Protein AF-0000000080760639 (afdb_homodimer)

Organism: Bordetella avium (strain 197N) (NCBI:txid360910)

InterPro domains:
  IPR000524 Transcription regulator HTH, GntR [PF00392] (6-65)
  IPR000524 Transcription regulator HTH, GntR [PS50949] (1-68)
  IPR000524 Transcription regulator HTH, GntR [SM00345] (7-65)
  IPR000524 Transcription regulator HTH, GntR [SM00345] (84-140)
  IPR000524 Transcription regulator HTH, GntR [cd07377] (7-66)
  IPR008920 Transcription regulator FadR/GntR, C-terminal [G3DSA:1.20.120.530] (148-286)
  IPR008920 Transcription regulator FadR/GntR, C-terminal [SSF48008] (148-282)
  IPR011711 GntR, C-terminal [PF07729] (153-276)
  IPR011711 GntR, C-terminal [SM00895] (152-277)
  IPR036388 Winged helix-like DNA-binding domain superfamily [G3DSA:1.10.10.10] (5-86)
  IPR036390 Winged helix DNA-binding domain superfamily [SSF46785] (6-69)

Foldseek 3Di:
DPQQDLLLVVVLVVCQLLVPDFFDADDLVVSCVVVVHDSVVSVVSQVVCVVVVQWPQDPPRGITGHPVSNVPPSDDLVVLLVVLLLVVLLCQQLVVDDQWDFLVRSCVVSVHDPVSSVSSQVLLVVLPQWDQDDPTTIGGHPLQHALVSLLVLLVVCLVQQLVLLVAPPQAQDPVLLVSLLVLLVVCVVPCLPVPDLVSLLVSVLSLSLSSNVSSVPPVSNVSSSSSSSSNVSVCSVVSPPSVCSNVLSVLSVVLSVCNVVVNSNVSSVSVSVSSVVVSVSSVVCRVVSNVVSPDD/DPQQPLLLVVVLVVCQLLVPDFFHADDLVVSCVVVVHDSVVSVVSQVVCVVVVQWPQDPPRGITGHPVSNVPPSDDLVVLLVVLLLVVLLCQQLVVDDQWDFLVRSCVVSVHDPVSSVSSQVLLVVLPQWDQDDPTTIGGHPLQHALVSLLVLLVVCLVQQLVLLVAPPQAQDPVLLVSLLVLLVVCVVPCLPVPDLVSLLVSVLSLSLSSNVSSVPPVSNVSSSSSSSSNVSVCSVVSPDSVCSNVLSVLSVVLSVCNVVVNSNVSSVSVSVSSVVVSVSSVVCRVVSVVVSPDD

pLDDT: mean 81.38, std 15.42, range [30.14, 98.81]

Solvent-accessible surface area (backbone atoms only — not comparable to full-atom values): 31590 Å² total; per-residue (Å²): 128,81,76,65,53,74,60,32,49,50,51,40,47,48,39,50,75,66,57,56,49,68,66,37,77,55,54,52,64,59,48,14,60,74,66,73,48,61,52,64,66,41,49,53,24,51,51,49,36,30,74,70,56,30,26,45,72,44,90,101,74,46,39,21,37,33,68,48,38,68,62,55,66,71,59,58,54,56,51,45,21,47,47,47,43,49,50,49,39,50,32,37,43,55,58,74,44,69,57,62,43,45,68,66,57,53,25,65,74,66,70,40,53,73,69,34,45,50,53,33,50,51,50,39,34,74,44,57,49,31,44,78,40,94,83,77,38,37,30,48,43,79,72,66,46,40,70,63,41,52,54,40,46,48,52,45,45,49,31,44,49,28,49,26,42,65,32,81,82,45,53,73,53,66,69,58,51,51,51,48,50,49,57,40,49,45,33,74,74,46,35,67,77,71,47,52,71,63,55,54,50,50,51,55,51,49,49,55,49,51,56,29,48,29,19,69,32,67,60,57,34,52,49,53,53,54,49,52,43,53,40,55,61,59,44,61,72,63,58,70,63,60,79,57,48,58,60,50,36,53,51,52,48,50,32,50,53,29,47,74,70,66,35,36,71,60,23,20,52,48,45,37,52,52,47,52,51,52,48,52,53,50,59,68,44,37,63,59,59,59,49,65,59,64,60,127,128,80,75,65,55,72,59,31,48,50,51,40,48,48,40,52,74,67,57,56,49,68,65,35,76,54,54,51,64,59,50,13,62,73,68,72,48,61,52,64,64,40,49,53,23,52,53,51,37,30,75,71,56,30,26,44,74,43,90,99,75,47,38,21,36,32,69,48,39,67,61,54,66,73,61,57,56,56,52,44,20,47,46,46,44,48,51,49,39,51,32,38,43,58,58,74,45,68,58,62,43,44,70,66,56,52,26,64,73,65,70,42,53,72,69,34,46,50,54,33,49,50,51,40,33,74,43,57,48,31,43,79,39,94,83,79,37,36,30,49,44,78,70,66,45,40,71,62,40,53,54,41,47,47,53,45,46,50,30,43,50,28,50,26,42,65,32,82,80,45,51,73,53,66,69,57,51,51,50,49,50,50,56,40,49,45,33,76,72,47,36,68,76,69,46,51,71,63,56,54,49,49,51,54,51,50,49,54,49,52,55,29,47,29,21,69,34,67,61,57,35,52,50,53,54,53,50,52,41,54,41,54,61,59,43,60,74,62,56,71,64,59,80,54,49,59,62,50,35,54,52,51,48,51,31,49,52,30,47,74,71,66,34,37,70,60,22,20,53,49,45,37,50,51,45,50,52,50,46,52,54,49,60,68,44,38,63,59,58,58,47,66,60,64,59,126

Sequence (592 aa):
MNPPNAIAAQIIRLIQTQRLAPDAHLPAQWLADQLRVSRTPVNDALQELAAQGLLLRQPNRGYFVTAAAHQVTLNAPAATGDQAYFRIADDLLRGDLPDAVTEAQLRQRYKLTVAQLNAVLDRIAAEGWISRRPGYGWEFSPMLRTPDALLQSYRLRLALEPAALLEPGYRLDPVVLARCRQAEQHLLDGGIDSDSADQIHERGVRFHESLVEASGNVFFIDAIRRVNRVRRLLSYRFMRDRTRYRSHCEQHLHILDLLEAGRCGAASRALREHLQHTLRGIEQLAPLLHAETLSPMNPPNAIAAQIIRLIQTQRLAPDAHLPAQWLADQLRVSRTPVNDALQELAAQGLLLRQPNRGYFVTAAAHQVTLNAPAATGDQAYFRIADDLLRGDLPDAVTEAQLRQRYKLTVAQLNAVLDRIAAEGWISRRPGYGWEFSPMLRTPDALLQSYRLRLALEPAALLEPGYRLDPVVLARCRQAEQHLLDGGIDSDSADQIHERGVRFHESLVEASGNVFFIDAIRRVNRVRRLLSYRFMRDRTRYRSHCEQHLHILDLLEAGRCGAASRALREHLQHTLRGIEQLAPLLHAETLSP

Radius of gyration: 26.37 Å; Cα contacts (8 Å, |Δi|>4): 688; chains: 2; bounding box: 63×75×60 Å

Secondary structure (DSSP, 8-state):
-----HHHHHHHHHHHHTTPPTT-B--HHHHHHHHT--HHHHHHHHHHHHHTTSEEEETTTEEEE-HHHHH----THHHHHHHHHHHHHHHHHTT-S-SEE-HHHHHHHHT--HHHHHHHHHHHHHTTSEEEPSSS-EEE-GGGS-HHHHHHHHHHHHHHHHHHTTSTT----HHHHHHHHHHHHHIIIIIHHHS-HHHHHHHHHHHHHHHHHTT--HHHHHHHHHHHHHHHHHHTTGGG-TTHHHHHHHHHHHHHHHHHTT-HHHHHHHHHHHHHHHHHHHHHHHHHHHHHHH--/-PPPPHHHHHHHHHHHHTTPPTT-B--HHHHHHHHT--HHHHHHHHHHHHHTTSEEEETTTEEEE-HHHHH----THHHHHHHHHHHHHHHHHTT-S-SEE-HHHHHHHHT--HHHHHHHHHHHHHTTSEEEPSSS-EEE-GGGS-HHHHHHHHHHHHHHHHHHTTSTT----HHHHHHHHHHHHHIIIIIHHHS-HHHHHHHHHHHHHHHHHTT--HHHHHHHHHHHHHHHHHHTTGGG-THHHHHHHHHHHHHHHHHHTT-HHHHHHHHHHHHHHHHHHHHHHHHHHHHHTT--

Nearest PDB structures (foldseek):
  6ep3-assembly1_A  TM=7.799E-01  e=1.590E-07  Listeria monocytogenes EGD-e
  3fms-assembly1_A-2  TM=6.773E-01  e=1.090E-06  Thermotoga maritima MSB8
  6za7-assembly1_A  TM=5.905E-01  e=3.781E-07  Agrobacterium fabrum str. C58
  7u5q-assembly2_B  TM=6.264E-01  e=1.386E-06  Brucella melitensis ATCC 23457
  7xp1-assembly1_A-2  TM=5.150E-01  e=3.781E-07  Pseudomonas aeruginosa PAO1

Structure (mmCIF, N/CA/C/O backbone):
data_AF-0000000080760639-model_v1
#
loop_
_entity.id
_entity.type
_entity.pdbx_description
1 polymer 'GntR-family transcriptional regulator'
#
loop_
_atom_site.group_PDB
_atom_site.id
_atom_site.type_symbol
_atom_site.label_atom_id
_atom_site.label_alt_id
_atom_site.label_comp_id
_atom_site.label_asym_id
_atom_site.label_entity_id
_atom_site.label_seq_id
_atom_site.pdbx_PDB_ins_code
_atom_site.Cartn_x
_atom_site.Cartn_y
_atom_site.Cartn_z
_atom_site.occupancy
_atom_site.B_iso_or_equiv
_atom_site.auth_seq_id
_atom_site.auth_comp_id
_atom_site.auth_asym_id
_atom_site.auth_atom_id
_atom_site.pdbx_PDB_model_num
ATOM 1 N N . MET A 1 1 ? -1.209 41.844 -9.148 1 31.52 1 MET A N 1
ATOM 2 C CA . MET A 1 1 ? -0.17 40.844 -9.336 1 31.52 1 MET A CA 1
ATOM 3 C C . MET A 1 1 ? -0.762 39.562 -9.883 1 31.52 1 MET A C 1
ATOM 5 O O . MET A 1 1 ? -1.825 39.125 -9.438 1 31.52 1 MET A O 1
ATOM 9 N N . ASN A 1 2 ? -0.473 39.125 -11.016 1 42.34 2 ASN A N 1
ATOM 10 C CA . ASN A 1 2 ? -1.083 37.969 -11.664 1 42.34 2 ASN A CA 1
ATOM 11 C C . ASN A 1 2 ? -0.959 36.688 -10.812 1 42.34 2 ASN A C 1
ATOM 13 O O . ASN A 1 2 ? 0.107 36.406 -10.258 1 42.34 2 ASN A O 1
ATOM 17 N N . PRO A 1 3 ? -1.936 36.188 -10.43 1 47.59 3 PRO A N 1
ATOM 18 C CA . PRO A 1 3 ? -1.897 35 -9.547 1 47.59 3 PRO A CA 1
ATOM 19 C C . PRO A 1 3 ? -0.911 33.938 -10.023 1 47.59 3 PRO A C 1
ATOM 21 O O . PRO A 1 3 ? -0.782 33.719 -11.234 1 47.59 3 PRO A O 1
ATOM 24 N N . PRO A 1 4 ? 0.019 33.625 -9.234 1 52.16 4 PRO A N 1
ATOM 25 C CA . PRO A 1 4 ? 1.066 32.688 -9.633 1 52.16 4 PRO A CA 1
ATOM 26 C C . PRO A 1 4 ? 0.504 31.375 -10.203 1 52.16 4 PRO A C 1
ATOM 28 O O . PRO A 1 4 ? -0.599 30.953 -9.836 1 52.16 4 PRO A O 1
ATOM 31 N N . ASN A 1 5 ? 1.071 30.875 -11.234 1 62 5 ASN A N 1
ATOM 32 C CA . ASN A 1 5 ? 0.715 29.562 -11.781 1 62 5 ASN A CA 1
ATOM 33 C C . ASN A 1 5 ? 0.788 28.469 -10.719 1 62 5 ASN A C 1
ATOM 35 O O . ASN A 1 5 ? 1.385 28.672 -9.664 1 62 5 ASN A O 1
ATOM 39 N N . ALA A 1 6 ? 0.108 27.484 -10.883 1 69.81 6 ALA A N 1
ATOM 40 C CA . ALA A 1 6 ? -0.097 26.422 -9.914 1 69.81 6 ALA A CA 1
ATOM 41 C C . ALA A 1 6 ? 1.229 25.969 -9.305 1 69.81 6 ALA A C 1
ATOM 43 O O . ALA A 1 6 ? 1.327 25.766 -8.094 1 69.81 6 ALA A O 1
ATOM 44 N N . ILE A 1 7 ? 2.242 25.984 -10.109 1 77.88 7 ILE A N 1
ATOM 45 C CA . ILE A 1 7 ? 3.543 25.516 -9.641 1 77.88 7 ILE A CA 1
ATOM 46 C C . ILE A 1 7 ? 4.18 26.578 -8.742 1 77.88 7 ILE A C 1
ATOM 48 O O . ILE A 1 7 ? 4.777 26.266 -7.715 1 77.88 7 ILE A O 1
ATOM 52 N N . ALA A 1 8 ? 3.998 27.828 -9.086 1 81.12 8 ALA A N 1
ATOM 53 C CA . ALA A 1 8 ? 4.523 28.938 -8.281 1 81.12 8 ALA A CA 1
ATOM 54 C C . ALA A 1 8 ? 3.914 28.938 -6.883 1 81.12 8 ALA A C 1
ATOM 56 O O . ALA A 1 8 ? 4.625 29.109 -5.891 1 81.12 8 ALA A O 1
ATOM 57 N N . ALA A 1 9 ? 2.643 28.656 -6.906 1 73.06 9 ALA A N 1
ATOM 58 C CA . ALA A 1 9 ? 1.963 28.609 -5.617 1 73.06 9 ALA A CA 1
ATOM 59 C C . ALA A 1 9 ? 2.465 27.438 -4.77 1 73.06 9 ALA A C 1
ATOM 61 O O . ALA A 1 9 ? 2.643 27.578 -3.557 1 73.06 9 ALA A O 1
ATOM 62 N N . GLN A 1 10 ? 2.719 26.359 -5.43 1 76.38 10 GLN A N 1
ATOM 63 C CA . GLN A 1 10 ? 3.219 25.172 -4.738 1 76.38 10 GLN A CA 1
ATOM 64 C C . GLN A 1 10 ? 4.613 25.422 -4.168 1 76.38 10 GLN A C 1
ATOM 66 O O . GLN A 1 10 ? 4.934 24.953 -3.072 1 76.38 10 GLN A O 1
ATOM 71 N N . ILE A 1 11 ? 5.418 26.172 -4.848 1 83.38 11 ILE A N 1
ATOM 72 C CA . ILE A 1 11 ? 6.766 26.484 -4.398 1 83.38 11 ILE A CA 1
ATOM 73 C C . ILE A 1 11 ? 6.699 27.359 -3.15 1 83.38 11 ILE A C 1
ATOM 75 O O . ILE A 1 11 ? 7.406 27.109 -2.168 1 83.38 11 ILE A O 1
ATOM 79 N N . ILE A 1 12 ? 5.777 28.281 -3.148 1 79.75 12 ILE A N 1
ATOM 80 C CA . ILE A 1 12 ? 5.633 29.172 -2.004 1 79.75 12 ILE A CA 1
ATOM 81 C C . ILE A 1 12 ? 5.156 28.375 -0.79 1 79.75 12 ILE A C 1
ATOM 83 O O . ILE A 1 12 ? 5.668 28.562 0.318 1 79.75 12 ILE A O 1
ATOM 87 N N . ARG A 1 13 ? 4.238 27.5 -1.13 1 73.62 13 ARG A N 1
ATOM 88 C CA . ARG A 1 13 ? 3.742 26.672 -0.038 1 73.62 13 ARG A CA 1
ATOM 89 C C . ARG A 1 13 ? 4.859 25.828 0.56 1 73.62 13 ARG A C 1
ATOM 91 O O . ARG A 1 13 ? 4.938 25.656 1.779 1 73.62 13 ARG A O 1
ATOM 98 N N . LEU A 1 14 ? 5.617 25.297 -0.318 1 78.12 14 LEU A N 1
ATOM 99 C CA . LEU A 1 14 ? 6.758 24.5 0.121 1 78.12 14 LEU A CA 1
ATOM 100 C C . LEU A 1 14 ? 7.703 25.328 0.982 1 78.12 14 LEU A C 1
ATOM 102 O O . LEU A 1 14 ? 8.164 24.875 2.027 1 78.12 14 LEU A O 1
ATOM 106 N N . ILE A 1 15 ? 7.945 26.578 0.595 1 82.69 15 ILE A N 1
ATOM 107 C CA . ILE A 1 15 ? 8.82 27.5 1.315 1 82.69 15 ILE A CA 1
ATOM 108 C C . ILE A 1 15 ? 8.25 27.766 2.705 1 82.69 15 ILE A C 1
ATOM 110 O O . ILE A 1 15 ? 8.977 27.734 3.701 1 82.69 15 ILE A O 1
ATOM 114 N N . GLN A 1 16 ? 6.965 27.875 2.715 1 74.94 16 GLN A N 1
ATOM 115 C CA . GLN A 1 16 ? 6.305 28.266 3.961 1 74.94 16 GLN A CA 1
ATOM 116 C C . GLN A 1 16 ? 6.168 27.062 4.898 1 74.94 16 GLN A C 1
ATOM 118 O O . GLN A 1 16 ? 6.418 27.172 6.098 1 74.94 16 GLN A O 1
ATOM 123 N N . THR A 1 17 ? 5.836 25.938 4.301 1 70.69 17 THR A N 1
ATOM 124 C CA . THR A 1 17 ? 5.598 24.734 5.102 1 70.69 17 THR A CA 1
ATOM 125 C C . THR A 1 17 ? 6.906 24.203 5.664 1 70.69 17 THR A C 1
ATOM 127 O O . THR A 1 17 ? 6.949 23.719 6.801 1 70.69 17 THR A O 1
ATOM 130 N N . GLN A 1 18 ? 7.941 24.328 4.824 1 73 18 GLN A N 1
ATOM 131 C CA . GLN A 1 18 ? 9.234 23.812 5.258 1 73 18 GLN A CA 1
ATOM 132 C C . GLN A 1 18 ? 10.031 24.891 5.992 1 73 18 GLN A C 1
ATOM 134 O O . GLN A 1 18 ? 11.164 24.641 6.418 1 73 18 GLN A O 1
ATOM 139 N N . ARG A 1 19 ? 9.398 26.062 6.082 1 75.12 19 ARG A N 1
ATOM 140 C CA . ARG A 1 19 ? 10.016 27.219 6.746 1 75.12 19 ARG A CA 1
ATOM 141 C C . ARG A 1 19 ? 11.445 27.422 6.258 1 75.12 19 ARG A C 1
ATOM 143 O O . ARG A 1 19 ? 12.375 27.547 7.062 1 75.12 19 ARG A O 1
ATOM 150 N N . LEU A 1 20 ? 11.57 27.391 5.012 1 83.06 20 LEU A N 1
ATOM 151 C CA . LEU A 1 20 ? 12.891 27.656 4.441 1 83.06 20 LEU A CA 1
ATOM 152 C C . LEU A 1 20 ? 13.367 29.062 4.797 1 83.06 20 LEU A C 1
ATOM 154 O O . LEU A 1 20 ? 12.602 30.016 4.695 1 83.06 20 LEU A O 1
ATOM 158 N N . ALA A 1 21 ? 14.508 29.109 5.332 1 85.19 21 ALA A N 1
ATOM 159 C CA . ALA A 1 21 ? 15.039 30.375 5.805 1 85.19 21 ALA A CA 1
ATOM 160 C C . ALA A 1 21 ? 15.148 31.375 4.664 1 85.19 21 ALA A C 1
ATOM 162 O O . ALA A 1 21 ? 15.352 31 3.508 1 85.19 21 ALA A O 1
ATOM 163 N N . PRO A 1 22 ? 14.969 32.688 5.098 1 83.94 22 PRO A N 1
ATOM 164 C CA . PRO A 1 22 ? 15.328 33.688 4.098 1 83.94 22 PRO A CA 1
ATOM 165 C C . PRO A 1 22 ? 16.766 33.531 3.586 1 83.94 22 PRO A C 1
ATOM 167 O O . PRO A 1 22 ? 17.656 33.156 4.348 1 83.94 22 PRO A O 1
ATOM 170 N N . ASP A 1 23 ? 17.031 33.562 2.314 1 87.44 23 ASP A N 1
ATOM 171 C CA . ASP A 1 23 ? 18.297 33.469 1.605 1 87.44 23 ASP A CA 1
ATOM 172 C C . ASP A 1 23 ? 18.641 32 1.319 1 87.44 23 ASP A C 1
ATOM 174 O O . ASP A 1 23 ? 19.734 31.688 0.842 1 87.44 23 ASP A O 1
ATOM 178 N N . ALA A 1 24 ? 17.688 31.094 1.675 1 89.88 24 ALA A N 1
ATOM 179 C CA . ALA A 1 24 ? 17.906 29.688 1.34 1 89.88 24 ALA A CA 1
ATOM 180 C C . ALA A 1 24 ? 17.922 29.484 -0.172 1 89.88 24 ALA A C 1
ATOM 182 O O . ALA A 1 24 ? 17.109 30.062 -0.896 1 89.88 24 ALA A O 1
ATOM 183 N N . HIS A 1 25 ? 18.922 28.719 -0.631 1 92.88 25 HIS A N 1
ATOM 184 C CA . HIS A 1 25 ? 19.016 28.391 -2.047 1 92.88 25 HIS A CA 1
ATOM 185 C C . HIS A 1 25 ? 17.938 27.391 -2.449 1 92.88 25 HIS A C 1
ATOM 187 O O . HIS A 1 25 ? 17.688 26.406 -1.736 1 92.88 25 HIS A O 1
ATOM 193 N N . LEU A 1 26 ? 17.234 27.656 -3.578 1 89.81 26 LEU A N 1
ATOM 194 C CA . LEU A 1 26 ? 16.172 26.797 -4.105 1 89.81 26 LEU A CA 1
ATOM 195 C C . LEU A 1 26 ? 16.609 26.172 -5.43 1 89.81 26 LEU A C 1
ATOM 197 O O . LEU A 1 26 ? 16.297 26.688 -6.5 1 89.81 26 LEU A O 1
ATOM 201 N N . PRO A 1 27 ? 17.25 25.078 -5.352 1 89.75 27 PRO A N 1
ATOM 202 C CA . PRO A 1 27 ? 17.625 24.422 -6.605 1 89.75 27 PRO A CA 1
ATOM 203 C C . PRO A 1 27 ? 16.422 23.891 -7.379 1 89.75 27 PRO A C 1
ATOM 205 O O . PRO A 1 27 ? 15.539 23.25 -6.805 1 89.75 27 PRO A O 1
ATOM 208 N N . ALA A 1 28 ? 16.406 24.141 -8.68 1 88.88 28 ALA A N 1
ATOM 209 C CA . ALA A 1 28 ? 15.289 23.734 -9.539 1 88.88 28 ALA A CA 1
ATOM 210 C C . ALA A 1 28 ? 15.078 22.234 -9.508 1 88.88 28 ALA A C 1
ATOM 212 O O . ALA A 1 28 ? 13.938 21.766 -9.477 1 88.88 28 ALA A O 1
ATOM 213 N N . GLN A 1 29 ? 16.156 21.531 -9.367 1 85.25 29 GLN A N 1
ATOM 214 C CA . GLN A 1 29 ? 16.047 20.062 -9.367 1 85.25 29 GLN A CA 1
ATOM 215 C C . GLN A 1 29 ? 15.406 19.562 -8.07 1 85.25 29 GLN A C 1
ATOM 217 O O . GLN A 1 29 ? 14.586 18.656 -8.094 1 85.25 29 GLN A O 1
ATOM 222 N N . TRP A 1 30 ? 15.82 20.156 -7.02 1 85.12 30 TRP A N 1
ATOM 223 C CA . TRP A 1 30 ? 15.258 19.797 -5.723 1 85.12 30 TRP A CA 1
ATOM 224 C C . TRP A 1 30 ? 13.758 20.062 -5.688 1 85.12 30 TRP A C 1
ATOM 226 O O . TRP A 1 30 ? 12.984 19.219 -5.227 1 85.12 30 TRP A O 1
ATOM 236 N N . LEU A 1 31 ? 13.359 21.141 -6.211 1 86.31 31 LEU A N 1
ATOM 237 C CA . LEU A 1 31 ? 11.945 21.5 -6.266 1 86.31 31 LEU A CA 1
ATOM 238 C C . LEU A 1 31 ? 11.172 20.547 -7.168 1 86.31 31 LEU A C 1
ATOM 240 O O . LEU A 1 31 ? 10.078 20.109 -6.82 1 86.31 31 LEU A O 1
ATOM 244 N N . ALA A 1 32 ? 11.766 20.25 -8.281 1 80.69 32 ALA A N 1
ATOM 245 C CA . ALA A 1 32 ? 11.148 19.328 -9.219 1 80.69 32 ALA A CA 1
ATOM 246 C C . ALA A 1 32 ? 10.906 17.969 -8.562 1 80.69 32 ALA A C 1
ATOM 248 O O . ALA A 1 32 ? 9.828 17.375 -8.727 1 80.69 32 ALA A O 1
ATOM 249 N N . ASP A 1 33 ? 11.844 17.594 -7.777 1 75.25 33 ASP A N 1
ATOM 250 C CA . ASP A 1 33 ? 11.742 16.328 -7.066 1 75.25 33 ASP A CA 1
ATOM 251 C C . ASP A 1 33 ? 10.648 16.391 -5.996 1 75.25 33 ASP A C 1
ATOM 253 O O . ASP A 1 33 ? 9.867 15.445 -5.855 1 75.25 33 ASP A O 1
ATOM 257 N N . GLN A 1 34 ? 10.68 17.531 -5.328 1 74.62 34 GLN A N 1
ATOM 258 C CA . GLN A 1 34 ? 9.719 17.703 -4.238 1 74.62 34 GLN A CA 1
ATOM 259 C C . GLN A 1 34 ? 8.289 17.75 -4.77 1 74.62 34 GLN A C 1
ATOM 261 O O . GLN A 1 34 ? 7.371 17.219 -4.141 1 74.62 34 GLN A O 1
ATOM 266 N N . LEU A 1 35 ? 8.18 18.328 -5.969 1 71.12 35 LEU A N 1
ATOM 267 C CA . LEU A 1 35 ? 6.852 18.594 -6.516 1 71.12 35 LEU A CA 1
ATOM 268 C C . LEU A 1 35 ? 6.465 17.547 -7.551 1 71.12 35 LEU A C 1
ATOM 270 O O . LEU A 1 35 ? 5.355 17.578 -8.086 1 71.12 35 LEU A O 1
ATOM 274 N N . ARG A 1 36 ? 7.48 16.609 -7.789 1 61.78 36 ARG A N 1
ATOM 275 C CA . ARG A 1 36 ? 7.285 15.516 -8.727 1 61.78 36 ARG A CA 1
ATOM 276 C C . ARG A 1 36 ? 6.855 16.031 -10.094 1 61.78 36 ARG A C 1
ATOM 278 O O . ARG A 1 36 ? 5.879 15.539 -10.672 1 61.78 36 ARG A O 1
ATOM 285 N N . VAL A 1 37 ? 7.5 17.109 -10.578 1 67.06 37 VAL A N 1
ATOM 286 C CA . VAL A 1 37 ? 7.324 17.703 -11.898 1 67.06 37 VAL A CA 1
ATOM 287 C C . VAL A 1 37 ? 8.68 17.844 -12.586 1 67.06 37 VAL A C 1
ATOM 289 O O . VAL A 1 37 ? 9.719 17.609 -11.969 1 67.06 37 VAL A O 1
ATOM 292 N N . SER A 1 38 ? 8.586 18.109 -13.859 1 70.62 38 SER A N 1
ATOM 293 C CA . SER A 1 38 ? 9.828 18.344 -14.594 1 70.62 38 SER A CA 1
ATOM 294 C C . SER A 1 38 ? 10.445 19.688 -14.234 1 70.62 38 SER A C 1
ATOM 296 O O . SER A 1 38 ? 9.797 20.516 -13.602 1 70.62 38 SER A O 1
ATOM 298 N N . ARG A 1 39 ? 11.711 19.906 -14.688 1 80.88 39 ARG A N 1
ATOM 299 C CA . ARG A 1 39 ? 12.445 21.125 -14.352 1 80.88 39 ARG A CA 1
ATOM 300 C C . ARG A 1 39 ? 11.898 22.312 -15.117 1 80.88 39 ARG A C 1
ATOM 302 O O . ARG A 1 39 ? 11.961 23.453 -14.625 1 80.88 39 ARG A O 1
ATOM 309 N N . THR A 1 40 ? 11.32 22.125 -16.156 1 80.5 40 THR A N 1
ATOM 310 C CA . THR A 1 40 ? 10.898 23.219 -17.016 1 80.5 40 THR A CA 1
ATOM 311 C C . THR A 1 40 ? 9.805 24.047 -16.344 1 80.5 40 THR A C 1
ATOM 313 O O . THR A 1 40 ? 9.938 25.266 -16.203 1 80.5 40 THR A O 1
ATOM 316 N N . PRO A 1 41 ? 8.75 23.375 -15.945 1 80.56 41 PRO A N 1
ATOM 317 C CA . PRO A 1 41 ? 7.719 24.172 -15.281 1 80.56 41 PRO A CA 1
ATOM 318 C C . PRO A 1 41 ? 8.203 24.797 -13.977 1 80.56 41 PRO A C 1
ATOM 320 O O . PRO A 1 41 ? 7.746 25.875 -13.594 1 80.56 41 PRO A O 1
ATOM 323 N N . VAL A 1 42 ? 9.141 24.188 -13.359 1 88.06 42 VAL A N 1
ATOM 324 C CA . VAL A 1 42 ? 9.711 24.719 -12.125 1 88.06 42 VAL A CA 1
ATOM 325 C C . VAL A 1 42 ? 10.484 26 -12.422 1 88.06 42 VAL A C 1
ATOM 327 O O . VAL A 1 42 ? 10.328 27 -11.719 1 88.06 42 VAL A O 1
ATOM 330 N N . ASN A 1 43 ? 11.281 25.969 -13.438 1 88.06 43 ASN A N 1
ATOM 331 C CA . ASN A 1 43 ? 12.062 27.141 -13.82 1 88.06 43 ASN A CA 1
ATOM 332 C C . ASN A 1 43 ? 11.164 28.312 -14.164 1 88.06 43 ASN A C 1
ATOM 334 O O . ASN A 1 43 ? 11.453 29.453 -13.797 1 88.06 43 ASN A O 1
ATOM 338 N N . ASP A 1 44 ? 10.102 28 -14.852 1 83.69 44 ASP A N 1
ATOM 339 C CA . ASP A 1 44 ? 9.148 29.047 -15.188 1 83.69 44 ASP A CA 1
ATOM 340 C C . ASP A 1 44 ? 8.547 29.672 -13.93 1 83.69 44 ASP A C 1
ATOM 342 O O . ASP A 1 44 ? 8.422 30.906 -13.844 1 83.69 44 ASP A O 1
ATOM 346 N N . ALA A 1 45 ? 8.234 28.828 -13.055 1 87.06 45 ALA A N 1
ATOM 347 C CA . ALA A 1 45 ? 7.641 29.281 -11.805 1 87.06 45 ALA A CA 1
ATOM 348 C C . ALA A 1 45 ? 8.641 30.109 -10.992 1 87.06 45 ALA A C 1
ATOM 350 O O . ALA A 1 45 ? 8.281 31.141 -10.414 1 87.06 45 ALA A O 1
ATOM 351 N N . LEU A 1 46 ? 9.82 29.656 -10.992 1 91.81 46 LEU A N 1
ATOM 352 C CA . LEU A 1 46 ? 10.867 30.375 -10.266 1 91.81 46 LEU A CA 1
ATOM 353 C C . LEU A 1 46 ? 11.07 31.766 -10.844 1 91.81 46 LEU A C 1
ATOM 355 O O . LEU A 1 46 ? 11.219 32.75 -10.102 1 91.81 46 LEU A O 1
ATOM 359 N N . GLN A 1 47 ? 11.07 31.875 -12.125 1 88 47 GLN A N 1
ATOM 360 C CA . GLN A 1 47 ? 11.195 33.156 -12.812 1 88 47 GLN A CA 1
ATOM 361 C C . GLN A 1 47 ? 10.039 34.094 -12.453 1 88 47 GLN A C 1
ATOM 363 O O . GLN A 1 47 ? 10.25 35.281 -12.203 1 88 47 GLN A O 1
ATOM 368 N N . GLU A 1 48 ? 8.867 33.469 -12.445 1 85.25 48 GLU A N 1
ATOM 369 C CA . GLU A 1 48 ? 7.68 34.25 -12.109 1 85.25 48 GLU A CA 1
ATOM 370 C C . GLU A 1 48 ? 7.754 34.781 -10.68 1 85.25 48 GLU A C 1
ATOM 372 O O . GLU A 1 48 ? 7.469 35.969 -10.438 1 85.25 48 GLU A O 1
ATOM 377 N N . LEU A 1 49 ? 8.094 33.969 -9.852 1 88 49 LEU A N 1
ATOM 378 C CA . LEU A 1 49 ? 8.172 34.344 -8.445 1 88 49 LEU A CA 1
ATOM 379 C C . LEU A 1 49 ? 9.25 35.406 -8.227 1 88 49 LEU A C 1
ATOM 381 O O . LEU A 1 49 ? 9.07 36.312 -7.418 1 88 49 LEU A O 1
ATOM 385 N N . ALA A 1 50 ? 10.344 35.281 -8.938 1 91.25 50 ALA A N 1
ATOM 386 C CA . ALA A 1 50 ? 11.398 36.312 -8.867 1 91.25 50 ALA A CA 1
ATOM 387 C C . ALA A 1 50 ? 10.906 37.656 -9.406 1 91.25 50 ALA A C 1
ATOM 389 O O . ALA A 1 50 ? 11.203 38.688 -8.836 1 91.25 50 ALA A O 1
ATOM 390 N N . ALA A 1 51 ? 10.156 37.562 -10.43 1 86.25 51 ALA A N 1
ATOM 391 C CA . ALA A 1 51 ? 9.609 38.781 -11.031 1 86.25 51 ALA A CA 1
ATOM 392 C C . ALA A 1 51 ? 8.664 39.5 -10.062 1 86.25 51 ALA A C 1
ATOM 394 O O . ALA A 1 51 ? 8.547 40.719 -10.102 1 86.25 51 ALA A O 1
ATOM 395 N N . GLN A 1 52 ? 8.055 38.656 -9.211 1 83.25 52 GLN A N 1
ATOM 396 C CA . GLN A 1 52 ? 7.102 39.188 -8.25 1 83.25 52 GLN A CA 1
ATOM 397 C C . GLN A 1 52 ? 7.809 39.656 -6.973 1 83.25 52 GLN A C 1
ATOM 399 O O . GLN A 1 52 ? 7.164 40.125 -6.039 1 83.25 52 GLN A O 1
ATOM 404 N N . GLY A 1 53 ? 9.125 39.406 -6.941 1 85.25 53 GLY A N 1
ATOM 405 C CA . GLY A 1 53 ? 9.898 39.844 -5.785 1 85.25 53 GLY A CA 1
ATOM 406 C C . GLY A 1 53 ? 9.844 38.875 -4.633 1 85.25 53 GLY A C 1
ATOM 407 O O . GLY A 1 53 ? 10.305 39.156 -3.531 1 85.25 53 GLY A O 1
ATOM 408 N N . LEU A 1 54 ? 9.273 37.719 -4.879 1 87 54 LEU A N 1
ATOM 409 C CA . LEU A 1 54 ? 9.117 36.719 -3.816 1 87 54 LEU A CA 1
ATOM 410 C C . LEU A 1 54 ? 10.359 35.844 -3.689 1 87 54 LEU A C 1
ATOM 412 O O . LEU A 1 54 ? 10.609 35.25 -2.637 1 87 54 LEU A O 1
ATOM 416 N N . LEU A 1 55 ? 11.078 35.781 -4.754 1 92.19 55 LEU A N 1
ATOM 417 C CA . LEU A 1 55 ? 12.391 35.156 -4.773 1 92.19 55 LEU A CA 1
ATOM 418 C C . LEU A 1 55 ? 13.445 36.125 -5.309 1 92.19 55 LEU A C 1
ATOM 420 O O . LEU A 1 55 ? 13.117 37.062 -6.008 1 92.19 55 LEU A O 1
ATOM 424 N N . LEU A 1 56 ? 14.656 35.906 -4.934 1 92.44 56 LEU A N 1
ATOM 425 C CA . LEU A 1 56 ? 15.781 36.656 -5.453 1 92.44 56 LEU A CA 1
ATOM 426 C C . LEU A 1 56 ? 16.578 35.844 -6.461 1 92.44 56 LEU A C 1
ATOM 428 O O . LEU A 1 56 ? 17.016 34.75 -6.16 1 92.44 56 LEU A O 1
ATOM 432 N N . ARG A 1 57 ? 16.656 36.312 -7.652 1 92.25 57 ARG A N 1
ATOM 433 C CA . ARG A 1 57 ? 17.5 35.688 -8.648 1 92.25 57 ARG A CA 1
ATOM 434 C C . ARG A 1 57 ? 18.906 36.281 -8.625 1 92.25 57 ARG A C 1
ATOM 436 O O . ARG A 1 57 ? 19.078 37.5 -8.742 1 92.25 57 ARG A O 1
ATOM 443 N N . GLN A 1 58 ? 19.906 35.531 -8.367 1 87.62 58 GLN A N 1
ATOM 444 C CA . GLN A 1 58 ? 21.297 35.938 -8.461 1 87.62 58 GLN A CA 1
ATOM 445 C C . GLN A 1 58 ? 21.969 35.375 -9.703 1 87.62 58 GLN A C 1
ATOM 447 O O . GLN A 1 58 ? 21.859 34.156 -9.961 1 87.62 58 GLN A O 1
ATOM 452 N N . PRO A 1 59 ? 22.594 36.188 -10.445 1 81.94 59 PRO A N 1
ATOM 453 C CA . PRO A 1 59 ? 23.266 35.719 -11.664 1 81.94 59 PRO A CA 1
ATOM 454 C C . PRO A 1 59 ? 24.25 34.594 -11.391 1 81.94 59 PRO A C 1
ATOM 456 O O . PRO A 1 59 ? 25.062 34.688 -10.469 1 81.94 59 PRO A O 1
ATOM 459 N N . ASN A 1 60 ? 24.141 33.406 -12.07 1 81.69 60 ASN A N 1
ATOM 460 C CA . ASN A 1 60 ? 25.016 32.25 -12.07 1 81.69 60 ASN A CA 1
ATOM 461 C C . ASN A 1 60 ? 24.938 31.5 -10.742 1 81.69 60 ASN A C 1
ATOM 463 O O . ASN A 1 60 ? 25.766 30.625 -10.469 1 81.69 60 ASN A O 1
ATOM 467 N N . ARG A 1 61 ? 23.984 31.922 -9.773 1 86.94 61 ARG A N 1
ATOM 468 C CA . ARG A 1 61 ? 23.875 31.234 -8.484 1 86.94 61 ARG A CA 1
ATOM 469 C C . ARG A 1 61 ? 22.5 30.625 -8.297 1 86.94 61 ARG A C 1
ATOM 471 O O . ARG A 1 61 ? 22.312 29.703 -7.508 1 86.94 61 ARG A O 1
ATOM 478 N N . GLY A 1 62 ? 21.5 31.172 -8.992 1 90.31 62 GLY A N 1
ATOM 479 C CA . GLY A 1 62 ? 20.172 30.578 -8.922 1 90.31 62 GLY A CA 1
ATOM 480 C C . GLY A 1 62 ? 19.172 31.422 -8.141 1 90.31 62 GLY A C 1
ATOM 481 O O . GLY A 1 62 ? 19.234 32.656 -8.18 1 90.31 62 GLY A O 1
ATOM 482 N N . TYR A 1 63 ? 18.156 30.797 -7.508 1 93.19 63 TYR A N 1
ATOM 483 C CA . TYR A 1 63 ? 17.062 31.469 -6.824 1 93.19 63 TYR A CA 1
ATOM 484 C C . TYR A 1 63 ? 17.156 31.281 -5.316 1 93.19 63 TYR A C 1
ATOM 486 O O . TYR A 1 63 ? 17.531 30.203 -4.848 1 93.19 63 TYR A O 1
ATOM 494 N N . PHE A 1 64 ? 16.828 32.281 -4.566 1 92.94 64 PHE A N 1
ATOM 495 C CA . PHE A 1 64 ? 16.906 32.281 -3.111 1 92.94 64 PHE A CA 1
ATOM 496 C C . PHE A 1 64 ? 15.625 32.812 -2.492 1 92.94 64 PHE A C 1
ATOM 498 O O . PHE A 1 64 ? 14.969 33.688 -3.055 1 92.94 64 PHE A O 1
ATOM 505 N N . VAL A 1 65 ? 15.266 32.281 -1.39 1 92.06 65 VAL A N 1
ATOM 506 C CA . VAL A 1 65 ? 14.047 32.656 -0.676 1 92.06 65 VAL A CA 1
ATOM 507 C C . VAL A 1 65 ? 14.188 34.062 -0.096 1 92.06 65 VAL A C 1
ATOM 509 O O . VAL A 1 65 ? 15.234 34.406 0.45 1 92.06 65 VAL A O 1
ATOM 512 N N . THR A 1 66 ? 13.125 34.938 -0.252 1 89.06 66 THR A N 1
ATOM 513 C CA . THR A 1 66 ? 13.07 36.219 0.409 1 89.06 66 THR A CA 1
ATOM 514 C C . THR A 1 66 ? 12.086 36.188 1.577 1 89.06 66 THR A C 1
ATOM 516 O O . THR A 1 66 ? 11.289 35.281 1.7 1 89.06 66 THR A O 1
ATOM 519 N N . ALA A 1 67 ? 12.148 37.219 2.395 1 83.31 67 ALA A N 1
ATOM 520 C CA . ALA A 1 67 ? 11.219 37.344 3.514 1 83.31 67 ALA A CA 1
ATOM 521 C C . ALA A 1 67 ? 9.773 37.469 3.021 1 83.31 67 ALA A C 1
ATOM 523 O O . ALA A 1 67 ? 8.844 37 3.688 1 83.31 67 ALA A O 1
ATOM 524 N N . ALA A 1 68 ? 9.664 38.031 1.825 1 82.5 68 ALA A N 1
ATOM 525 C CA . ALA A 1 68 ? 8.336 38.281 1.265 1 82.5 68 ALA A CA 1
ATOM 526 C C . ALA A 1 68 ? 7.637 36.969 0.94 1 82.5 68 ALA A C 1
ATOM 528 O O . ALA A 1 68 ? 6.406 36.875 0.995 1 82.5 68 ALA A O 1
ATOM 529 N N . ALA A 1 69 ? 8.422 36 0.63 1 80.94 69 ALA A N 1
ATOM 530 C CA . ALA A 1 69 ? 7.848 34.719 0.276 1 80.94 69 ALA A CA 1
ATOM 531 C C . ALA A 1 69 ? 7.105 34.094 1.459 1 80.94 69 ALA A C 1
ATOM 533 O O . ALA A 1 69 ? 6.152 33.344 1.273 1 80.94 69 ALA A O 1
ATOM 534 N N . HIS A 1 70 ? 7.594 34.531 2.584 1 75.38 70 HIS A N 1
ATOM 535 C CA . HIS A 1 70 ? 6.965 34 3.795 1 75.38 70 HIS A CA 1
ATOM 536 C C . HIS A 1 70 ? 5.684 34.75 4.117 1 75.38 70 HIS A C 1
ATOM 538 O O . HIS A 1 70 ? 4.812 34.25 4.82 1 75.38 70 HIS A O 1
ATOM 544 N N . GLN A 1 71 ? 5.688 36 3.564 1 65.88 71 GLN A N 1
ATOM 545 C CA . GLN A 1 71 ? 4.594 36.906 3.936 1 65.88 71 GLN A CA 1
ATOM 546 C C . GLN A 1 71 ? 3.48 36.875 2.891 1 65.88 71 GLN A C 1
ATOM 548 O O . GLN A 1 71 ? 2.381 37.375 3.133 1 65.88 71 GLN A O 1
ATOM 553 N N . VAL A 1 72 ? 3.938 36.594 1.734 1 61.25 72 VAL A N 1
ATOM 554 C CA . VAL A 1 72 ? 2.934 36.594 0.675 1 61.25 72 VAL A CA 1
ATOM 555 C C . VAL A 1 72 ? 1.771 35.688 1.058 1 61.25 72 VAL A C 1
ATOM 557 O O . VAL A 1 72 ? 1.979 34.531 1.463 1 61.25 72 VAL A O 1
ATOM 560 N N . THR A 1 73 ? 0.666 36.375 1.309 1 49.22 73 THR A N 1
ATOM 561 C CA . THR A 1 73 ? -0.561 35.594 1.419 1 49.22 73 THR A CA 1
ATOM 562 C C . THR A 1 73 ? -0.97 35.031 0.059 1 49.22 73 THR A C 1
ATOM 564 O O . THR A 1 73 ? -1.106 35.781 -0.91 1 49.22 73 THR A O 1
ATOM 567 N N . LEU A 1 74 ? -0.38 34.156 -0.419 1 47.25 74 LEU A N 1
ATOM 568 C CA . LEU A 1 74 ? -0.92 33.594 -1.655 1 47.25 74 LEU A CA 1
ATOM 569 C C . LEU A 1 74 ? -2.428 33.781 -1.732 1 47.25 74 LEU A C 1
ATOM 571 O O . LEU A 1 74 ? -3.16 33.438 -0.813 1 47.25 74 LEU A O 1
ATOM 575 N N . ASN A 1 75 ? -2.793 34.938 -2.156 1 39.62 75 ASN A N 1
ATOM 576 C CA . ASN A 1 75 ? -4.207 35.281 -2.297 1 39.62 75 ASN A CA 1
ATOM 577 C C . ASN A 1 75 ? -5.082 34.031 -2.277 1 39.62 75 ASN A C 1
ATOM 579 O O . ASN A 1 75 ? -4.598 32.906 -2.508 1 39.62 75 ASN A O 1
ATOM 583 N N . ALA A 1 76 ? -6.551 34.375 -2.414 1 36.22 76 ALA A N 1
ATOM 584 C CA . ALA A 1 76 ? -7.863 33.781 -2.186 1 36.22 76 ALA A CA 1
ATOM 585 C C . ALA A 1 76 ? -7.992 32.438 -2.906 1 36.22 76 ALA A C 1
ATOM 587 O O . ALA A 1 76 ? -8.945 31.688 -2.672 1 36.22 76 ALA A O 1
ATOM 588 N N . PRO A 1 77 ? -7.574 32.438 -4.113 1 38.44 77 PRO A N 1
ATOM 589 C CA . PRO A 1 77 ? -8.094 31.266 -4.816 1 38.44 77 PRO A CA 1
ATOM 590 C C . PRO A 1 77 ? -7.586 29.953 -4.223 1 38.44 77 PRO A C 1
ATOM 592 O O . PRO A 1 77 ? -8.25 28.922 -4.348 1 38.44 77 PRO A O 1
ATOM 595 N N . ALA A 1 78 ? -6.441 29.938 -3.719 1 44.59 78 ALA A N 1
ATOM 596 C CA . ALA A 1 78 ? -5.785 28.828 -3.039 1 44.59 78 ALA A CA 1
ATOM 597 C C . ALA A 1 78 ? -6.383 28.594 -1.652 1 44.59 78 ALA A C 1
ATOM 599 O O . ALA A 1 78 ? -6.551 27.453 -1.222 1 44.59 78 ALA A O 1
ATOM 600 N N . ALA A 1 79 ? -6.539 29.75 -0.952 1 45.16 79 ALA A N 1
ATOM 601 C CA . ALA A 1 79 ? -7.309 29.75 0.291 1 45.16 79 ALA A CA 1
ATOM 602 C C . ALA A 1 79 ? -8.727 29.234 0.055 1 45.16 79 ALA A C 1
ATOM 604 O O . ALA A 1 79 ? -9.242 28.438 0.84 1 45.16 79 ALA A O 1
ATOM 605 N N . THR A 1 80 ? -9.211 30 -0.963 1 46.88 80 THR A N 1
ATOM 606 C CA . THR A 1 80 ? -10.555 29.562 -1.33 1 46.88 80 THR A CA 1
ATOM 607 C C . THR A 1 80 ? -10.539 28.141 -1.874 1 46.88 80 THR A C 1
ATOM 609 O O . THR A 1 80 ? -11.43 27.344 -1.571 1 46.88 80 THR A O 1
ATOM 612 N N . GLY A 1 81 ? -9.445 27.859 -2.623 1 53.03 81 GLY A N 1
ATOM 613 C CA . GLY A 1 81 ? -9.25 26.484 -3.086 1 53.03 81 GLY A CA 1
ATOM 614 C C . GLY A 1 81 ? -9 25.5 -1.957 1 53.03 81 GLY A C 1
ATOM 615 O O . GLY A 1 81 ? -9.539 24.391 -1.965 1 53.03 81 GLY A O 1
ATOM 616 N N . ASP A 1 82 ? -8.258 26.062 -1.022 1 58.62 82 ASP A N 1
ATOM 617 C CA . ASP A 1 82 ? -8.062 25.25 0.17 1 58.62 82 ASP A CA 1
ATOM 618 C C . ASP A 1 82 ? -9.359 25.094 0.953 1 58.62 82 ASP A C 1
ATOM 620 O O . ASP A 1 82 ? -9.68 24 1.424 1 58.62 82 ASP A O 1
ATOM 624 N N . GLN A 1 83 ? -10.023 26.344 1.007 1 65.88 83 GLN A N 1
ATOM 625 C CA . GLN A 1 83 ? -11.312 26.234 1.686 1 65.88 83 GLN A CA 1
ATOM 626 C C . GLN A 1 83 ? -12.266 25.312 0.93 1 65.88 83 GLN A C 1
ATOM 628 O O . GLN A 1 83 ? -12.992 24.531 1.541 1 65.88 83 GLN A O 1
ATOM 633 N N . ALA A 1 84 ? -12.227 25.594 -0.408 1 77.88 84 ALA A N 1
ATOM 634 C CA . ALA A 1 84 ? -13.086 24.734 -1.21 1 77.88 84 ALA A CA 1
ATOM 635 C C . ALA A 1 84 ? -12.68 23.266 -1.061 1 77.88 84 ALA A C 1
ATOM 637 O O . ALA A 1 84 ? -13.531 22.375 -0.991 1 77.88 84 ALA A O 1
ATOM 638 N N . TYR A 1 85 ? -11.383 23.078 -1 1 75.44 85 TYR A N 1
ATOM 639 C CA . TYR A 1 85 ? -10.859 21.734 -0.786 1 75.44 85 TYR A CA 1
ATOM 640 C C . TYR A 1 85 ? -11.438 21.109 0.479 1 75.44 85 TYR A C 1
ATOM 642 O O . TYR A 1 85 ? -11.977 20 0.442 1 75.44 85 TYR A O 1
ATOM 650 N N . PHE A 1 86 ? -11.445 21.859 1.489 1 70.12 86 PHE A N 1
ATOM 651 C CA . PHE A 1 86 ? -11.906 21.344 2.773 1 70.12 86 PHE A CA 1
ATOM 652 C C . PHE A 1 86 ? -13.422 21.188 2.779 1 70.12 86 PHE A C 1
ATOM 654 O O . PHE A 1 86 ? -13.953 20.234 3.355 1 70.12 86 PHE A O 1
ATOM 661 N N . ARG A 1 87 ? -14.094 22.109 2.152 1 76.31 87 ARG A N 1
ATOM 662 C CA . ARG A 1 87 ? -15.547 22 2.07 1 76.31 87 ARG A CA 1
ATOM 663 C C . ARG A 1 87 ? -15.961 20.781 1.261 1 76.31 87 ARG A C 1
ATOM 665 O O . ARG A 1 87 ? -16.891 20.062 1.639 1 76.31 87 ARG A O 1
ATOM 672 N N . ILE A 1 88 ? -15.219 20.547 0.237 1 80.44 88 ILE A N 1
ATOM 673 C CA . ILE A 1 88 ? -15.5 19.375 -0.587 1 80.44 88 ILE A CA 1
ATOM 674 C C . ILE A 1 88 ? -15.211 18.109 0.209 1 80.44 88 ILE A C 1
ATOM 676 O O . ILE A 1 88 ? -16.016 17.172 0.207 1 80.44 88 ILE A O 1
ATOM 680 N N . ALA A 1 89 ? -14.141 18.141 0.885 1 73.88 89 ALA A N 1
ATOM 681 C CA . ALA A 1 89 ? -13.781 17 1.708 1 73.88 89 ALA A CA 1
ATOM 682 C C . ALA A 1 89 ? -14.836 16.734 2.783 1 73.88 89 ALA A C 1
ATOM 684 O O . ALA A 1 89 ? -15.266 15.602 2.98 1 73.88 89 ALA A O 1
ATOM 685 N N . ASP A 1 90 ? -15.25 17.797 3.395 1 69.69 90 ASP A N 1
ATOM 686 C CA . ASP A 1 90 ? -16.25 17.688 4.445 1 69.69 90 ASP A CA 1
ATOM 687 C C . ASP A 1 90 ? -17.578 17.156 3.887 1 69.69 90 ASP A C 1
ATOM 689 O O . ASP A 1 90 ? -18.188 16.25 4.465 1 69.69 90 ASP A O 1
ATOM 693 N N . ASP A 1 91 ? -17.953 17.734 2.758 1 77.56 91 ASP A N 1
ATOM 694 C CA . ASP A 1 91 ? -19.203 17.312 2.137 1 77.56 91 ASP A CA 1
ATOM 695 C C . ASP A 1 91 ? -19.141 15.859 1.692 1 77.56 91 ASP A C 1
ATOM 697 O O . ASP A 1 91 ? -20.125 15.125 1.789 1 77.56 91 ASP A O 1
ATOM 701 N N . LEU A 1 92 ? -17.953 15.492 1.23 1 76.81 92 LEU A N 1
ATOM 702 C CA . LEU A 1 92 ? -17.766 14.117 0.792 1 76.81 92 LEU A CA 1
ATOM 703 C C . LEU A 1 92 ? -17.859 13.156 1.97 1 76.81 92 LEU A C 1
ATOM 705 O O . LEU A 1 92 ? -18.531 12.133 1.889 1 76.81 92 LEU A O 1
ATOM 709 N N . LEU A 1 93 ? -17.266 13.539 2.99 1 68.38 93 LEU A N 1
ATOM 710 C CA . LEU A 1 93 ? -17.219 12.68 4.172 1 68.38 93 LEU A CA 1
ATOM 711 C C . LEU A 1 93 ? -18.594 12.586 4.828 1 68.38 93 LEU A C 1
ATOM 713 O O . LEU A 1 93 ? -18.938 11.562 5.418 1 68.38 93 LEU A O 1
ATOM 717 N N . ARG A 1 94 ? -19.328 13.648 4.668 1 68.5 94 ARG A N 1
ATOM 718 C CA . ARG A 1 94 ? -20.672 13.68 5.242 1 68.5 94 ARG A CA 1
ATOM 719 C C . ARG A 1 94 ? -21.672 13 4.324 1 68.5 94 ARG A C 1
ATOM 721 O O . ARG A 1 94 ? -22.844 12.836 4.688 1 68.5 94 ARG A O 1
ATOM 728 N N . GLY A 1 95 ? -21.141 12.656 3.145 1 72.94 95 GLY A N 1
ATOM 729 C CA . GLY A 1 95 ? -22.031 12.008 2.197 1 72.94 95 GLY A CA 1
ATOM 730 C C . GLY A 1 95 ? -22.906 12.992 1.445 1 72.94 95 GLY A C 1
ATOM 731 O O . GLY A 1 95 ? -23.906 12.602 0.833 1 72.94 95 GLY A O 1
ATOM 732 N N . ASP A 1 96 ? -22.594 14.266 1.501 1 78.44 96 ASP A N 1
ATOM 733 C CA . ASP A 1 96 ? -23.406 15.305 0.88 1 78.44 96 ASP A CA 1
ATOM 734 C C . ASP A 1 96 ? -23.062 15.469 -0.599 1 78.44 96 ASP A C 1
ATOM 736 O O . ASP A 1 96 ? -23.688 16.266 -1.304 1 78.44 96 ASP A O 1
ATOM 740 N N . LEU A 1 97 ? -22.031 14.773 -1.018 1 82.56 97 LEU A N 1
ATOM 741 C CA . LEU A 1 97 ? -21.656 14.789 -2.428 1 82.56 97 LEU A CA 1
ATOM 742 C C . LEU A 1 97 ? -21.875 13.422 -3.064 1 82.56 97 LEU A C 1
ATOM 744 O O . LEU A 1 97 ? -21.609 12.391 -2.441 1 82.56 97 LEU A O 1
ATOM 748 N N . PRO A 1 98 ? -22.438 13.484 -4.238 1 82.75 98 PRO A N 1
ATOM 749 C CA . PRO A 1 98 ? -22.562 12.203 -4.938 1 82.75 98 PRO A CA 1
ATOM 750 C C . PRO A 1 98 ? -21.219 11.609 -5.34 1 82.75 98 PRO A C 1
ATOM 752 O O . PRO A 1 98 ? -20.203 12.312 -5.332 1 82.75 98 PRO A O 1
ATOM 755 N N . ASP A 1 99 ? -21.203 10.273 -5.621 1 80.88 99 ASP A N 1
ATOM 756 C CA . ASP A 1 99 ? -20 9.57 -6.008 1 80.88 99 ASP A CA 1
ATOM 757 C C . ASP A 1 99 ? -19.406 10.148 -7.293 1 80.88 99 ASP A C 1
ATOM 759 O O . ASP A 1 99 ? -18.188 10.195 -7.457 1 80.88 99 ASP A O 1
ATOM 763 N N . ALA A 1 100 ? -20.312 10.484 -8.203 1 86.62 100 ALA A N 1
ATOM 764 C CA . ALA A 1 100 ? -19.922 11.117 -9.461 1 86.62 100 ALA A CA 1
ATOM 765 C C . ALA A 1 100 ? -20.422 12.555 -9.539 1 86.62 100 ALA A C 1
ATOM 767 O O . ALA A 1 100 ? -21.562 12.844 -9.125 1 86.62 100 ALA A O 1
ATOM 768 N N . VAL A 1 101 ? -19.516 13.461 -9.93 1 89.56 101 VAL A N 1
ATOM 769 C CA . VAL A 1 101 ? -19.875 14.867 -9.984 1 89.56 101 VAL A CA 1
ATOM 770 C C . VAL A 1 101 ? -19.344 15.492 -11.273 1 89.56 101 VAL A C 1
ATOM 772 O O . VAL A 1 101 ? -18.344 15.023 -11.836 1 89.56 101 VAL A O 1
ATOM 775 N N . THR A 1 102 ? -20.109 16.406 -11.789 1 88.19 102 THR A N 1
ATOM 776 C CA . THR A 1 102 ? -19.609 17.203 -12.906 1 88.19 102 THR A CA 1
ATOM 777 C C . THR A 1 102 ? -18.922 18.469 -12.406 1 88.19 102 THR A C 1
ATOM 779 O O . THR A 1 102 ? -19.156 18.922 -11.281 1 88.19 102 THR A O 1
ATOM 782 N N . GLU A 1 103 ? -18.047 19.016 -13.273 1 89.5 103 GLU A N 1
ATOM 783 C CA . GLU A 1 103 ? -17.375 20.266 -12.914 1 89.5 103 GLU A CA 1
ATOM 784 C C . GLU A 1 103 ? -18.375 21.391 -12.695 1 89.5 103 GLU A C 1
ATOM 786 O O . GLU A 1 103 ? -18.188 22.234 -11.812 1 89.5 103 GLU A O 1
ATOM 791 N N . ALA A 1 104 ? -19.438 21.422 -13.461 1 89.56 104 ALA A N 1
ATOM 792 C CA . ALA A 1 104 ? -20.469 22.453 -13.344 1 89.56 104 ALA A CA 1
ATOM 793 C C . ALA A 1 104 ? -21.156 22.375 -11.984 1 89.56 104 ALA A C 1
ATOM 795 O O . ALA A 1 104 ? -21.391 23.406 -11.344 1 89.56 104 ALA A O 1
ATOM 796 N N . GLN A 1 105 ? -21.453 21.219 -11.508 1 91.88 105 GLN A N 1
ATOM 797 C CA . GLN A 1 105 ? -22.094 21.016 -10.211 1 91.88 105 GLN A CA 1
ATOM 798 C C . GLN A 1 105 ? -21.203 21.531 -9.078 1 91.88 105 GLN A C 1
ATOM 800 O O . GLN A 1 105 ? -21.688 22.203 -8.164 1 91.88 105 GLN A O 1
ATOM 805 N N . LEU A 1 106 ? -19.938 21.203 -9.148 1 91.56 106 LEU A N 1
ATOM 806 C CA . LEU A 1 106 ? -19.016 21.609 -8.102 1 91.56 106 LEU A CA 1
ATOM 807 C C . LEU A 1 106 ? -18.828 23.125 -8.109 1 91.56 106 LEU A C 1
ATOM 809 O O . LEU A 1 106 ? -18.766 23.75 -7.051 1 91.56 106 LEU A O 1
ATOM 813 N N . ARG A 1 107 ? -18.828 23.719 -9.289 1 90.81 107 ARG A N 1
ATOM 814 C CA . ARG A 1 107 ? -18.688 25.172 -9.398 1 90.81 107 ARG A CA 1
ATOM 815 C C . ARG A 1 107 ? -19.875 25.875 -8.766 1 90.81 107 ARG A C 1
ATOM 817 O O . ARG A 1 107 ? -19.719 26.859 -8.039 1 90.81 107 ARG A O 1
ATOM 824 N N . GLN A 1 108 ? -21.016 25.391 -9.094 1 92.06 108 GLN A N 1
ATOM 825 C CA . GLN A 1 108 ? -22.234 26 -8.57 1 92.06 108 GLN A CA 1
ATOM 826 C C . GLN A 1 108 ? -22.328 25.828 -7.051 1 92.06 108 GLN A C 1
ATOM 828 O O . GLN A 1 108 ? -22.625 26.781 -6.332 1 92.06 108 GLN A O 1
ATOM 833 N N . ARG A 1 109 ? -21.969 24.656 -6.59 1 91.56 109 ARG A N 1
ATOM 834 C CA . ARG A 1 109 ? -22.125 24.328 -5.172 1 91.56 109 ARG A CA 1
ATOM 835 C C . ARG A 1 109 ? -21.125 25.109 -4.32 1 91.56 109 ARG A C 1
ATOM 837 O O . ARG A 1 109 ? -21.469 25.578 -3.227 1 91.56 109 ARG A O 1
ATOM 844 N N . TYR A 1 110 ? -20.031 25.219 -4.836 1 90.5 110 TYR A N 1
ATOM 845 C CA . TYR A 1 110 ? -18.984 25.781 -3.996 1 90.5 110 TYR A CA 1
ATOM 846 C C . TYR A 1 110 ? -18.609 27.188 -4.461 1 90.5 110 TYR A C 1
ATOM 848 O O . TYR A 1 110 ? -17.672 27.797 -3.939 1 90.5 110 TYR A O 1
ATOM 856 N N . LYS A 1 111 ? -19.328 27.703 -5.461 1 89.75 111 LYS A N 1
ATOM 857 C CA . LYS A 1 111 ? -19.172 29.062 -5.98 1 89.75 111 LYS A CA 1
ATOM 858 C C . LYS A 1 111 ? -17.719 29.344 -6.348 1 89.75 111 LYS A C 1
ATOM 860 O O . LYS A 1 111 ? -17.141 30.328 -5.902 1 89.75 111 LYS A O 1
ATOM 865 N N . LEU A 1 112 ? -17.234 28.484 -7.117 1 88.38 112 LEU A N 1
ATOM 866 C CA . LEU A 1 112 ? -15.836 28.562 -7.535 1 88.38 112 LEU A CA 1
ATOM 867 C C . LEU A 1 112 ? -15.734 28.969 -9 1 88.38 112 LEU A C 1
ATOM 869 O O . LEU A 1 112 ? -16.609 28.656 -9.805 1 88.38 112 LEU A O 1
ATOM 873 N N . THR A 1 113 ? -14.703 29.75 -9.266 1 84.5 113 THR A N 1
ATOM 874 C CA . THR A 1 113 ? -14.359 29.984 -10.664 1 84.5 113 THR A CA 1
ATOM 875 C C . THR A 1 113 ? -13.797 28.719 -11.305 1 84.5 113 THR A C 1
ATOM 877 O O . THR A 1 113 ? -13.469 27.766 -10.602 1 84.5 113 THR A O 1
ATOM 880 N N . VAL A 1 114 ? -13.734 28.719 -12.648 1 82.31 114 VAL A N 1
ATOM 881 C CA . VAL A 1 114 ? -13.188 27.578 -13.383 1 82.31 114 VAL A CA 1
ATOM 882 C C . VAL A 1 114 ? -11.75 27.312 -12.93 1 82.31 114 VAL A C 1
ATOM 884 O O . VAL A 1 114 ? -11.383 26.156 -12.672 1 82.31 114 VAL A O 1
ATOM 887 N N . ALA A 1 115 ? -10.992 28.312 -12.805 1 79 115 ALA A N 1
ATOM 888 C CA . ALA A 1 115 ? -9.586 28.188 -12.414 1 79 115 ALA A CA 1
ATOM 889 C C . ALA A 1 115 ? -9.453 27.625 -11.008 1 79 115 ALA A C 1
ATOM 891 O O . ALA A 1 115 ? -8.609 26.766 -10.742 1 79 115 ALA A O 1
ATOM 892 N N . GLN A 1 116 ? -10.312 28.094 -10.141 1 79.56 116 GLN A N 1
ATOM 893 C CA . GLN A 1 116 ? -10.289 27.625 -8.758 1 79.56 116 GLN A CA 1
ATOM 894 C C . GLN A 1 116 ? -10.664 26.156 -8.656 1 79.56 116 GLN A C 1
ATOM 896 O O . GLN A 1 116 ? -10.016 25.391 -7.934 1 79.56 116 GLN A O 1
ATOM 901 N N . LEU A 1 117 ? -11.672 25.781 -9.375 1 86.69 117 LEU A N 1
ATOM 902 C CA . LEU A 1 117 ? -12.125 24.391 -9.336 1 86.69 117 LEU A CA 1
ATOM 903 C C . LEU A 1 117 ? -11.062 23.453 -9.914 1 86.69 117 LEU A C 1
ATOM 905 O O . LEU A 1 117 ? -10.781 22.406 -9.336 1 86.69 117 LEU A O 1
ATOM 909 N N . ASN A 1 118 ? -10.477 23.891 -10.977 1 80.75 118 ASN A N 1
ATOM 910 C CA . ASN A 1 118 ? -9.453 23.047 -11.594 1 80.75 118 ASN A CA 1
ATOM 911 C C . ASN A 1 118 ? -8.273 22.828 -10.656 1 80.75 118 ASN A C 1
ATOM 913 O O . ASN A 1 118 ? -7.746 21.719 -10.562 1 80.75 118 ASN A O 1
ATOM 917 N N . ALA A 1 119 ? -7.969 23.828 -9.961 1 77.69 119 ALA A N 1
ATOM 918 C CA . ALA A 1 119 ? -6.867 23.719 -9.008 1 77.69 119 ALA A CA 1
ATOM 919 C C . ALA A 1 119 ? -7.203 22.719 -7.898 1 77.69 119 ALA A C 1
ATOM 921 O O . ALA A 1 119 ? -6.371 21.875 -7.539 1 77.69 119 ALA A O 1
ATOM 922 N N . VAL A 1 120 ? -8.445 22.859 -7.422 1 81.06 120 VAL A N 1
ATOM 923 C CA . VAL A 1 120 ? -8.883 22 -6.328 1 81.06 120 VAL A CA 1
ATOM 924 C C . VAL A 1 120 ? -9 20.547 -6.824 1 81.06 120 VAL A C 1
ATOM 926 O O . VAL A 1 120 ? -8.562 19.625 -6.145 1 81.06 120 VAL A O 1
ATOM 929 N N . LEU A 1 121 ? -9.508 20.406 -8.008 1 81.56 121 LEU A N 1
ATOM 930 C CA . LEU A 1 121 ? -9.695 19.062 -8.555 1 81.56 121 LEU A CA 1
ATOM 931 C C . LEU A 1 121 ? -8.359 18.422 -8.875 1 81.56 121 LEU A C 1
ATOM 933 O O . LEU A 1 121 ? -8.18 17.219 -8.648 1 81.56 121 LEU A O 1
ATOM 937 N N . ASP A 1 122 ? -7.457 19.203 -9.32 1 73.31 122 ASP A N 1
ATOM 938 C CA . ASP A 1 122 ? -6.121 18.672 -9.586 1 73.31 122 ASP A CA 1
ATOM 939 C C . ASP A 1 122 ? -5.449 18.203 -8.305 1 73.31 122 ASP A C 1
ATOM 941 O O . ASP A 1 122 ? -4.812 17.141 -8.281 1 73.31 122 ASP A O 1
ATOM 945 N N . ARG A 1 123 ? -5.656 18.938 -7.34 1 69.81 123 ARG A N 1
ATOM 946 C CA . ARG A 1 123 ? -5.094 18.578 -6.043 1 69.81 123 ARG A CA 1
ATOM 947 C C . ARG A 1 123 ? -5.707 17.297 -5.516 1 69.81 123 ARG A C 1
ATOM 949 O O . ARG A 1 123 ? -4.988 16.375 -5.109 1 69.81 123 ARG A O 1
ATOM 956 N N . ILE A 1 124 ? -7.02 17.266 -5.543 1 75.38 124 ILE A N 1
ATOM 957 C CA . ILE A 1 124 ? -7.734 16.109 -5.012 1 75.38 124 ILE A CA 1
ATOM 958 C C . ILE A 1 124 ? -7.395 14.867 -5.844 1 75.38 124 ILE A C 1
ATOM 960 O O . ILE A 1 124 ? -7.234 13.773 -5.301 1 75.38 124 ILE A O 1
ATOM 964 N N . ALA A 1 125 ? -7.203 15.07 -7.117 1 72.62 125 ALA A N 1
ATOM 965 C CA . ALA A 1 125 ? -6.84 13.961 -8 1 72.62 125 ALA A CA 1
ATOM 966 C C . ALA A 1 125 ? -5.434 13.461 -7.703 1 72.62 125 ALA A C 1
ATOM 968 O O . ALA A 1 125 ? -5.188 12.25 -7.684 1 72.62 125 ALA A O 1
ATOM 969 N N . ALA A 1 126 ? -4.594 14.344 -7.449 1 62.5 126 ALA A N 1
ATOM 970 C CA . ALA A 1 126 ? -3.221 13.977 -7.113 1 62.5 126 ALA A CA 1
ATOM 971 C C . ALA A 1 126 ? -3.17 13.164 -5.824 1 62.5 126 ALA A C 1
ATOM 973 O O . ALA A 1 126 ? -2.309 12.289 -5.668 1 62.5 126 ALA A O 1
ATOM 974 N N . GLU A 1 127 ? -4.168 13.547 -5.016 1 60.38 127 GLU A N 1
ATOM 975 C CA . GLU A 1 127 ? -4.227 12.852 -3.734 1 60.38 127 GLU A CA 1
ATOM 976 C C . GLU A 1 127 ? -4.98 11.531 -3.857 1 60.38 127 GLU A C 1
ATOM 978 O O . GLU A 1 127 ? -5.02 10.742 -2.91 1 60.38 127 GLU A O 1
ATOM 983 N N . GLY A 1 128 ? -5.602 11.32 -4.977 1 61.59 128 GLY A N 1
ATOM 984 C CA . GLY A 1 128 ? -6.145 10.008 -5.309 1 61.59 128 GLY A CA 1
ATOM 985 C C . GLY A 1 128 ? -7.602 9.852 -4.91 1 61.59 128 GLY A C 1
ATOM 986 O O . GLY A 1 128 ? -8.172 8.766 -5.039 1 61.59 128 GLY A O 1
ATOM 987 N N . TRP A 1 129 ? -8.172 10.891 -4.301 1 69.06 129 TRP A N 1
ATOM 988 C CA . TRP A 1 129 ? -9.516 10.609 -3.814 1 69.06 129 TRP A CA 1
ATOM 989 C C . TRP A 1 129 ? -10.562 11.023 -4.844 1 69.06 129 TRP A C 1
ATOM 991 O O . TRP A 1 129 ? -11.758 10.797 -4.652 1 69.06 129 TRP A O 1
ATOM 1001 N N . ILE A 1 130 ? -10.078 11.617 -6.027 1 77.12 130 ILE A N 1
ATOM 1002 C CA . ILE A 1 130 ? -10.977 11.82 -7.16 1 77.12 130 ILE A CA 1
ATOM 1003 C C . ILE A 1 130 ? -10.281 11.391 -8.453 1 77.12 130 ILE A C 1
ATOM 1005 O O . ILE A 1 130 ? -9.055 11.414 -8.539 1 77.12 130 ILE A O 1
ATOM 1009 N N . SER A 1 131 ? -10.984 10.75 -9.336 1 80 131 SER A N 1
ATOM 1010 C CA . SER A 1 131 ? -10.445 10.398 -10.648 1 80 131 SER A CA 1
ATOM 1011 C C . SER A 1 131 ? -11.375 10.836 -11.773 1 80 131 SER A C 1
ATOM 1013 O O . SER A 1 131 ? -12.586 10.945 -11.57 1 80 131 SER A O 1
ATOM 1015 N N . ARG A 1 132 ? -10.719 11.125 -12.969 1 77.31 132 ARG A N 1
ATOM 1016 C CA . ARG A 1 132 ? -11.516 11.5 -14.133 1 77.31 132 ARG A CA 1
ATOM 1017 C C . ARG A 1 132 ? -12.258 10.297 -14.703 1 77.31 132 ARG A C 1
ATOM 1019 O O . ARG A 1 132 ? -11.688 9.211 -14.812 1 77.31 132 ARG A O 1
ATOM 1026 N N . ARG A 1 133 ? -13.57 10.383 -14.883 1 73.19 133 ARG A N 1
ATOM 1027 C CA . ARG A 1 133 ? -14.367 9.336 -15.516 1 73.19 133 ARG A CA 1
ATOM 1028 C C . ARG A 1 133 ? -14.188 9.352 -17.031 1 73.19 133 ARG A C 1
ATOM 1030 O O . ARG A 1 133 ? -13.875 10.391 -17.609 1 73.19 133 ARG A O 1
ATOM 1037 N N . PRO A 1 134 ? -14.383 7.934 -17.547 1 66.56 134 PRO A N 1
ATOM 1038 C CA . PRO A 1 134 ? -14.453 7.953 -19.016 1 66.56 134 PRO A CA 1
ATOM 1039 C C . PRO A 1 134 ? -15.602 8.82 -19.531 1 66.56 134 PRO A C 1
ATOM 1041 O O . PRO A 1 134 ? -16.734 8.695 -19.078 1 66.56 134 PRO A O 1
ATOM 1044 N N . GLY A 1 135 ? -15.211 9.914 -20.297 1 58.66 135 GLY A N 1
ATOM 1045 C CA . GLY A 1 135 ? -16.172 10.859 -20.828 1 58.66 135 GLY A CA 1
ATOM 1046 C C . GLY A 1 135 ? -16.141 12.203 -20.125 1 58.66 135 GLY A C 1
ATOM 1047 O O . GLY A 1 135 ? -15.094 12.859 -20.078 1 58.66 135 GLY A O 1
ATOM 1048 N N . TYR A 1 136 ? -17.406 12.359 -19.297 1 69.62 136 TYR A N 1
ATOM 1049 C CA . TYR A 1 136 ? -17.484 13.664 -18.641 1 69.62 136 TYR A CA 1
ATOM 1050 C C . TYR A 1 136 ? -17.609 13.508 -17.141 1 69.62 136 TYR A C 1
ATOM 1052 O O . TYR A 1 136 ? -18.25 12.578 -16.656 1 69.62 136 TYR A O 1
ATOM 1060 N N . GLY A 1 137 ? -16.719 14.234 -16.391 1 79.69 137 GLY A N 1
ATOM 1061 C CA . GLY A 1 137 ? -16.938 14.336 -14.961 1 79.69 137 GLY A CA 1
ATOM 1062 C C . GLY A 1 137 ? -15.852 13.648 -14.148 1 79.69 137 GLY A C 1
ATOM 1063 O O . GLY A 1 137 ? -14.805 13.281 -14.688 1 79.69 137 GLY A O 1
ATOM 1064 N N . TRP A 1 138 ? -16.047 13.75 -12.867 1 87.19 138 TRP A N 1
ATOM 1065 C CA . TRP A 1 138 ? -15.117 13.219 -11.875 1 87.19 138 TRP A CA 1
ATOM 1066 C C . TRP A 1 138 ? -15.797 12.203 -10.969 1 87.19 138 TRP A C 1
ATOM 1068 O O . TRP A 1 138 ? -17.016 12.25 -10.789 1 87.19 138 TRP A O 1
ATOM 1078 N N . GLU A 1 139 ? -15.062 11.227 -10.492 1 85.44 139 GLU A N 1
ATOM 1079 C CA . GLU A 1 139 ? -15.562 10.25 -9.531 1 85.44 139 GLU A CA 1
ATOM 1080 C C . GLU A 1 139 ? -14.688 10.211 -8.281 1 85.44 139 GLU A C 1
ATOM 1082 O O . GLU A 1 139 ? -13.469 10.102 -8.375 1 85.44 139 GLU A O 1
ATOM 1087 N N . PHE A 1 140 ? -15.453 10.422 -7.102 1 79.38 140 PHE A N 1
ATOM 1088 C CA . PHE A 1 140 ? -14.75 10.312 -5.828 1 79.38 140 PHE A CA 1
ATOM 1089 C C . PHE A 1 140 ? -14.438 8.859 -5.512 1 79.38 140 PHE A C 1
ATOM 1091 O O . PHE A 1 140 ? -15.227 7.965 -5.82 1 79.38 140 PHE A O 1
ATOM 1098 N N . SER A 1 141 ? -13.312 8.68 -4.879 1 69.81 141 SER A N 1
ATOM 1099 C CA . SER A 1 141 ? -12.953 7.328 -4.453 1 69.81 141 SER A CA 1
ATOM 1100 C C . SER A 1 141 ? -13.859 6.844 -3.326 1 69.81 141 SER A C 1
ATOM 1102 O O . SER A 1 141 ? -14.109 7.574 -2.367 1 69.81 141 SER A O 1
ATOM 1104 N N . PRO A 1 142 ? -14.469 5.785 -3.453 1 62.5 142 PRO A N 1
ATOM 1105 C CA . PRO A 1 142 ? -15.344 5.254 -2.41 1 62.5 142 PRO A CA 1
ATOM 1106 C C . PRO A 1 142 ? -14.617 5.008 -1.09 1 62.5 142 PRO A C 1
ATOM 1108 O O . PRO A 1 142 ? -15.258 4.887 -0.041 1 62.5 142 PRO A O 1
ATOM 1111 N N . MET A 1 143 ? -13.375 4.91 -1.122 1 57.28 143 MET A N 1
ATOM 1112 C CA . MET A 1 143 ? -12.609 4.52 0.059 1 57.28 143 MET A CA 1
ATOM 1113 C C . MET A 1 143 ? -12.711 5.582 1.149 1 57.28 143 MET A C 1
ATOM 1115 O O . MET A 1 143 ? -12.492 5.293 2.326 1 57.28 143 MET A O 1
ATOM 1119 N N . LEU A 1 144 ? -13.102 6.809 0.847 1 56.78 144 LEU A N 1
ATOM 1120 C CA . LEU A 1 144 ? -12.852 7.941 1.729 1 56.78 144 LEU A CA 1
ATOM 1121 C C . LEU A 1 144 ? -14.117 8.328 2.49 1 56.78 144 LEU A C 1
ATOM 1123 O O . LEU A 1 144 ? -14.148 9.344 3.18 1 56.78 144 LEU A O 1
ATOM 1127 N N . ARG A 1 145 ? -15.094 7.496 2.594 1 57 145 ARG A N 1
ATOM 1128 C CA . ARG A 1 145 ? -16.328 8.188 2.967 1 57 145 ARG A CA 1
ATOM 1129 C C . ARG A 1 145 ? -16.719 7.859 4.406 1 57 145 ARG A C 1
ATOM 1131 O O . ARG A 1 145 ? -17.703 8.398 4.922 1 57 145 ARG A O 1
ATOM 1138 N N . THR A 1 146 ? -15.781 7.043 5.07 1 62.97 146 THR A N 1
ATOM 1139 C CA . THR A 1 146 ? -16.406 6.672 6.332 1 62.97 146 THR A CA 1
ATOM 1140 C C . THR A 1 146 ? -15.398 6.684 7.473 1 62.97 146 THR A C 1
ATOM 1142 O O . THR A 1 146 ? -14.195 6.523 7.242 1 62.97 146 THR A O 1
ATOM 1145 N N . PRO A 1 147 ? -15.773 7.223 8.68 1 67.62 147 PRO A N 1
ATOM 1146 C CA . PRO A 1 147 ? -14.93 7.051 9.859 1 67.62 147 PRO A CA 1
ATOM 1147 C C . PRO A 1 147 ? -14.258 5.676 9.914 1 67.62 147 PRO A C 1
ATOM 1149 O O . PRO A 1 147 ? -13.141 5.551 10.422 1 67.62 147 PRO A O 1
ATOM 1152 N N . ASP A 1 148 ? -14.898 4.805 9.367 1 78.94 148 ASP A N 1
ATOM 1153 C CA . ASP A 1 148 ? -14.352 3.453 9.336 1 78.94 148 ASP A CA 1
ATOM 1154 C C . ASP A 1 148 ? -13.078 3.395 8.5 1 78.94 148 ASP A C 1
ATOM 1156 O O . ASP A 1 148 ? -12.125 2.703 8.859 1 78.94 148 ASP A O 1
ATOM 1160 N N . ALA A 1 149 ? -13.094 4.172 7.523 1 80 149 ALA A N 1
ATOM 1161 C CA . ALA A 1 149 ? -11.906 4.207 6.676 1 80 149 ALA A CA 1
ATOM 1162 C C . ALA A 1 149 ? -10.719 4.816 7.418 1 80 149 ALA A C 1
ATOM 1164 O O . ALA A 1 149 ? -9.578 4.379 7.246 1 80 149 ALA A O 1
ATOM 1165 N N . LEU A 1 150 ? -11.016 5.797 8.227 1 81.88 150 LEU A N 1
ATOM 1166 C CA . LEU A 1 150 ? -9.953 6.406 9.016 1 81.88 150 LEU A CA 1
ATOM 1167 C C . LEU A 1 150 ? -9.367 5.398 10.008 1 81.88 150 LEU A C 1
ATOM 1169 O O . LEU A 1 150 ? -8.148 5.285 10.133 1 81.88 150 LEU A O 1
ATOM 1173 N N . LEU A 1 151 ? -10.242 4.691 10.656 1 88.31 151 LEU A N 1
ATOM 1174 C CA . LEU A 1 151 ? -9.797 3.666 11.594 1 88.31 151 LEU A CA 1
ATOM 1175 C C . LEU A 1 151 ? -8.984 2.594 10.875 1 88.31 151 LEU A C 1
ATOM 1177 O O . LEU A 1 151 ? -7.938 2.166 11.375 1 88.31 151 LEU A O 1
ATOM 1181 N N . GLN A 1 152 ? -9.469 2.191 9.773 1 91.12 152 GLN A N 1
ATOM 1182 C CA . GLN A 1 152 ? -8.773 1.197 8.969 1 91.12 152 GLN A CA 1
ATOM 1183 C C . GLN A 1 152 ? -7.379 1.688 8.578 1 91.12 152 GLN A C 1
ATOM 1185 O O . GLN A 1 152 ? -6.418 0.918 8.586 1 91.12 152 GLN A O 1
ATOM 1190 N N . SER A 1 153 ? -7.238 2.924 8.211 1 90.19 153 SER A N 1
ATOM 1191 C CA . SER A 1 153 ? -5.949 3.488 7.828 1 90.19 153 SER A CA 1
ATOM 1192 C C . SER A 1 153 ? -4.969 3.469 9 1 90.19 153 SER A C 1
ATOM 1194 O O . SER A 1 153 ? -3.787 3.172 8.82 1 90.19 153 SER A O 1
ATOM 1196 N N . TYR A 1 154 ? -5.441 3.736 10.195 1 91.88 154 TYR A N 1
ATOM 1197 C CA . TYR A 1 154 ? -4.578 3.738 11.367 1 91.88 154 TYR A CA 1
ATOM 1198 C C . TYR A 1 154 ? -4.145 2.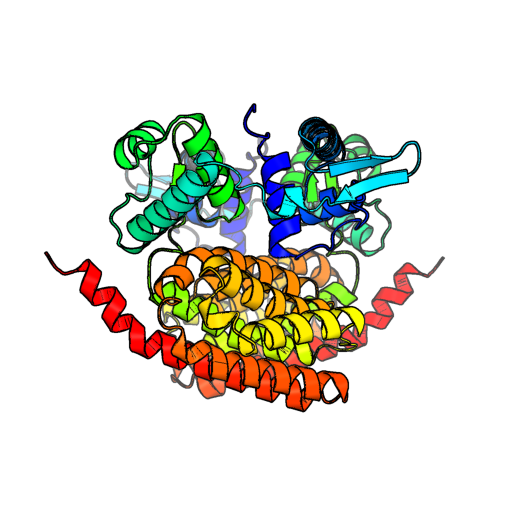322 11.727 1 91.88 154 TYR A C 1
ATOM 1200 O O . TYR A 1 154 ? -3.027 2.111 12.211 1 91.88 154 TYR A O 1
ATOM 1208 N N . ARG A 1 155 ? -5.031 1.384 11.523 1 95.5 155 ARG A N 1
ATOM 1209 C CA . ARG A 1 155 ? -4.648 0.004 11.812 1 95.5 155 ARG A CA 1
ATOM 1210 C C . ARG A 1 155 ? -3.598 -0.489 10.82 1 95.5 155 ARG A C 1
ATOM 1212 O O . ARG A 1 155 ? -2.73 -1.29 11.172 1 95.5 155 ARG A O 1
ATOM 1219 N N . LEU A 1 156 ? -3.646 -0.043 9.57 1 95.88 156 LEU A N 1
ATOM 1220 C CA . LEU A 1 156 ? -2.543 -0.324 8.664 1 95.88 156 LEU A CA 1
ATOM 1221 C C . LEU A 1 156 ? -1.248 0.305 9.172 1 95.88 156 LEU A C 1
ATOM 1223 O O . LEU A 1 156 ? -0.197 -0.338 9.164 1 95.88 156 LEU A O 1
ATOM 1227 N N . ARG A 1 157 ? -1.308 1.56 9.555 1 96.5 157 ARG A N 1
ATOM 1228 C CA . ARG A 1 157 ? -0.127 2.234 10.086 1 96.5 157 ARG A CA 1
ATOM 1229 C C . ARG A 1 157 ? 0.448 1.479 11.281 1 96.5 157 ARG A C 1
ATOM 1231 O O . ARG A 1 157 ? 1.667 1.337 11.398 1 96.5 157 ARG A O 1
ATOM 1238 N N . LEU A 1 158 ? -0.483 1.023 12.125 1 97.56 158 LEU A N 1
ATOM 1239 C CA . LEU A 1 158 ? -0.076 0.268 13.305 1 97.56 158 LEU A CA 1
ATOM 1240 C C . LEU A 1 158 ? 0.689 -0.99 12.906 1 97.56 158 LEU A C 1
ATOM 1242 O O . LEU A 1 158 ? 1.646 -1.379 13.586 1 97.56 158 LEU A O 1
ATOM 1246 N N . ALA A 1 159 ? 0.297 -1.583 11.883 1 97.5 159 ALA A N 1
ATOM 1247 C CA . ALA A 1 159 ? 0.96 -2.795 11.406 1 97.5 159 ALA A CA 1
ATOM 1248 C C . ALA A 1 159 ? 2.283 -2.463 10.719 1 97.5 159 ALA A C 1
ATOM 1250 O O . ALA A 1 159 ? 3.271 -3.182 10.883 1 97.5 159 ALA A O 1
ATOM 1251 N N . LEU A 1 160 ? 2.406 -1.42 10.047 1 97.56 160 LEU A N 1
ATOM 1252 C CA . LEU A 1 160 ? 3.453 -1.096 9.086 1 97.56 160 LEU A CA 1
ATOM 1253 C C . LEU A 1 160 ? 4.586 -0.327 9.758 1 97.56 160 LEU A C 1
ATOM 1255 O O . LEU A 1 160 ? 5.754 -0.705 9.633 1 97.56 160 LEU A O 1
ATOM 1259 N N . GLU A 1 161 ? 4.285 0.733 10.461 1 98.44 161 GLU A N 1
ATOM 1260 C CA . GLU A 1 161 ? 5.281 1.729 10.844 1 98.44 161 GLU A CA 1
ATOM 1261 C C . GLU A 1 161 ? 6.242 1.172 11.891 1 98.44 161 GLU A C 1
ATOM 1263 O O . GLU A 1 161 ? 7.461 1.312 11.758 1 98.44 161 GLU A O 1
ATOM 1268 N N . PRO A 1 162 ? 5.699 0.495 12.938 1 98.75 162 PRO A N 1
ATOM 1269 C CA . PRO A 1 162 ? 6.66 -0.093 13.875 1 98.75 162 PRO A CA 1
ATOM 1270 C C . PRO A 1 162 ? 7.562 -1.136 13.219 1 98.75 162 PRO A C 1
ATOM 1272 O O . PRO A 1 162 ? 8.75 -1.218 13.531 1 98.75 162 PRO A O 1
ATOM 1275 N N . ALA A 1 163 ? 7.016 -1.923 12.312 1 98.31 163 ALA A N 1
ATOM 1276 C CA . ALA A 1 163 ? 7.793 -2.932 11.602 1 98.31 163 ALA A CA 1
ATOM 1277 C C . ALA A 1 163 ? 8.906 -2.285 10.773 1 98.31 163 ALA A C 1
ATOM 1279 O O . ALA A 1 163 ? 9.992 -2.852 10.633 1 98.31 163 ALA A O 1
ATOM 1280 N N . ALA A 1 164 ? 8.633 -1.145 10.219 1 98.38 164 ALA A N 1
ATOM 1281 C CA . ALA A 1 164 ? 9.617 -0.43 9.406 1 98.38 164 ALA A CA 1
ATOM 1282 C C . ALA A 1 164 ? 10.875 -0.13 10.211 1 98.38 164 ALA A C 1
ATOM 1284 O O . ALA A 1 164 ? 11.992 -0.17 9.68 1 98.38 164 ALA A O 1
ATOM 1285 N N . LEU A 1 165 ? 10.742 0.13 11.5 1 98.56 165 LEU A N 1
ATOM 1286 C CA . LEU A 1 165 ? 11.875 0.486 12.352 1 98.56 165 LEU A CA 1
ATOM 1287 C C . LEU A 1 165 ? 12.758 -0.729 12.617 1 98.56 165 LEU A C 1
ATOM 1289 O O . LEU A 1 165 ? 13.875 -0.59 13.109 1 98.56 165 LEU A O 1
ATOM 1293 N N . LEU A 1 166 ? 12.234 -1.918 12.32 1 97.94 166 LEU A N 1
ATOM 1294 C CA . LEU A 1 166 ? 12.961 -3.15 12.602 1 97.94 166 LEU A CA 1
ATOM 1295 C C . LEU A 1 166 ? 13.617 -3.699 11.344 1 97.94 166 LEU A C 1
ATOM 1297 O O . LEU A 1 166 ? 14.242 -4.762 11.375 1 97.94 166 LEU A O 1
ATOM 1301 N N . GLU A 1 167 ? 13.406 -2.988 10.211 1 97 167 GLU A N 1
ATOM 1302 C CA . GLU A 1 167 ? 14.039 -3.4 8.961 1 97 167 GLU A CA 1
ATOM 1303 C C . GLU A 1 167 ? 15.555 -3.525 9.125 1 97 167 GLU A C 1
ATOM 1305 O O . GLU A 1 167 ? 16.188 -2.699 9.789 1 97 167 GLU A O 1
ATOM 1310 N N . PRO A 1 168 ? 16.156 -4.578 8.438 1 93.38 168 PRO A N 1
ATOM 1311 C CA . PRO A 1 168 ? 17.609 -4.656 8.43 1 93.38 168 PRO A CA 1
ATOM 1312 C C . PRO A 1 168 ? 18.266 -3.402 7.863 1 93.38 168 PRO A C 1
ATOM 1314 O O . PRO A 1 168 ? 17.859 -2.912 6.805 1 93.38 168 PRO A O 1
ATOM 1317 N N . GLY A 1 169 ? 19.188 -2.836 8.578 1 92.81 169 GLY A N 1
ATOM 1318 C CA . GLY A 1 169 ? 19.922 -1.674 8.109 1 92.81 169 GLY A CA 1
ATOM 1319 C C . GLY A 1 169 ? 19.219 -0.363 8.383 1 92.81 169 GLY A C 1
ATOM 1320 O O . GLY A 1 169 ? 19.609 0.684 7.859 1 92.81 169 GLY A O 1
ATOM 1321 N N . TYR A 1 170 ? 18.188 -0.437 9.18 1 97.38 170 TYR A N 1
ATOM 1322 C CA . TYR A 1 170 ? 17.469 0.79 9.508 1 97.38 170 TYR A CA 1
ATOM 1323 C C . TYR A 1 170 ? 18.406 1.837 10.086 1 97.38 170 TYR A C 1
ATOM 1325 O O . TYR A 1 170 ? 19.172 1.551 11.008 1 97.38 170 TYR A O 1
ATOM 1333 N N . ARG A 1 171 ? 18.312 2.998 9.586 1 95.12 171 ARG A N 1
ATOM 1334 C CA . ARG A 1 171 ? 19.094 4.121 10.078 1 95.12 171 ARG A CA 1
ATOM 1335 C C . ARG A 1 171 ? 18.438 5.449 9.734 1 95.12 171 ARG A C 1
ATOM 1337 O O . ARG A 1 171 ? 18.25 5.766 8.555 1 95.12 171 ARG A O 1
ATOM 1344 N N . LEU A 1 172 ? 18.156 6.145 10.734 1 97.38 172 LEU A N 1
ATOM 1345 C CA . LEU A 1 172 ? 17.609 7.484 10.516 1 97.38 172 LEU A CA 1
ATOM 1346 C C . LEU A 1 172 ? 18.734 8.508 10.391 1 97.38 172 LEU A C 1
ATOM 1348 O O . LEU A 1 172 ? 19.562 8.656 11.297 1 97.38 172 LEU A O 1
ATOM 1352 N N . ASP A 1 173 ? 18.797 9.203 9.266 1 96.94 173 ASP A N 1
ATOM 1353 C CA . ASP A 1 173 ? 19.781 10.242 9.023 1 96.94 173 ASP A CA 1
ATOM 1354 C C . ASP A 1 173 ? 19.734 11.305 10.125 1 96.94 173 ASP A C 1
ATOM 1356 O O . ASP A 1 173 ? 18.672 11.844 10.43 1 96.94 173 ASP A O 1
ATOM 1360 N N . PRO A 1 174 ? 20.844 11.617 10.695 1 97.06 174 PRO A N 1
ATOM 1361 C CA . PRO A 1 174 ? 20.891 12.609 11.766 1 97.06 174 PRO A CA 1
ATOM 1362 C C . PRO A 1 174 ? 20.281 13.953 11.352 1 97.06 174 PRO A C 1
ATOM 1364 O O . PRO A 1 174 ? 19.672 14.641 12.18 1 97.06 174 PRO A O 1
ATOM 1367 N N . VAL A 1 175 ? 20.453 14.328 10.156 1 97.31 175 VAL A N 1
ATOM 1368 C CA . VAL A 1 175 ? 19.906 15.586 9.664 1 97.31 175 VAL A CA 1
ATOM 1369 C C . VAL A 1 175 ? 18.375 15.516 9.68 1 97.31 175 VAL A C 1
ATOM 1371 O O . VAL A 1 175 ? 17.703 16.469 10.086 1 97.31 175 VAL A O 1
ATOM 1374 N N . VAL A 1 176 ? 17.906 14.344 9.219 1 97.19 176 VAL A N 1
ATOM 1375 C CA . VAL A 1 176 ? 16.453 14.141 9.203 1 97.19 176 VAL A CA 1
ATOM 1376 C C . VAL A 1 176 ? 15.93 14.094 10.641 1 97.19 176 VAL A C 1
ATOM 1378 O O . VAL A 1 176 ? 14.883 14.68 10.945 1 97.19 176 VAL A O 1
ATOM 1381 N N . LEU A 1 177 ? 16.625 13.422 11.531 1 98.19 177 LEU A N 1
ATOM 1382 C CA . LEU A 1 177 ? 16.25 13.344 12.945 1 98.19 177 LEU A CA 1
ATOM 1383 C C . LEU A 1 177 ? 16.172 14.734 13.562 1 98.19 177 LEU A C 1
ATOM 1385 O O . LEU A 1 177 ? 15.188 15.047 14.25 1 98.19 177 LEU A O 1
ATOM 1389 N N . ALA A 1 178 ? 17.141 15.562 13.266 1 97.44 178 ALA A N 1
ATOM 1390 C CA . ALA A 1 178 ? 17.172 16.922 13.805 1 97.44 178 ALA A CA 1
ATOM 1391 C C . ALA A 1 178 ? 16 17.75 13.289 1 97.44 178 ALA A C 1
ATOM 1393 O O . ALA A 1 178 ? 15.406 18.531 14.039 1 97.44 178 ALA A O 1
ATOM 1394 N N . ARG A 1 179 ? 15.711 17.531 12.062 1 96.62 179 ARG A N 1
ATOM 1395 C CA . ARG A 1 179 ? 14.594 18.266 11.461 1 96.62 179 ARG A CA 1
ATOM 1396 C C . ARG A 1 179 ? 13.273 17.859 12.117 1 96.62 179 ARG A C 1
ATOM 1398 O O . ARG A 1 179 ? 12.438 18.703 12.422 1 96.62 179 ARG A O 1
ATOM 1405 N N . CYS A 1 180 ? 13.078 16.594 12.336 1 97.5 180 CYS A N 1
ATOM 1406 C CA . CYS A 1 180 ? 11.875 16.094 13 1 97.5 180 CYS A CA 1
ATOM 1407 C C . CYS A 1 180 ? 11.781 16.641 14.422 1 97.5 180 CYS A C 1
ATOM 1409 O O . CYS A 1 180 ? 10.711 17.062 14.859 1 97.5 180 CYS A O 1
ATOM 1411 N N . ARG A 1 181 ? 12.883 16.625 15.109 1 97.94 181 ARG A N 1
ATOM 1412 C CA . ARG A 1 181 ? 12.922 17.125 16.484 1 97.94 181 ARG A CA 1
ATOM 1413 C C . ARG A 1 181 ? 12.562 18.594 16.547 1 97.94 181 ARG A C 1
ATOM 1415 O O . ARG A 1 181 ? 11.789 19.016 17.406 1 97.94 181 ARG A O 1
ATOM 1422 N N . GLN A 1 182 ? 13.094 19.359 15.641 1 97.38 182 GLN A N 1
ATOM 1423 C CA . GLN A 1 182 ? 12.812 20.797 15.594 1 97.38 182 GLN A CA 1
ATOM 1424 C C . GLN A 1 182 ? 11.336 21.047 15.344 1 97.38 182 GLN A C 1
ATOM 1426 O O . GLN A 1 182 ? 10.758 21.984 15.914 1 97.38 182 GLN A O 1
ATOM 1431 N N . ALA A 1 183 ? 10.75 20.281 14.5 1 96.19 183 ALA A N 1
ATOM 1432 C CA . ALA A 1 183 ? 9.328 20.453 14.188 1 96.19 183 ALA A CA 1
ATOM 1433 C C . ALA A 1 183 ? 8.469 20.172 15.414 1 96.19 183 ALA A C 1
ATOM 1435 O O . ALA A 1 183 ? 7.504 20.906 15.68 1 96.19 183 ALA A O 1
ATOM 1436 N N . GLU A 1 184 ? 8.805 19.125 16.188 1 96.81 184 GLU A N 1
ATOM 1437 C CA . GLU A 1 184 ? 8.055 18.812 17.406 1 96.81 184 GLU A CA 1
ATOM 1438 C C . GLU A 1 184 ? 8.242 19.891 18.453 1 96.81 184 GLU A C 1
ATOM 1440 O O . GLU A 1 184 ? 7.281 20.281 19.125 1 96.81 184 GLU A O 1
ATOM 1445 N N . GLN A 1 185 ? 9.445 20.391 18.594 1 96.81 185 GLN A N 1
ATOM 1446 C CA . GLN A 1 185 ? 9.742 21.438 19.578 1 96.81 185 GLN A CA 1
ATOM 1447 C C . GLN A 1 185 ? 9.008 22.734 19.234 1 96.81 185 GLN A C 1
ATOM 1449 O O . GLN A 1 185 ? 8.539 23.438 20.125 1 96.81 185 GLN A O 1
ATOM 1454 N N . HIS A 1 186 ? 8.961 23.016 17.969 1 95.56 186 HIS A N 1
ATOM 1455 C CA . HIS A 1 186 ? 8.219 24.188 17.531 1 95.56 186 HIS A CA 1
ATOM 1456 C C . HIS A 1 186 ? 6.766 24.125 18 1 95.56 186 HIS A C 1
ATOM 1458 O O . HIS A 1 186 ? 6.223 25.141 18.469 1 95.56 186 HIS A O 1
ATOM 1464 N N . LEU A 1 187 ? 6.156 23.016 17.891 1 94.25 187 LEU A N 1
ATOM 1465 C CA . LEU A 1 187 ? 4.773 22.875 18.328 1 94.25 187 LEU A CA 1
ATOM 1466 C C . LEU A 1 187 ? 4.652 23.078 19.844 1 94.25 187 LEU A C 1
ATOM 1468 O O . LEU A 1 187 ? 3.756 23.781 20.312 1 94.25 187 LEU A O 1
ATOM 1472 N N . LEU A 1 188 ? 5.59 22.516 20.562 1 94.88 188 LEU A N 1
ATOM 1473 C CA . LEU A 1 188 ? 5.559 22.625 22.016 1 94.88 188 LEU A CA 1
ATOM 1474 C C . LEU A 1 188 ? 5.809 24.062 22.453 1 94.88 188 LEU A C 1
ATOM 1476 O O . LEU A 1 188 ? 5.316 24.5 23.5 1 94.88 188 LEU A O 1
ATOM 1480 N N . ASP A 1 189 ? 6.477 24.781 21.609 1 95.38 189 ASP A N 1
ATOM 1481 C CA . ASP A 1 189 ? 6.848 26.156 21.953 1 95.38 189 ASP A CA 1
ATOM 1482 C C . ASP A 1 189 ? 5.77 27.141 21.5 1 95.38 189 ASP A C 1
ATOM 1484 O O . ASP A 1 189 ? 6.023 28.344 21.391 1 95.38 189 ASP A O 1
ATOM 1488 N N . GLY A 1 190 ? 4.535 26.609 21.141 1 92.69 190 GLY A N 1
ATOM 1489 C CA . GLY A 1 190 ? 3.432 27.5 20.828 1 92.69 190 GLY A CA 1
ATOM 1490 C C . GLY A 1 190 ? 2.783 27.188 19.484 1 92.69 190 GLY A C 1
ATOM 1491 O O . GLY A 1 190 ? 1.706 27.703 19.188 1 92.69 190 GLY A O 1
ATOM 1492 N N . GLY A 1 191 ? 3.434 26.453 18.688 1 91.5 191 GLY A N 1
ATOM 1493 C CA . GLY A 1 191 ? 2.914 26.125 17.359 1 91.5 191 GLY A CA 1
ATOM 1494 C C . GLY A 1 191 ? 1.578 25.406 17.406 1 91.5 191 GLY A C 1
ATOM 1495 O O . GLY A 1 191 ? 0.796 25.469 16.469 1 91.5 191 GLY A O 1
ATOM 1496 N N . ILE A 1 192 ? 1.282 24.703 18.484 1 90.25 192 ILE A N 1
ATOM 1497 C CA . ILE A 1 192 ? 0.013 24 18.641 1 90.25 192 ILE A CA 1
ATOM 1498 C C . ILE A 1 192 ? -1.142 24.984 18.547 1 90.25 192 ILE A C 1
ATOM 1500 O O . ILE A 1 192 ? -2.17 24.703 17.938 1 90.25 192 ILE A O 1
ATOM 1504 N N . ASP A 1 193 ? -0.938 26.141 19.094 1 86.19 193 ASP A N 1
ATOM 1505 C CA . ASP A 1 193 ? -1.981 27.172 19.125 1 86.19 193 ASP A CA 1
ATOM 1506 C C . ASP A 1 193 ? -1.946 28.031 17.859 1 86.19 193 ASP A C 1
ATOM 1508 O O . ASP A 1 193 ? -2.992 28.438 17.359 1 86.19 193 ASP A O 1
ATOM 1512 N N . SER A 1 194 ? -0.782 28.234 17.359 1 87.12 194 SER A N 1
ATOM 1513 C CA . SER A 1 194 ? -0.621 29.234 16.312 1 87.12 194 SER A CA 1
ATOM 1514 C C . SER A 1 194 ? -0.729 28.609 14.922 1 87.12 194 SER A C 1
ATOM 1516 O O . SER A 1 194 ? -1.141 29.266 13.969 1 87.12 194 SER A O 1
ATOM 1518 N N . ASP A 1 195 ? -0.331 27.375 14.773 1 81.69 195 ASP A N 1
ATOM 1519 C CA . ASP A 1 195 ? -0.287 26.766 13.453 1 81.69 195 ASP A CA 1
ATOM 1520 C C . ASP A 1 195 ? -1.688 26.391 12.977 1 81.69 195 ASP A C 1
ATOM 1522 O O . ASP A 1 195 ? -2.578 26.125 13.789 1 81.69 195 ASP A O 1
ATOM 1526 N N . SER A 1 196 ? -1.808 26.438 11.664 1 75.06 196 SER A N 1
ATOM 1527 C CA . SER A 1 196 ? -3.064 25.984 11.078 1 75.06 196 SER A CA 1
ATOM 1528 C C . SER A 1 196 ? -3.213 24.469 11.195 1 75.06 196 SER A C 1
ATOM 1530 O O . SER A 1 196 ? -2.229 23.75 11.406 1 75.06 196 SER A O 1
ATOM 1532 N N . ALA A 1 197 ? -4.414 23.969 11.094 1 72.62 197 ALA A N 1
ATOM 1533 C CA . ALA A 1 197 ? -4.695 22.547 11.117 1 72.62 197 ALA A CA 1
ATOM 1534 C C . ALA A 1 197 ? -3.891 21.812 10.047 1 72.62 197 ALA A C 1
ATOM 1536 O O . ALA A 1 197 ? -3.391 20.703 10.281 1 72.62 197 ALA A O 1
ATOM 1537 N N . ASP A 1 198 ? -3.709 22.422 8.961 1 72.06 198 ASP A N 1
ATOM 1538 C CA . ASP A 1 198 ? -2.961 21.844 7.852 1 72.06 198 ASP A CA 1
ATOM 1539 C C . ASP A 1 198 ? -1.481 21.703 8.203 1 72.06 198 ASP A C 1
ATOM 1541 O O . ASP A 1 198 ? -0.861 20.688 7.906 1 72.06 198 ASP A O 1
ATOM 1545 N N . GLN A 1 199 ? -1.029 22.719 8.781 1 79.12 199 GLN A N 1
ATOM 1546 C CA . GLN A 1 199 ? 0.377 22.703 9.172 1 79.12 199 GLN A CA 1
ATOM 1547 C C . GLN A 1 199 ? 0.654 21.609 10.188 1 79.12 199 GLN A C 1
ATOM 1549 O O . GLN A 1 199 ? 1.657 20.906 10.086 1 79.12 199 GLN A O 1
ATOM 1554 N N . ILE A 1 200 ? -0.196 21.484 11.086 1 82.75 200 ILE A N 1
ATOM 1555 C CA . ILE A 1 200 ? -0.043 20.469 12.125 1 82.75 200 ILE A CA 1
ATOM 1556 C C . ILE A 1 200 ? -0.163 19.078 11.508 1 82.75 200 ILE A C 1
ATOM 1558 O O . ILE A 1 200 ? 0.619 18.188 11.82 1 82.75 200 ILE A O 1
ATOM 1562 N N . HIS A 1 201 ? -1.093 18.922 10.625 1 81.25 201 HIS A N 1
ATOM 1563 C CA . HIS A 1 201 ? -1.275 17.641 9.938 1 81.25 201 HIS A CA 1
ATOM 1564 C C . HIS A 1 201 ? -0.035 17.266 9.133 1 81.25 201 HIS A C 1
ATOM 1566 O O . HIS A 1 201 ? 0.441 16.125 9.211 1 81.25 201 HIS A O 1
ATOM 1572 N N . GLU A 1 202 ? 0.469 18.172 8.398 1 82.81 202 GLU A N 1
ATOM 1573 C CA . GLU A 1 202 ? 1.63 17.938 7.551 1 82.81 202 GLU A CA 1
ATOM 1574 C C . GLU A 1 202 ? 2.846 17.531 8.375 1 82.81 202 GLU A C 1
ATOM 1576 O O . GLU A 1 202 ? 3.627 16.672 7.965 1 82.81 202 GLU A O 1
ATOM 1581 N N . ARG A 1 203 ? 2.988 18.234 9.469 1 87 203 ARG A N 1
ATOM 1582 C CA . ARG A 1 203 ? 4.062 17.875 10.383 1 87 203 ARG A CA 1
ATOM 1583 C C . ARG A 1 203 ? 3.951 16.406 10.805 1 87 203 ARG A C 1
ATOM 1585 O O . ARG A 1 203 ? 4.941 15.68 10.789 1 87 203 ARG A O 1
ATOM 1592 N N . GLY A 1 204 ? 2.785 15.984 11.203 1 91.12 204 GLY A N 1
ATOM 1593 C CA . GLY A 1 204 ? 2.57 14.594 11.578 1 91.12 204 GLY A CA 1
ATOM 1594 C C . GLY A 1 204 ? 2.861 13.617 10.445 1 91.12 204 GLY A C 1
ATOM 1595 O O . GLY A 1 204 ? 3.514 12.594 10.656 1 91.12 204 GLY A O 1
ATOM 1596 N N . VAL A 1 205 ? 2.441 13.953 9.297 1 90.12 205 VAL A N 1
ATOM 1597 C CA . VAL A 1 205 ? 2.658 13.125 8.109 1 90.12 205 VAL A CA 1
ATOM 1598 C C . VAL A 1 205 ? 4.156 12.984 7.844 1 90.12 205 VAL A C 1
ATOM 1600 O O . VAL A 1 205 ? 4.66 11.875 7.688 1 90.12 205 VAL A O 1
ATOM 1603 N N . ARG A 1 206 ? 4.836 14.039 7.918 1 92 206 ARG A N 1
ATOM 1604 C CA . ARG A 1 206 ? 6.262 14.047 7.617 1 92 206 ARG A CA 1
ATOM 1605 C C . ARG A 1 206 ? 7.047 13.25 8.656 1 92 206 ARG A C 1
ATOM 1607 O O . ARG A 1 206 ? 8.016 12.57 8.32 1 92 206 ARG A O 1
ATOM 1614 N N . PHE A 1 207 ? 6.633 13.438 9.914 1 97.56 207 PHE A N 1
ATOM 1615 C CA . PHE A 1 207 ? 7.285 12.688 10.977 1 97.56 207 PHE A CA 1
ATOM 1616 C C . PHE A 1 207 ? 7.254 11.188 10.688 1 97.56 207 PHE A C 1
ATOM 1618 O O . PHE A 1 207 ? 8.297 10.539 10.633 1 97.56 207 PHE A O 1
ATOM 1625 N N . HIS A 1 208 ? 6.117 10.625 10.398 1 97.75 208 HIS A N 1
ATOM 1626 C CA . HIS A 1 208 ? 5.926 9.195 10.219 1 97.75 208 HIS A CA 1
ATOM 1627 C C . HIS A 1 208 ? 6.535 8.719 8.898 1 97.75 208 HIS A C 1
ATOM 1629 O O . HIS A 1 208 ? 7.141 7.645 8.844 1 97.75 208 HIS A O 1
ATOM 1635 N N . GLU A 1 209 ? 6.395 9.516 7.875 1 96 209 GLU A N 1
ATOM 1636 C CA . GLU A 1 209 ? 7.016 9.156 6.602 1 96 209 GLU A CA 1
ATOM 1637 C C . GLU A 1 209 ? 8.531 9.117 6.723 1 96 209 GLU A C 1
ATOM 1639 O O . GLU A 1 209 ? 9.18 8.219 6.172 1 96 209 GLU A O 1
ATOM 1644 N N . SER A 1 210 ? 9.086 10.117 7.469 1 97.44 210 SER A N 1
ATOM 1645 C CA . SER A 1 210 ? 10.531 10.156 7.66 1 97.44 210 SER A CA 1
ATOM 1646 C C . SER A 1 210 ? 11.039 8.883 8.344 1 97.44 210 SER A C 1
ATOM 1648 O O . SER A 1 210 ? 12.047 8.312 7.938 1 97.44 210 SER A O 1
ATOM 1650 N N . LEU A 1 211 ? 10.312 8.5 9.359 1 98.56 211 LEU A N 1
ATOM 1651 C CA . LEU A 1 211 ? 10.695 7.285 10.078 1 98.56 211 LEU A CA 1
ATOM 1652 C C . LEU A 1 211 ? 10.641 6.07 9.156 1 98.56 211 LEU A C 1
ATOM 1654 O O . LEU A 1 211 ? 11.562 5.254 9.141 1 98.56 211 LEU A O 1
ATOM 1658 N N . VAL A 1 212 ? 9.609 5.949 8.383 1 98.38 212 VAL A N 1
ATOM 1659 C CA . VAL A 1 212 ? 9.422 4.785 7.523 1 98.38 212 VAL A CA 1
ATOM 1660 C C . VAL A 1 212 ? 10.414 4.836 6.367 1 98.38 212 VAL A C 1
ATOM 1662 O O . VAL A 1 212 ? 10.961 3.805 5.961 1 98.38 212 VAL A O 1
ATOM 1665 N N . GLU A 1 213 ? 10.711 6.004 5.852 1 96.38 213 GLU A N 1
ATOM 1666 C CA . GLU A 1 213 ? 11.664 6.16 4.758 1 96.38 213 GLU A CA 1
ATOM 1667 C C . GLU A 1 213 ? 13.047 5.66 5.16 1 96.38 213 GLU A C 1
ATOM 1669 O O . GLU A 1 213 ? 13.781 5.105 4.336 1 96.38 213 GLU A O 1
ATOM 1674 N N . ALA A 1 214 ? 13.344 5.855 6.355 1 97.69 214 ALA A N 1
ATOM 1675 C CA . ALA A 1 214 ? 14.656 5.461 6.863 1 97.69 214 ALA A CA 1
ATOM 1676 C C . ALA A 1 214 ? 14.812 3.941 6.855 1 97.69 214 ALA A C 1
ATOM 1678 O O . ALA A 1 214 ? 15.922 3.426 7 1 97.69 214 ALA A O 1
ATOM 1679 N N . SER A 1 215 ? 13.727 3.178 6.719 1 96.62 215 SER A N 1
ATOM 1680 C CA . SER A 1 215 ? 13.789 1.724 6.625 1 96.62 215 SER A CA 1
ATOM 1681 C C . SER A 1 215 ? 14.43 1.278 5.316 1 96.62 215 SER A C 1
ATOM 1683 O O . SER A 1 215 ? 14.906 0.148 5.207 1 96.62 215 SER A O 1
ATOM 1685 N N . GLY A 1 216 ? 14.312 2.137 4.281 1 93.06 216 GLY A N 1
ATOM 1686 C CA . GLY A 1 216 ? 14.812 1.793 2.961 1 93.06 216 GLY A CA 1
ATOM 1687 C C . GLY A 1 216 ? 13.953 0.771 2.242 1 93.06 216 GLY A C 1
ATOM 1688 O O . GLY A 1 216 ? 14.266 0.372 1.117 1 93.06 216 GLY A O 1
ATOM 1689 N N . ASN A 1 217 ? 13 0.281 2.846 1 92.94 217 ASN A N 1
ATOM 1690 C CA . ASN A 1 217 ? 12.086 -0.668 2.221 1 92.94 217 ASN A CA 1
ATOM 1691 C C . ASN A 1 217 ? 11.078 0.037 1.319 1 92.94 217 ASN A C 1
ATOM 1693 O O . ASN A 1 217 ? 10.164 0.71 1.808 1 92.94 217 ASN A O 1
ATOM 1697 N N . VAL A 1 218 ? 11.188 -0.165 0.081 1 86.62 218 VAL A N 1
ATOM 1698 C CA . VAL A 1 218 ? 10.445 0.617 -0.904 1 86.62 218 VAL A CA 1
ATOM 1699 C C . VAL A 1 218 ? 8.953 0.319 -0.786 1 86.62 218 VAL A C 1
ATOM 1701 O O . VAL A 1 218 ? 8.117 1.183 -1.064 1 86.62 218 VAL A O 1
ATOM 1704 N N . PHE A 1 219 ? 8.578 -0.814 -0.367 1 88.94 219 PHE A N 1
ATOM 1705 C CA . PHE A 1 219 ? 7.172 -1.18 -0.242 1 88.94 219 PHE A CA 1
ATOM 1706 C C . PHE A 1 219 ? 6.543 -0.511 0.974 1 88.94 219 PHE A C 1
ATOM 1708 O O . PHE A 1 219 ? 5.406 -0.042 0.913 1 88.94 219 PHE A O 1
ATOM 1715 N N . PHE A 1 220 ? 7.305 -0.503 2.121 1 94.44 220 PHE A N 1
ATOM 1716 C CA . PHE A 1 220 ? 6.84 0.238 3.287 1 94.44 220 PHE A CA 1
ATOM 1717 C C . PHE A 1 220 ? 6.625 1.707 2.945 1 94.44 220 PHE A C 1
ATOM 1719 O O . PHE A 1 220 ? 5.602 2.293 3.311 1 94.44 220 PHE A O 1
ATOM 1726 N N . ILE A 1 221 ? 7.59 2.254 2.242 1 91.56 221 ILE A N 1
ATOM 1727 C CA . ILE A 1 221 ? 7.586 3.672 1.901 1 91.56 221 ILE A CA 1
ATOM 1728 C C . ILE A 1 221 ? 6.387 3.98 1.004 1 91.56 221 ILE A C 1
ATOM 1730 O O . ILE A 1 221 ? 5.648 4.938 1.253 1 91.56 221 ILE A O 1
ATOM 1734 N N . ASP A 1 222 ? 6.18 3.156 0.081 1 84.5 222 ASP A N 1
ATOM 1735 C CA . ASP A 1 222 ? 5.051 3.348 -0.826 1 84.5 222 ASP A CA 1
ATOM 1736 C C . ASP A 1 222 ? 3.723 3.246 -0.08 1 84.5 222 ASP A C 1
ATOM 1738 O O . ASP A 1 222 ? 2.818 4.055 -0.297 1 84.5 222 ASP A O 1
ATOM 1742 N N . ALA A 1 223 ? 3.594 2.297 0.777 1 89.31 223 ALA A N 1
ATOM 1743 C CA . ALA A 1 223 ? 2.354 2.059 1.511 1 89.31 223 ALA A CA 1
ATOM 1744 C C . ALA A 1 223 ? 2.018 3.238 2.42 1 89.31 223 ALA A C 1
ATOM 1746 O O . ALA A 1 223 ? 0.875 3.697 2.453 1 89.31 223 ALA A O 1
ATOM 1747 N N . ILE A 1 224 ? 2.996 3.754 3.168 1 92.44 224 ILE A N 1
ATOM 1748 C CA . ILE A 1 224 ? 2.725 4.836 4.109 1 92.44 224 ILE A CA 1
ATOM 1749 C C . ILE A 1 224 ? 2.355 6.102 3.344 1 92.44 224 ILE A C 1
ATOM 1751 O O . ILE A 1 224 ? 1.489 6.867 3.775 1 92.44 224 ILE A O 1
ATOM 1755 N N . ARG A 1 225 ? 2.969 6.34 2.215 1 84.12 225 ARG A N 1
ATOM 1756 C CA . ARG A 1 225 ? 2.66 7.52 1.413 1 84.12 225 ARG A CA 1
ATOM 1757 C C . ARG A 1 225 ? 1.238 7.457 0.868 1 84.12 225 ARG A C 1
ATOM 1759 O O . ARG A 1 225 ? 0.522 8.461 0.868 1 84.12 225 ARG A O 1
ATOM 1766 N N . ARG A 1 226 ? 0.864 6.336 0.5 1 77.44 226 ARG A N 1
ATOM 1767 C CA . ARG A 1 226 ? -0.485 6.16 -0.03 1 77.44 226 ARG A CA 1
ATOM 1768 C C . ARG A 1 226 ? -1.533 6.387 1.055 1 77.44 226 ARG A C 1
ATOM 1770 O O . ARG A 1 226 ? -2.537 7.062 0.824 1 77.44 226 ARG A O 1
ATOM 1777 N N . VAL A 1 227 ? -1.291 5.797 2.207 1 84.62 227 VAL A N 1
ATOM 1778 C CA . VAL A 1 227 ? -2.24 5.938 3.307 1 84.62 227 VAL A CA 1
ATOM 1779 C C . VAL A 1 227 ? -2.324 7.402 3.734 1 84.62 227 VAL A C 1
ATOM 1781 O O . VAL A 1 227 ? -3.41 7.902 4.039 1 84.62 227 VAL A O 1
ATOM 1784 N N . ASN A 1 228 ? -1.174 8.047 3.787 1 81.38 228 ASN A N 1
ATOM 1785 C CA . ASN A 1 228 ? -1.146 9.43 4.25 1 81.38 228 ASN A CA 1
ATOM 1786 C C . ASN A 1 228 ? -1.865 10.359 3.281 1 81.38 228 ASN A C 1
ATOM 1788 O O . ASN A 1 228 ? -2.447 11.367 3.695 1 81.38 228 ASN A O 1
ATOM 1792 N N . ARG A 1 229 ? -1.857 9.992 2.096 1 69.44 229 ARG A N 1
ATOM 1793 C CA . ARG A 1 229 ? -2.576 10.789 1.106 1 69.44 229 ARG A CA 1
ATOM 1794 C C . ARG A 1 229 ? -4.082 10.727 1.338 1 69.44 229 ARG A C 1
ATOM 1796 O O . ARG A 1 229 ? -4.773 11.734 1.244 1 69.44 229 ARG A O 1
ATOM 1803 N N . VAL A 1 230 ? -4.57 9.633 1.709 1 66.62 230 VAL A N 1
ATOM 1804 C CA . VAL A 1 230 ? -6.004 9.43 1.884 1 66.62 230 VAL A CA 1
ATOM 1805 C C . VAL A 1 230 ? -6.438 9.961 3.25 1 66.62 230 VAL A C 1
ATOM 1807 O O . VAL A 1 230 ? -7.527 10.523 3.389 1 66.62 230 VAL A O 1
ATOM 1810 N N . ARG A 1 231 ? -5.562 9.82 4.176 1 73.25 231 ARG A N 1
ATOM 1811 C CA . ARG A 1 231 ? -5.891 10.195 5.547 1 73.25 231 ARG A CA 1
ATOM 1812 C C . ARG A 1 231 ? -6.066 11.711 5.668 1 73.25 231 ARG A C 1
ATOM 1814 O O . ARG A 1 231 ? -6.832 12.18 6.508 1 73.25 231 ARG A O 1
ATOM 1821 N N . ARG A 1 232 ? -5.375 12.406 4.848 1 66.25 232 ARG A N 1
ATOM 1822 C CA . ARG A 1 232 ? -5.465 13.867 4.922 1 66.25 232 ARG A CA 1
ATOM 1823 C C . ARG A 1 232 ? -6.918 14.32 4.859 1 66.25 232 ARG A C 1
ATOM 1825 O O . ARG A 1 232 ? -7.332 15.195 5.625 1 66.25 232 ARG A O 1
ATOM 1832 N N . LEU A 1 233 ? -7.648 13.742 4.109 1 62.5 233 LEU A N 1
ATOM 1833 C CA . LEU A 1 233 ? -9.047 14.102 3.932 1 62.5 233 LEU A CA 1
ATOM 1834 C C . LEU A 1 233 ? -9.859 13.789 5.188 1 62.5 233 LEU A C 1
ATOM 1836 O O . LEU A 1 233 ? -10.703 14.578 5.602 1 62.5 233 LEU A O 1
ATOM 1840 N N . LEU A 1 234 ? -9.477 12.719 5.812 1 63.62 234 LEU A N 1
ATOM 1841 C CA . LEU A 1 234 ? -10.273 12.195 6.922 1 63.62 234 LEU A CA 1
ATOM 1842 C C . LEU A 1 234 ? -9.914 12.898 8.227 1 63.62 234 LEU A C 1
ATOM 1844 O O . LEU A 1 234 ? -10.758 13.055 9.109 1 63.62 234 LEU A O 1
ATOM 1848 N N . SER A 1 235 ? -8.602 13.242 8.32 1 64.62 235 SER A N 1
ATOM 1849 C CA . SER A 1 235 ? -8.047 13.711 9.586 1 64.62 235 SER A CA 1
ATOM 1850 C C . SER A 1 235 ? -8.477 15.141 9.883 1 64.62 235 SER A C 1
ATOM 1852 O O . SER A 1 235 ? -8.477 15.562 11.039 1 64.62 235 SER A O 1
ATOM 1854 N N . TYR A 1 236 ? -8.812 15.867 8.859 1 60.12 236 TYR A N 1
ATOM 1855 C CA . TYR A 1 236 ? -9.141 17.266 9.094 1 60.12 236 TYR A CA 1
ATOM 1856 C C . TYR A 1 236 ? -10.25 17.406 10.133 1 60.12 236 TYR A C 1
ATOM 1858 O O . TYR A 1 236 ? -10.195 18.297 10.992 1 60.12 236 TYR A O 1
ATOM 1866 N N . ARG A 1 237 ? -11.086 16.547 10.188 1 58.59 237 ARG A N 1
ATOM 1867 C CA . ARG A 1 237 ? -12.203 16.625 11.117 1 58.59 237 ARG A CA 1
ATOM 1868 C C . ARG A 1 237 ? -11.75 16.312 12.539 1 58.59 237 ARG A C 1
ATOM 1870 O O . ARG A 1 237 ? -12.312 16.828 13.508 1 58.59 237 ARG A O 1
ATOM 1877 N N . PHE A 1 238 ? -10.797 15.539 12.523 1 59.84 238 PHE A N 1
ATOM 1878 C CA . PHE A 1 238 ? -10.367 15.023 13.82 1 59.84 238 PHE A CA 1
ATOM 1879 C C . PHE A 1 238 ? -9.344 15.961 14.461 1 59.84 238 PHE A C 1
ATOM 1881 O O . PHE A 1 238 ? -9.117 15.906 15.672 1 59.84 238 PHE A O 1
ATOM 1888 N N . MET A 1 239 ? -8.852 16.828 13.719 1 60.09 239 MET A N 1
ATOM 1889 C CA . MET A 1 239 ? -7.742 17.656 14.18 1 60.09 239 MET A CA 1
ATOM 1890 C C . MET A 1 239 ? -8.25 18.859 14.969 1 60.09 239 MET A C 1
ATOM 1892 O O . MET A 1 239 ? -7.461 19.656 15.477 1 60.09 239 MET A O 1
ATOM 1896 N N . ARG A 1 240 ? -9.422 18.859 15.273 1 60.75 240 ARG A N 1
ATOM 1897 C CA . ARG A 1 240 ? -9.969 20.047 15.922 1 60.75 240 ARG A CA 1
ATOM 1898 C C . ARG A 1 240 ? -9.617 20.062 17.406 1 60.75 240 ARG A C 1
ATOM 1900 O O . ARG A 1 240 ? -9.516 21.141 18.016 1 60.75 240 ARG A O 1
ATOM 1907 N N . ASP A 1 241 ? -9.398 18.922 17.953 1 66.94 241 ASP A N 1
ATOM 1908 C CA . ASP A 1 241 ? -9.023 18.891 19.359 1 66.94 241 ASP A CA 1
ATOM 1909 C C . ASP A 1 241 ? -7.508 18.984 19.531 1 66.94 241 ASP A C 1
ATOM 1911 O O . ASP A 1 241 ? -6.801 17.984 19.375 1 66.94 241 ASP A O 1
ATOM 1915 N N . ARG A 1 242 ? -7.035 20.172 19.891 1 76.38 242 ARG A N 1
ATOM 1916 C CA . ARG A 1 242 ? -5.609 20.484 19.906 1 76.38 242 ARG A CA 1
ATOM 1917 C C . ARG A 1 242 ? -4.973 20.047 21.234 1 76.38 242 ARG A C 1
ATOM 1919 O O . ARG A 1 242 ? -3.746 20.062 21.359 1 76.38 242 ARG A O 1
ATOM 1926 N N . THR A 1 243 ? -5.844 19.641 22.203 1 75.69 243 THR A N 1
ATOM 1927 C CA . THR A 1 243 ? -5.32 19.297 23.516 1 75.69 243 THR A CA 1
ATOM 1928 C C . THR A 1 243 ? -4.477 18.016 23.453 1 75.69 243 THR A C 1
ATOM 1930 O O . THR A 1 243 ? -3.592 17.812 24.281 1 75.69 243 THR A O 1
ATOM 1933 N N . ARG A 1 244 ? -4.672 17.359 22.438 1 81.12 244 ARG A N 1
ATOM 1934 C CA . ARG A 1 244 ? -4 16.062 22.344 1 81.12 244 ARG A CA 1
ATOM 1935 C C . ARG A 1 244 ? -2.623 16.203 21.703 1 81.12 244 ARG A C 1
ATOM 1937 O O . ARG A 1 244 ? -1.789 15.305 21.812 1 81.12 244 ARG A O 1
ATOM 1944 N N . TYR A 1 245 ? -2.277 17.328 21.203 1 87.62 245 TYR A N 1
ATOM 1945 C CA . TYR A 1 245 ? -1.075 17.453 20.391 1 87.62 245 TYR A CA 1
ATOM 1946 C C . TYR A 1 245 ? 0.172 17.531 21.266 1 87.62 245 TYR A C 1
ATOM 1948 O O . TYR A 1 245 ? 1.246 17.078 20.859 1 87.62 245 TYR A O 1
ATOM 1956 N N . ARG A 1 246 ? -0.054 18.094 22.516 1 90.75 246 ARG A N 1
ATOM 1957 C CA . ARG A 1 246 ? 1.11 18.156 23.391 1 90.75 246 ARG A CA 1
ATOM 1958 C C . ARG A 1 246 ? 1.639 16.75 23.703 1 90.75 246 ARG A C 1
ATOM 1960 O O . ARG A 1 246 ? 2.83 16.484 23.547 1 90.75 246 ARG A O 1
ATOM 1967 N N . SER A 1 247 ? 0.714 15.922 24.141 1 92.62 247 SER A N 1
ATOM 1968 C CA . SER A 1 247 ? 1.101 14.539 24.422 1 92.62 247 SER A CA 1
ATOM 1969 C C . SER A 1 247 ? 1.68 13.859 23.188 1 92.62 247 SER A C 1
ATOM 1971 O O . SER A 1 247 ? 2.648 13.109 23.281 1 92.62 247 SER A O 1
ATOM 1973 N N . HIS A 1 248 ? 1.187 14.094 22.031 1 92.56 248 HIS A N 1
ATOM 1974 C CA . HIS A 1 248 ? 1.685 13.531 20.766 1 92.56 248 HIS A CA 1
ATOM 1975 C C . HIS A 1 248 ? 3.125 13.961 20.516 1 92.56 248 HIS A C 1
ATOM 1977 O O . HIS A 1 248 ? 3.963 13.141 20.141 1 92.56 248 HIS A O 1
ATOM 1983 N N . CYS A 1 249 ? 3.348 15.227 20.734 1 95.69 249 CYS A N 1
ATOM 1984 C CA . CYS A 1 249 ? 4.688 15.758 20.531 1 95.69 249 CYS A CA 1
ATOM 1985 C C . CYS A 1 249 ? 5.691 15.094 21.469 1 95.69 249 CYS A C 1
ATOM 1987 O O . CYS A 1 249 ? 6.789 14.719 21.047 1 95.69 249 CYS A O 1
ATOM 1989 N N . GLU A 1 250 ? 5.297 14.953 22.719 1 96.5 250 GLU A N 1
ATOM 1990 C CA . GLU A 1 250 ? 6.172 14.328 23.703 1 96.5 250 GLU A CA 1
ATOM 1991 C C . GLU A 1 250 ? 6.477 12.883 23.328 1 96.5 250 GLU A C 1
ATOM 1993 O O . GLU A 1 250 ? 7.613 12.422 23.469 1 96.5 250 GLU A O 1
ATOM 1998 N N . GLN A 1 251 ? 5.492 12.195 22.891 1 97.56 251 GLN A N 1
ATOM 1999 C CA . GLN A 1 251 ? 5.684 10.82 22.438 1 97.56 251 GLN A CA 1
ATOM 2000 C C . GLN A 1 251 ? 6.621 10.758 21.234 1 97.56 251 GLN A C 1
ATOM 2002 O O . GLN A 1 251 ? 7.496 9.898 21.172 1 97.56 251 GLN A O 1
ATOM 2007 N N . HIS A 1 252 ? 6.453 11.656 20.25 1 98.31 252 HIS A N 1
ATOM 2008 C CA . HIS A 1 252 ? 7.328 11.711 19.094 1 98.31 252 HIS A CA 1
ATOM 2009 C C . HIS A 1 252 ? 8.773 11.961 19.5 1 98.31 252 HIS A C 1
ATOM 2011 O O . HIS A 1 252 ? 9.688 11.305 19 1 98.31 252 HIS A O 1
ATOM 2017 N N . LEU A 1 253 ? 8.938 12.898 20.438 1 98.5 253 LEU A N 1
ATOM 2018 C CA . LEU A 1 253 ? 10.289 13.219 20.891 1 98.5 253 LEU A CA 1
ATOM 2019 C C . LEU A 1 253 ? 10.93 12.016 21.578 1 98.5 253 LEU A C 1
ATOM 2021 O O . LEU A 1 253 ? 12.125 11.758 21.406 1 98.5 253 LEU A O 1
ATOM 2025 N N . HIS A 1 254 ? 10.141 11.312 22.359 1 98.62 254 HIS A N 1
ATOM 2026 C CA . HIS A 1 254 ? 10.625 10.109 23.016 1 98.62 254 HIS A CA 1
ATOM 2027 C C . HIS A 1 254 ? 11.094 9.078 22 1 98.62 254 HIS A C 1
ATOM 2029 O O . HIS A 1 254 ? 12.156 8.469 22.156 1 98.62 254 HIS A O 1
ATOM 2035 N N . ILE A 1 255 ? 10.344 8.852 20.938 1 98.75 255 ILE A N 1
ATOM 2036 C CA . ILE A 1 255 ? 10.695 7.922 19.859 1 98.75 255 ILE A CA 1
ATOM 2037 C C . ILE A 1 255 ? 12.016 8.359 19.219 1 98.75 255 ILE A C 1
ATOM 2039 O O . ILE A 1 255 ? 12.898 7.531 18.984 1 98.75 255 ILE A O 1
ATOM 2043 N N . LEU A 1 256 ? 12.156 9.672 18.969 1 98.75 256 LEU A N 1
ATOM 2044 C CA . LEU A 1 256 ? 13.375 10.195 18.359 1 98.75 256 LEU A CA 1
ATOM 2045 C C . LEU A 1 256 ? 14.57 9.977 19.281 1 98.75 256 LEU A C 1
ATOM 2047 O O . LEU A 1 256 ? 15.664 9.641 18.812 1 98.75 256 LEU A O 1
ATOM 2051 N N . ASP A 1 257 ? 14.367 10.164 20.578 1 98.69 257 ASP A N 1
ATOM 2052 C CA . ASP A 1 257 ? 15.438 9.914 21.547 1 98.69 257 ASP A CA 1
ATOM 2053 C C . ASP A 1 257 ? 15.922 8.469 21.469 1 98.69 257 ASP A C 1
ATOM 2055 O O . ASP A 1 257 ? 17.125 8.219 21.484 1 98.69 257 ASP A O 1
ATOM 2059 N N . LEU A 1 258 ? 15.023 7.574 21.391 1 98.75 258 LEU A N 1
ATOM 2060 C CA . LEU A 1 258 ? 15.352 6.156 21.312 1 98.75 258 LEU A CA 1
ATOM 2061 C C . LEU A 1 258 ? 16.109 5.84 20.031 1 98.75 258 LEU A C 1
ATOM 2063 O O . LEU A 1 258 ? 17.094 5.098 20.047 1 98.75 258 LEU A O 1
ATOM 2067 N N . LEU A 1 259 ? 15.641 6.449 18.938 1 98.56 259 LEU A N 1
ATOM 2068 C CA . LEU A 1 259 ? 16.297 6.215 17.656 1 98.56 259 LEU A CA 1
ATOM 2069 C C . LEU A 1 259 ? 17.703 6.801 17.656 1 98.56 259 LEU A C 1
ATOM 2071 O O . LEU A 1 259 ? 18.625 6.199 17.109 1 98.56 259 LEU A O 1
ATOM 2075 N N . GLU A 1 260 ? 17.844 7.938 18.203 1 97.69 260 GLU A N 1
ATOM 2076 C CA . GLU A 1 260 ? 19.156 8.57 18.312 1 97.69 260 GLU A CA 1
ATOM 2077 C C . GLU A 1 260 ? 20.125 7.703 19.109 1 97.69 260 GLU A C 1
ATOM 2079 O O . GLU A 1 260 ? 21.312 7.66 18.797 1 97.69 260 GLU A O 1
ATOM 2084 N N . ALA A 1 261 ? 19.641 7.012 20.062 1 97.56 261 ALA A N 1
ATOM 2085 C CA . ALA A 1 261 ? 20.438 6.133 20.922 1 97.56 261 ALA A CA 1
ATOM 2086 C C . ALA A 1 261 ? 20.641 4.77 20.266 1 97.56 261 ALA A C 1
ATOM 2088 O O . ALA A 1 261 ? 21.219 3.867 20.859 1 97.56 261 ALA A O 1
ATOM 2089 N N . GLY A 1 262 ? 20.047 4.527 19.156 1 96.31 262 GLY A N 1
ATOM 2090 C CA . GLY A 1 262 ? 20.219 3.285 18.422 1 96.31 262 GLY A CA 1
ATOM 2091 C C . GLY A 1 262 ? 19.344 2.158 18.953 1 96.31 262 GLY A C 1
ATOM 2092 O O . GLY A 1 262 ? 19.609 0.985 18.672 1 96.31 262 GLY A O 1
ATOM 2093 N N . ARG A 1 263 ? 18.359 2.506 19.672 1 97.75 263 ARG A N 1
ATOM 2094 C CA . ARG A 1 263 ? 17.469 1.512 20.266 1 97.75 263 ARG A CA 1
ATOM 2095 C C . ARG A 1 263 ? 16.219 1.315 19.406 1 97.75 263 ARG A C 1
ATOM 2097 O O . ARG A 1 263 ? 15.109 1.589 19.844 1 97.75 263 ARG A O 1
ATOM 2104 N N . CYS A 1 264 ? 16.391 0.688 18.281 1 97.88 264 CYS A N 1
ATOM 2105 C CA . CYS A 1 264 ? 15.328 0.568 17.281 1 97.88 264 CYS A CA 1
ATOM 2106 C C . CYS A 1 264 ? 14.188 -0.298 17.812 1 97.88 264 CYS A C 1
ATOM 2108 O O . CYS A 1 264 ? 13.016 -0.011 17.547 1 97.88 264 CYS A O 1
ATOM 2110 N N . GLY A 1 265 ? 14.539 -1.354 18.531 1 98.12 265 GLY A N 1
ATOM 2111 C CA . GLY A 1 265 ? 13.5 -2.188 19.109 1 98.12 265 GLY A CA 1
ATOM 2112 C C . GLY A 1 265 ? 12.594 -1.433 20.062 1 98.12 265 GLY A C 1
ATOM 2113 O O . GLY A 1 265 ? 11.367 -1.541 19.969 1 98.12 265 GLY A O 1
ATOM 2114 N N . ALA A 1 266 ? 13.172 -0.671 20.938 1 98.62 266 ALA A N 1
ATOM 2115 C CA . ALA A 1 266 ? 12.414 0.138 21.891 1 98.62 266 ALA A CA 1
ATOM 2116 C C . ALA A 1 266 ? 11.617 1.227 21.172 1 98.62 266 ALA A C 1
ATOM 2118 O O . ALA A 1 266 ? 10.477 1.521 21.547 1 98.62 266 ALA A O 1
ATOM 2119 N N . ALA A 1 267 ? 12.203 1.838 20.156 1 98.81 267 ALA A N 1
ATOM 2120 C CA . ALA A 1 267 ? 11.516 2.857 19.375 1 98.81 267 ALA A CA 1
ATOM 2121 C C . ALA A 1 267 ? 10.297 2.275 18.672 1 98.81 267 ALA A C 1
ATOM 2123 O O . ALA A 1 267 ? 9.25 2.926 18.578 1 98.81 267 ALA A O 1
ATOM 2124 N N . SER A 1 268 ? 10.477 1.061 18.156 1 98.75 268 SER A N 1
ATOM 2125 C CA . SER A 1 268 ? 9.375 0.362 17.516 1 98.75 268 SER A CA 1
ATOM 2126 C C . SER A 1 268 ? 8.203 0.173 18.469 1 98.75 268 SER A C 1
ATOM 2128 O O . SER A 1 268 ? 7.055 0.452 18.125 1 98.75 268 SER A O 1
ATOM 2130 N N . ARG A 1 269 ? 8.523 -0.243 19.688 1 98.56 269 ARG A N 1
ATOM 2131 C CA . ARG A 1 269 ? 7.48 -0.428 20.688 1 98.56 269 ARG A CA 1
ATOM 2132 C C . ARG A 1 269 ? 6.828 0.9 21.062 1 98.56 269 ARG A C 1
ATOM 2134 O O . ARG A 1 269 ? 5.605 0.977 21.203 1 98.56 269 ARG A O 1
ATOM 2141 N N . ALA A 1 270 ? 7.613 1.895 21.219 1 98.75 270 ALA A N 1
ATOM 2142 C CA . ALA A 1 270 ? 7.09 3.219 21.547 1 98.75 270 ALA A CA 1
ATOM 2143 C C . ALA A 1 270 ? 6.184 3.738 20.422 1 98.75 270 ALA A C 1
ATOM 2145 O O . ALA A 1 270 ? 5.145 4.348 20.703 1 98.75 270 ALA A O 1
ATOM 2146 N N . LEU A 1 271 ? 6.582 3.553 19.188 1 98.69 271 LEU A N 1
ATOM 2147 C CA . LEU A 1 271 ? 5.773 3.973 18.047 1 98.69 271 LEU A CA 1
ATOM 2148 C C . LEU A 1 271 ? 4.449 3.215 18.016 1 98.69 271 LEU A C 1
ATOM 2150 O O . LEU A 1 271 ? 3.402 3.799 17.719 1 98.69 271 LEU A O 1
ATOM 2154 N N . ARG A 1 272 ? 4.516 1.94 18.312 1 98.44 272 ARG A N 1
ATOM 2155 C CA . ARG A 1 272 ? 3.297 1.14 18.391 1 98.44 272 ARG A CA 1
ATOM 2156 C C . ARG A 1 272 ? 2.344 1.7 19.438 1 98.44 272 ARG A C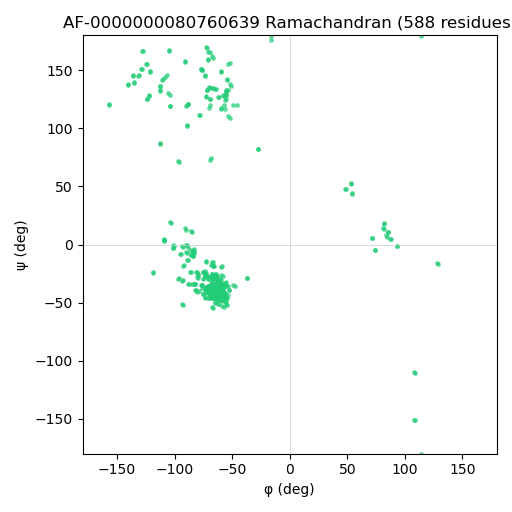 1
ATOM 2158 O O . ARG A 1 272 ? 1.145 1.838 19.188 1 98.44 272 ARG A O 1
ATOM 2165 N N . GLU A 1 273 ? 2.861 1.995 20.578 1 97.94 273 GLU A N 1
ATOM 2166 C CA . GLU A 1 273 ? 2.049 2.557 21.641 1 97.94 273 GLU A CA 1
ATOM 2167 C C . GLU A 1 273 ? 1.441 3.895 21.234 1 97.94 273 GLU A C 1
ATOM 2169 O O . GLU A 1 273 ? 0.268 4.16 21.516 1 97.94 273 GLU A O 1
ATOM 2174 N N . HIS A 1 274 ? 2.197 4.703 20.609 1 97.19 274 HIS A N 1
ATOM 2175 C CA . HIS A 1 274 ? 1.727 5.996 20.125 1 97.19 274 HIS A CA 1
ATOM 2176 C C . HIS A 1 274 ? 0.559 5.828 19.156 1 97.19 274 HIS A C 1
ATOM 2178 O O . HIS A 1 274 ? -0.468 6.496 19.297 1 97.19 274 HIS A O 1
ATOM 2184 N N . LEU A 1 275 ? 0.699 4.926 18.203 1 96.62 275 LEU A N 1
ATOM 2185 C CA . LEU A 1 275 ? -0.333 4.707 17.188 1 96.62 275 LEU A CA 1
ATOM 2186 C C . LEU A 1 275 ? -1.577 4.082 17.812 1 96.62 275 LEU A C 1
ATOM 2188 O O . LEU A 1 275 ? -2.701 4.402 17.422 1 96.62 275 LEU A O 1
ATOM 2192 N N . GLN A 1 276 ? -1.341 3.182 18.781 1 95.69 276 GLN A N 1
ATOM 2193 C CA . GLN A 1 276 ? -2.471 2.594 19.5 1 95.69 276 GLN A CA 1
ATOM 2194 C C . GLN A 1 276 ? -3.252 3.656 20.266 1 95.69 276 GLN A C 1
ATOM 2196 O O . GLN A 1 276 ? -4.484 3.635 20.281 1 95.69 276 GLN A O 1
ATOM 2201 N N . HIS A 1 277 ? -2.57 4.547 20.891 1 92 277 HIS A N 1
ATOM 2202 C CA . HIS A 1 277 ? -3.201 5.652 21.609 1 92 277 HIS A CA 1
ATOM 2203 C C . HIS A 1 277 ? -4.027 6.516 20.656 1 92 277 HIS A C 1
ATOM 2205 O O . HIS A 1 277 ? -5.168 6.871 20.969 1 92 277 HIS A O 1
ATOM 2211 N N . THR A 1 278 ? -3.447 6.863 19.531 1 89.19 278 THR A N 1
ATOM 2212 C CA . THR A 1 278 ? -4.148 7.672 18.531 1 89.19 278 THR A CA 1
ATOM 2213 C C . THR A 1 278 ? -5.391 6.953 18.031 1 89.19 278 THR A C 1
ATOM 2215 O O . THR A 1 278 ? -6.461 7.555 17.906 1 89.19 278 THR A O 1
ATOM 2218 N N . LEU A 1 279 ? -5.207 5.684 17.75 1 90.06 279 LEU A N 1
ATOM 2219 C CA . LEU A 1 279 ? -6.316 4.871 17.266 1 90.06 279 LEU A CA 1
ATOM 2220 C C . LEU A 1 279 ? -7.461 4.859 18.281 1 90.06 279 LEU A C 1
ATOM 2222 O O . LEU A 1 279 ? -8.625 5.023 17.906 1 90.06 279 LEU A O 1
ATOM 2226 N N . ARG A 1 280 ? -7.176 4.727 19.531 1 87.94 280 ARG A N 1
ATOM 2227 C CA . ARG A 1 280 ? -8.188 4.754 20.578 1 87.94 280 ARG A CA 1
ATOM 2228 C C . ARG A 1 280 ? -8.898 6.102 20.625 1 87.94 280 ARG A C 1
ATOM 2230 O O . ARG A 1 280 ? -10.109 6.168 20.828 1 87.94 280 ARG A O 1
ATOM 2237 N N . GLY A 1 281 ? -8.148 7.141 20.469 1 81.88 281 GLY A N 1
ATOM 2238 C CA . GLY A 1 281 ? -8.742 8.461 20.422 1 81.88 281 GLY A CA 1
ATOM 2239 C C . GLY A 1 281 ? -9.742 8.625 19.281 1 81.88 281 GLY A C 1
ATOM 2240 O O . GLY A 1 281 ? -10.82 9.195 19.484 1 81.88 281 GLY A O 1
ATOM 2241 N N . ILE A 1 282 ? -9.422 8.172 18.141 1 80.44 282 ILE A N 1
ATOM 2242 C CA . ILE A 1 282 ? -10.297 8.266 16.969 1 80.44 282 ILE A CA 1
ATOM 2243 C C . ILE A 1 282 ? -11.547 7.414 17.203 1 80.44 282 ILE A C 1
ATOM 2245 O O . ILE A 1 282 ? -12.656 7.828 16.859 1 80.44 282 ILE A O 1
ATOM 2249 N N . GLU A 1 283 ? -11.367 6.242 17.734 1 82.06 283 GLU A N 1
ATOM 2250 C CA . GLU A 1 283 ? -12.484 5.348 18 1 82.06 283 GLU A CA 1
ATOM 2251 C C . GLU A 1 283 ? -13.5 5.996 18.938 1 82.06 283 GLU A C 1
ATOM 2253 O O . GLU A 1 283 ? -14.711 5.781 18.797 1 82.06 283 GLU A O 1
ATOM 2258 N N . GLN A 1 284 ? -13.023 6.723 19.797 1 76.62 284 GLN A N 1
ATOM 2259 C CA . GLN A 1 284 ? -13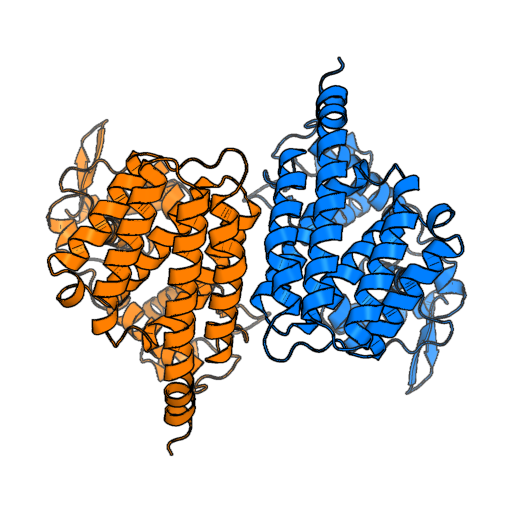.891 7.395 20.75 1 76.62 284 GLN A CA 1
ATOM 2260 C C . GLN A 1 284 ? -14.656 8.539 20.094 1 76.62 284 GLN A C 1
ATOM 2262 O O . GLN A 1 284 ? -15.766 8.867 20.516 1 76.62 284 GLN A O 1
ATOM 2267 N N . LEU A 1 285 ? -14.07 9.078 19.078 1 69.44 285 LEU A N 1
ATOM 2268 C CA . LEU A 1 285 ? -14.695 10.227 18.422 1 69.44 285 LEU A CA 1
ATOM 2269 C C . LEU A 1 285 ? -15.594 9.781 17.281 1 69.44 285 LEU A C 1
ATOM 2271 O O . LEU A 1 285 ? -16.469 10.531 16.844 1 69.44 285 LEU A O 1
ATOM 2275 N N . ALA A 1 286 ? -15.422 8.594 16.844 1 67.62 286 ALA A N 1
ATOM 2276 C CA . ALA A 1 286 ? -16.109 8.07 15.664 1 67.62 286 ALA A CA 1
ATOM 2277 C C . ALA A 1 286 ? -17.625 8.156 15.828 1 67.62 286 ALA A C 1
ATOM 2279 O O . ALA A 1 286 ? -18.328 8.562 14.906 1 67.62 286 ALA A O 1
ATOM 2280 N N . PRO A 1 287 ? -18.125 7.801 16.953 1 59.44 287 PRO A N 1
ATOM 2281 C CA . PRO A 1 287 ? -19.578 7.957 17.078 1 59.44 287 PRO A CA 1
ATOM 2282 C C . PRO A 1 287 ? -20.031 9.406 16.906 1 59.44 287 PRO A C 1
ATOM 2284 O O . PRO A 1 287 ? -21.156 9.648 16.453 1 59.44 287 PRO A O 1
ATOM 2287 N N . LEU A 1 288 ? -19.234 10.289 17.25 1 54.94 288 LEU A N 1
ATOM 2288 C CA . LEU A 1 288 ? -19.578 11.695 17.125 1 54.94 288 LEU A CA 1
ATOM 2289 C C . LEU A 1 288 ? -19.578 12.125 15.656 1 54.94 288 LEU A C 1
ATOM 2291 O O . LEU A 1 288 ? -20.328 13.031 15.273 1 54.94 288 LEU A O 1
ATOM 2295 N N . LEU A 1 289 ? -18.844 11.461 14.961 1 56.41 289 LEU A N 1
ATOM 2296 C CA . LEU A 1 289 ? -18.734 11.789 13.539 1 56.41 289 LEU A CA 1
ATOM 2297 C C . LEU A 1 289 ? -19.906 11.195 12.75 1 56.41 289 LEU A C 1
ATOM 2299 O O . LEU A 1 289 ? -20.328 11.766 11.742 1 56.41 289 LEU A O 1
ATOM 2303 N N . HIS A 1 290 ? -20.266 9.938 13.164 1 54.78 290 HIS A N 1
ATOM 2304 C CA . HIS A 1 290 ? -21.453 9.367 12.539 1 54.78 290 HIS A CA 1
ATOM 2305 C C . HIS A 1 290 ? -22.703 10.18 12.883 1 54.78 290 HIS A C 1
ATOM 2307 O O . HIS A 1 290 ? -23.594 10.352 12.039 1 54.78 290 HIS A O 1
ATOM 2313 N N . ALA A 1 291 ? -22.844 10.734 14.109 1 47.66 291 ALA A N 1
ATOM 2314 C CA . ALA A 1 291 ? -24.047 11.422 14.578 1 47.66 291 ALA A CA 1
ATOM 2315 C C . ALA A 1 291 ? -24.234 12.75 13.844 1 47.66 291 ALA A C 1
ATOM 2317 O O . ALA A 1 291 ? -25.359 13.156 13.562 1 47.66 291 ALA A O 1
ATOM 2318 N N . GLU A 1 292 ? -23.328 13.5 13.617 1 44.59 292 GLU A N 1
ATOM 2319 C CA . GLU A 1 292 ? -23.562 14.789 12.984 1 44.59 292 GLU A CA 1
ATOM 2320 C C . GLU A 1 292 ? -24.094 14.609 11.562 1 44.59 292 GLU A C 1
ATOM 2322 O O . GLU A 1 292 ? -24.719 15.523 11.008 1 44.59 292 GLU A O 1
ATOM 2327 N N . THR A 1 293 ? -23.844 13.57 10.938 1 39.69 293 THR A N 1
ATOM 2328 C CA . THR A 1 293 ? -24.328 13.32 9.586 1 39.69 293 THR A CA 1
ATOM 2329 C C . THR A 1 293 ? -25.812 12.961 9.617 1 39.69 293 THR A C 1
ATOM 2331 O O . THR A 1 293 ? -26.5 13.031 8.594 1 39.69 293 THR A O 1
ATOM 2334 N N . LEU A 1 294 ? -26.281 12.461 10.773 1 36.41 294 LEU A N 1
ATOM 2335 C CA . LEU A 1 294 ? -27.688 12.07 10.828 1 36.41 294 LEU A CA 1
ATOM 2336 C C . LEU A 1 294 ? -28.547 13.195 11.391 1 36.41 294 LEU A C 1
ATOM 2338 O O . LEU A 1 294 ? -29.75 13.031 11.57 1 36.41 294 LEU A O 1
ATOM 2342 N N . SER A 1 295 ? -27.969 14.258 11.898 1 30.14 295 SER A N 1
ATOM 2343 C CA . SER A 1 295 ? -28.984 15.195 12.352 1 30.14 295 SER A CA 1
ATOM 2344 C C . SER A 1 295 ? -29.719 15.828 11.172 1 30.14 295 SER A C 1
ATOM 2346 O O . SER A 1 295 ? -29.094 16.344 10.25 1 30.14 295 SER A O 1
ATOM 2348 N N . PRO A 1 296 ? -30.984 15.594 11.094 1 33.19 296 PRO A N 1
ATOM 2349 C CA . PRO A 1 296 ? -31.828 16.359 10.188 1 33.19 296 PRO A CA 1
ATOM 2350 C C . PRO A 1 296 ? -31.656 17.875 10.367 1 33.19 296 PRO A C 1
ATOM 2352 O O . PRO A 1 296 ? -31.328 18.328 11.461 1 33.19 296 PRO A O 1
ATOM 2355 N N . MET B 1 1 ? -7.836 -20.328 -36.969 1 31.56 1 MET B N 1
ATOM 2356 C CA . MET B 1 1 ? -8.703 -19.672 -36 1 31.56 1 MET B CA 1
ATOM 2357 C C . MET B 1 1 ? -8.117 -18.344 -35.562 1 31.56 1 MET B C 1
ATOM 2359 O O . MET B 1 1 ? -6.918 -18.234 -35.312 1 31.56 1 MET B O 1
ATOM 2363 N N . ASN B 1 2 ? -8.688 -17.266 -35.781 1 42.12 2 ASN B N 1
ATOM 2364 C CA . ASN B 1 2 ? -8.133 -15.953 -35.469 1 42.12 2 ASN B CA 1
ATOM 2365 C C . ASN B 1 2 ? -7.77 -15.805 -34 1 42.12 2 ASN B C 1
ATOM 2367 O O . ASN B 1 2 ? -8.531 -16.219 -33.125 1 42.12 2 ASN B O 1
ATOM 2371 N N . PRO B 1 3 ? -6.656 -15.57 -33.719 1 47.69 3 PRO B N 1
ATOM 2372 C CA . PRO B 1 3 ? -6.215 -15.477 -32.344 1 47.69 3 PRO B CA 1
ATOM 2373 C C . PRO B 1 3 ? -7.117 -14.578 -31.484 1 47.69 3 PRO B C 1
ATOM 2375 O O . PRO B 1 3 ? -7.605 -13.555 -31.969 1 47.69 3 PRO B O 1
ATOM 2378 N N . PRO B 1 4 ? -7.676 -15.117 -30.484 1 51.84 4 PRO B N 1
ATOM 2379 C CA . PRO B 1 4 ? -8.633 -14.367 -29.656 1 51.84 4 PRO B CA 1
ATOM 2380 C C . PRO B 1 4 ? -8.086 -13.016 -29.203 1 51.84 4 PRO B C 1
ATOM 2382 O O . PRO B 1 4 ? -6.871 -12.867 -29.031 1 51.84 4 PRO B O 1
ATOM 2385 N N . ASN B 1 5 ? -8.836 -11.992 -29.25 1 62.56 5 ASN B N 1
ATOM 2386 C CA . ASN B 1 5 ? -8.484 -10.688 -28.688 1 62.56 5 ASN B CA 1
ATOM 2387 C C . ASN B 1 5 ? -8.039 -10.805 -27.234 1 62.56 5 ASN B C 1
ATOM 2389 O O . ASN B 1 5 ? -8.281 -11.82 -26.594 1 62.56 5 ASN B O 1
ATOM 2393 N N . ALA B 1 6 ? -7.344 -9.945 -26.828 1 67.94 6 ALA B N 1
ATOM 2394 C CA . ALA B 1 6 ? -6.652 -9.961 -25.531 1 67.94 6 ALA B CA 1
ATOM 2395 C C . ALA B 1 6 ? -7.605 -10.336 -24.406 1 67.94 6 ALA B C 1
ATOM 2397 O O . ALA B 1 6 ? -7.254 -11.117 -23.516 1 67.94 6 ALA B O 1
ATOM 2398 N N . ILE B 1 7 ? -8.805 -9.898 -24.562 1 78.06 7 ILE B N 1
ATOM 2399 C CA . ILE B 1 7 ? -9.781 -10.148 -23.5 1 78.06 7 ILE B CA 1
ATOM 2400 C C . ILE B 1 7 ? -10.25 -11.602 -23.578 1 78.06 7 ILE B C 1
ATOM 2402 O O . ILE B 1 7 ? -10.422 -12.25 -22.531 1 78.06 7 ILE B O 1
ATOM 2406 N N . ALA B 1 8 ? -10.352 -12.117 -24.75 1 81.31 8 ALA B N 1
ATOM 2407 C CA . ALA B 1 8 ? -10.75 -13.508 -24.938 1 81.31 8 ALA B CA 1
ATOM 2408 C C . ALA B 1 8 ? -9.727 -14.453 -24.328 1 81.31 8 ALA B C 1
ATOM 2410 O O . ALA B 1 8 ? -10.086 -15.422 -23.641 1 81.31 8 ALA B O 1
ATOM 2411 N N . ALA B 1 9 ? -8.508 -14.055 -24.547 1 73.06 9 ALA B N 1
ATOM 2412 C CA . ALA B 1 9 ? -7.445 -14.891 -23.984 1 73.06 9 ALA B CA 1
ATOM 2413 C C . ALA B 1 9 ? -7.445 -14.844 -22.469 1 73.06 9 ALA B C 1
ATOM 2415 O O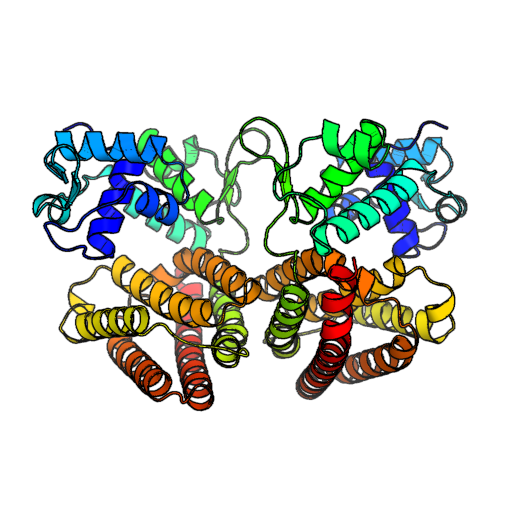 . ALA B 1 9 ? -7.23 -15.859 -21.812 1 73.06 9 ALA B O 1
ATOM 2416 N N . GLN B 1 10 ? -7.727 -13.68 -21.938 1 76.19 10 GLN B N 1
ATOM 2417 C CA . GLN B 1 10 ? -7.777 -13.516 -20.5 1 76.19 10 GLN B CA 1
ATOM 2418 C C . GLN B 1 10 ? -8.922 -14.312 -19.891 1 76.19 10 GLN B C 1
ATOM 2420 O O . GLN B 1 10 ? -8.781 -14.883 -18.797 1 76.19 10 GLN B O 1
ATOM 2425 N N . ILE B 1 11 ? -10 -14.414 -20.578 1 83.56 11 ILE B N 1
ATOM 2426 C CA . ILE B 1 11 ? -11.156 -15.172 -20.109 1 83.56 11 ILE B CA 1
ATOM 2427 C C . ILE B 1 11 ? -10.82 -16.656 -20.062 1 83.56 11 ILE B C 1
ATOM 2429 O O . ILE B 1 11 ? -11.109 -17.344 -19.078 1 83.56 11 ILE B O 1
ATOM 2433 N N . ILE B 1 12 ? -10.117 -17.109 -21.062 1 79.56 12 ILE B N 1
ATOM 2434 C CA . ILE B 1 12 ? -9.742 -18.516 -21.125 1 79.56 12 ILE B CA 1
ATOM 2435 C C . ILE B 1 12 ? -8.773 -18.844 -19.984 1 79.56 12 ILE B C 1
ATOM 2437 O O . ILE B 1 12 ? -8.906 -19.859 -19.312 1 79.56 12 ILE B O 1
ATOM 2441 N N . ARG B 1 13 ? -7.891 -17.875 -19.828 1 73.56 13 ARG B N 1
ATOM 2442 C CA . ARG B 1 13 ? -6.938 -18.078 -18.75 1 73.56 13 ARG B CA 1
ATOM 2443 C C . ARG B 1 13 ? -7.648 -18.156 -17.391 1 73.56 13 ARG B C 1
ATOM 2445 O O . ARG B 1 13 ? -7.293 -18.969 -16.547 1 73.56 13 ARG B O 1
ATOM 2452 N N . LEU B 1 14 ? -8.562 -17.281 -17.266 1 78 14 LEU B N 1
ATOM 2453 C CA . LEU B 1 14 ? -9.352 -17.266 -16.031 1 78 14 LEU B CA 1
ATOM 2454 C C . LEU B 1 14 ? -10.078 -18.594 -15.844 1 78 14 LEU B C 1
ATOM 2456 O O . LEU B 1 14 ? -10.094 -19.156 -14.742 1 78 14 LEU B O 1
ATOM 2460 N N . ILE B 1 15 ? -10.625 -19.141 -16.906 1 82.56 15 ILE B N 1
ATOM 2461 C CA . ILE B 1 15 ? -11.344 -20.406 -16.891 1 82.56 15 ILE B CA 1
ATOM 2462 C C . ILE B 1 15 ? -10.398 -21.531 -16.484 1 82.56 15 ILE B C 1
ATOM 2464 O O . ILE B 1 15 ? -10.742 -22.359 -15.641 1 82.56 15 ILE B O 1
ATOM 2468 N N . GLN B 1 16 ? -9.227 -21.422 -16.984 1 74.69 16 GLN B N 1
ATOM 2469 C CA . GLN B 1 16 ? -8.266 -22.484 -16.766 1 74.69 16 GLN B CA 1
ATOM 2470 C C . GLN B 1 16 ? -7.641 -22.391 -15.375 1 74.69 16 GLN B C 1
ATOM 2472 O O . GLN B 1 16 ? -7.496 -23.406 -14.688 1 74.69 16 GLN B O 1
ATOM 2477 N N . THR B 1 17 ? -7.363 -21.156 -14.984 1 70.62 17 THR B N 1
ATOM 2478 C CA . THR B 1 17 ? -6.688 -20.953 -13.711 1 70.62 17 THR B CA 1
ATOM 2479 C C . THR B 1 17 ? -7.637 -21.219 -12.539 1 70.62 17 THR B C 1
ATOM 2481 O O . THR B 1 17 ? -7.227 -21.766 -11.516 1 70.62 17 THR B O 1
ATOM 2484 N N . GLN B 1 18 ? -8.883 -20.828 -12.766 1 73.25 18 GLN B N 1
ATOM 2485 C CA . GLN B 1 18 ? -9.867 -21.031 -11.711 1 73.25 18 GLN B CA 1
ATOM 2486 C C . GLN B 1 18 ? -10.539 -22.391 -11.82 1 73.25 18 GLN B C 1
ATOM 2488 O O . GLN B 1 18 ? -11.414 -22.719 -11.016 1 73.25 18 GLN B O 1
ATOM 2493 N N . ARG B 1 19 ? -10.102 -23.125 -12.859 1 75.06 19 ARG B N 1
ATOM 2494 C CA . ARG B 1 19 ? -10.641 -24.453 -13.117 1 75.06 19 ARG B CA 1
ATOM 2495 C C . ARG B 1 19 ? -12.164 -24.438 -13.086 1 75.06 19 ARG B C 1
ATOM 2497 O O . ARG B 1 19 ? -12.781 -25.266 -12.398 1 75.06 19 ARG B O 1
ATOM 2504 N N . LEU B 1 20 ? -12.688 -23.516 -13.742 1 83.12 20 LEU B N 1
ATOM 2505 C CA . LEU B 1 20 ? -14.141 -23.469 -13.828 1 83.12 20 LEU B CA 1
ATOM 2506 C C . LEU B 1 20 ? -14.688 -24.703 -14.516 1 83.12 20 LEU B C 1
ATOM 2508 O O . LEU B 1 20 ? -14.172 -25.141 -15.555 1 83.12 20 LEU B O 1
ATOM 2512 N N . ALA B 1 21 ? -15.578 -25.312 -13.852 1 84.88 21 ALA B N 1
ATOM 2513 C CA . ALA B 1 21 ? -16.109 -26.562 -14.352 1 84.88 21 ALA B CA 1
ATOM 2514 C C . ALA B 1 21 ? -16.766 -26.391 -15.727 1 84.88 21 ALA B C 1
ATOM 2516 O O . ALA B 1 21 ? -17.266 -25.297 -16.031 1 84.88 21 ALA B O 1
ATOM 2517 N N . PRO B 1 22 ? -16.656 -27.516 -16.516 1 83.75 22 PRO B N 1
ATOM 2518 C CA . PRO B 1 22 ? -17.484 -27.484 -17.734 1 83.75 22 PRO B CA 1
ATOM 2519 C C . PRO B 1 22 ? -18.953 -27.203 -17.438 1 83.75 22 PRO B C 1
ATOM 2521 O O . PRO B 1 22 ? -19.469 -27.672 -16.406 1 83.75 22 PRO B O 1
ATOM 2524 N N . ASP B 1 23 ? -19.625 -26.328 -18.109 1 87.25 23 ASP B N 1
ATOM 2525 C CA . ASP B 1 23 ? -21.016 -25.922 -18.016 1 87.25 23 ASP B CA 1
ATOM 2526 C C . ASP B 1 23 ? -21.203 -24.812 -16.969 1 87.25 23 ASP B C 1
ATOM 2528 O O . ASP B 1 23 ? -22.328 -24.438 -16.641 1 87.25 23 ASP B O 1
ATOM 2532 N N . ALA B 1 24 ? -20.062 -24.359 -16.422 1 89.75 24 ALA B N 1
ATOM 2533 C CA . ALA B 1 24 ? -20.141 -23.234 -15.484 1 89.75 24 ALA B CA 1
ATOM 2534 C C . ALA B 1 24 ? -20.641 -21.969 -16.188 1 89.75 24 ALA B C 1
ATOM 2536 O O . ALA B 1 24 ? -20.203 -21.672 -17.312 1 89.75 24 ALA B O 1
ATOM 2537 N N . HIS B 1 25 ? -21.594 -21.297 -15.539 1 92.75 25 HIS B N 1
ATOM 2538 C CA . HIS B 1 25 ? -22.094 -20.031 -16.078 1 92.75 25 HIS B CA 1
ATOM 2539 C C . HIS B 1 25 ? -21.062 -18.922 -15.922 1 92.75 25 HIS B C 1
ATOM 2541 O O . HIS B 1 25 ? -20.438 -18.781 -14.859 1 92.75 25 HIS B O 1
ATOM 2547 N N . LEU B 1 26 ? -20.828 -18.141 -17.016 1 89.81 26 LEU B N 1
ATOM 2548 C CA . LEU B 1 26 ? -19.875 -17.031 -17.031 1 89.81 26 LEU B CA 1
ATOM 2549 C C . LEU B 1 26 ? -20.609 -15.695 -17.172 1 89.81 26 LEU B C 1
ATOM 2551 O O . LEU B 1 26 ? -20.766 -15.195 -18.297 1 89.81 26 LEU B O 1
ATOM 2555 N N . PRO B 1 27 ? -21.016 -15.156 -16.094 1 89.75 27 PRO B N 1
ATOM 2556 C CA . PRO B 1 27 ? -21.672 -13.852 -16.203 1 89.75 27 PRO B CA 1
ATOM 2557 C C . PRO B 1 27 ? -20.719 -12.75 -16.656 1 89.75 27 PRO B C 1
ATOM 2559 O O . PRO B 1 27 ? -19.594 -12.633 -16.141 1 89.75 27 PRO B O 1
ATOM 2562 N N . ALA B 1 28 ? -21.172 -11.93 -17.594 1 88.88 28 ALA B N 1
ATOM 2563 C CA . ALA B 1 28 ? -20.359 -10.859 -18.172 1 88.88 28 ALA B CA 1
ATOM 2564 C C . ALA B 1 28 ? -19.906 -9.875 -17.094 1 88.88 28 ALA B C 1
ATOM 2566 O O . ALA B 1 28 ? -18.766 -9.422 -17.109 1 88.88 28 ALA B O 1
ATOM 2567 N N . GLN B 1 29 ? -20.75 -9.695 -16.141 1 85.06 29 GLN B N 1
ATOM 2568 C CA . GLN B 1 29 ? -20.406 -8.734 -15.094 1 85.06 29 GLN B CA 1
ATOM 2569 C C . GLN B 1 29 ? -19.312 -9.281 -14.18 1 85.06 29 GLN B C 1
ATOM 2571 O O . GLN B 1 29 ? -18.406 -8.547 -13.789 1 85.06 29 GLN B O 1
ATOM 2576 N N . TRP B 1 30 ? -19.438 -10.508 -13.875 1 85.12 30 TRP B N 1
ATOM 2577 C CA . TRP B 1 30 ? -18.422 -11.156 -13.039 1 85.12 30 TRP B CA 1
ATOM 2578 C C . TRP B 1 30 ? -17.062 -11.125 -13.719 1 85.12 30 TRP B C 1
ATOM 2580 O O . TRP B 1 30 ? -16.047 -10.805 -13.078 1 85.12 30 TRP B O 1
ATOM 2590 N N . LEU B 1 31 ? -17.047 -11.375 -14.961 1 86.25 31 LEU B N 1
ATOM 2591 C CA . LEU B 1 31 ? -15.805 -11.359 -15.734 1 86.25 31 LEU B CA 1
ATOM 2592 C C . LEU B 1 31 ? -15.227 -9.945 -15.797 1 86.25 31 LEU B C 1
ATOM 2594 O O . LEU B 1 31 ? -14.023 -9.75 -15.641 1 86.25 31 LEU B O 1
ATOM 2598 N N . ALA B 1 32 ? -16.109 -9.008 -16.016 1 80.81 32 ALA B N 1
ATOM 2599 C CA . ALA B 1 32 ? -15.695 -7.609 -16.062 1 80.81 32 ALA B CA 1
ATOM 2600 C C . ALA B 1 32 ? -15.031 -7.188 -14.766 1 80.81 32 ALA B C 1
ATOM 2602 O O . ALA B 1 32 ? -13.984 -6.523 -14.773 1 80.81 32 ALA B O 1
ATOM 2603 N N . ASP B 1 33 ? -15.578 -7.676 -13.719 1 75.31 33 ASP B N 1
ATOM 2604 C CA . ASP B 1 33 ? -15.047 -7.367 -12.398 1 75.31 33 ASP B CA 1
ATOM 2605 C C . ASP B 1 33 ? -13.688 -8.039 -12.188 1 75.31 33 ASP B C 1
ATOM 2607 O O . ASP B 1 33 ? -12.758 -7.418 -11.664 1 75.31 33 ASP B O 1
ATOM 2611 N N . GLN B 1 34 ? -13.688 -9.289 -12.664 1 74.56 34 GLN B N 1
ATOM 2612 C CA . GLN B 1 34 ? -12.461 -10.062 -12.469 1 74.56 34 GLN B CA 1
ATOM 2613 C C . GLN B 1 34 ? -11.312 -9.477 -13.289 1 74.56 34 GLN B C 1
ATOM 2615 O O . GLN B 1 34 ? -10.172 -9.469 -12.836 1 74.56 34 GLN B O 1
ATOM 2620 N N . LEU B 1 35 ? -11.68 -8.938 -14.438 1 70.94 35 LEU B N 1
ATOM 2621 C CA . LEU B 1 35 ? -10.672 -8.5 -15.398 1 70.94 35 LEU B CA 1
ATOM 2622 C C . LEU B 1 35 ? -10.484 -6.984 -15.336 1 70.94 35 LEU B C 1
ATOM 2624 O O . LEU B 1 35 ? -9.633 -6.434 -16.031 1 70.94 35 LEU B O 1
ATOM 2628 N N . ARG B 1 36 ? -11.352 -6.375 -14.445 1 61.53 36 ARG B N 1
ATOM 2629 C CA . ARG B 1 36 ? -11.312 -4.934 -14.227 1 61.53 36 ARG B CA 1
ATOM 2630 C C . ARG B 1 36 ? -11.438 -4.176 -15.547 1 61.53 36 ARG B C 1
ATOM 2632 O O . ARG B 1 36 ? -10.648 -3.281 -15.836 1 61.53 36 ARG B O 1
ATOM 2639 N N . VAL B 1 37 ? -12.383 -4.609 -16.422 1 67.12 37 VAL B N 1
ATOM 2640 C CA . VAL B 1 37 ? -12.75 -3.973 -17.688 1 67.12 37 VAL B CA 1
ATOM 2641 C C . VAL B 1 37 ? -14.266 -3.768 -17.734 1 67.12 37 VAL B C 1
ATOM 2643 O O . VAL B 1 37 ? -14.992 -4.246 -16.859 1 67.12 37 VAL B O 1
ATOM 2646 N N . SER B 1 38 ? -14.641 -2.965 -18.688 1 70.38 38 SER B N 1
ATOM 2647 C CA . SER B 1 38 ? -16.078 -2.758 -18.859 1 70.38 38 SER B CA 1
ATOM 2648 C C . SER B 1 38 ? -16.734 -3.992 -19.453 1 70.38 38 SER B C 1
ATOM 2650 O O . SER B 1 38 ? -16.062 -4.902 -19.938 1 70.38 38 SER B O 1
ATOM 2652 N N . ARG B 1 39 ? -18.109 -3.994 -19.453 1 81.06 39 ARG B N 1
ATOM 2653 C CA . ARG B 1 39 ? -18.875 -5.137 -19.922 1 81.06 39 ARG B CA 1
ATOM 2654 C C . ARG B 1 39 ? -18.812 -5.254 -21.438 1 81.06 39 ARG B C 1
ATOM 2656 O O . ARG B 1 39 ? -18.891 -6.355 -21.984 1 81.06 39 ARG B O 1
ATOM 2663 N N . THR B 1 40 ? -18.578 -4.254 -22.078 1 80.25 40 THR B N 1
ATOM 2664 C CA . THR B 1 40 ? -18.656 -4.25 -23.531 1 80.25 40 THR B CA 1
ATOM 2665 C C . THR B 1 40 ? -17.547 -5.113 -24.141 1 80.25 40 THR B C 1
ATOM 2667 O O . THR B 1 40 ? -17.828 -6.027 -24.922 1 80.25 40 THR B O 1
ATOM 2670 N N . PRO B 1 41 ? -16.328 -4.816 -23.75 1 80.5 41 PRO B N 1
ATOM 2671 C CA . PRO B 1 41 ? -15.273 -5.668 -24.312 1 80.5 41 PRO B CA 1
ATOM 2672 C C . PRO B 1 41 ? -15.398 -7.125 -23.875 1 80.5 41 PRO B C 1
ATOM 2674 O O . PRO B 1 41 ? -15.008 -8.031 -24.609 1 80.5 41 PRO B O 1
ATOM 2677 N N . VAL B 1 42 ? -15.969 -7.332 -22.75 1 87.94 42 VAL B N 1
ATOM 2678 C CA . VAL B 1 42 ? -16.172 -8.688 -22.25 1 87.94 42 VAL B CA 1
ATOM 2679 C C . VAL B 1 42 ? -17.188 -9.414 -23.109 1 87.94 42 VAL B C 1
ATOM 2681 O O . VAL B 1 42 ? -16.984 -10.562 -23.516 1 87.94 42 VAL B O 1
ATOM 2684 N N . ASN B 1 43 ? -18.266 -8.758 -23.422 1 87.88 43 ASN B N 1
ATOM 2685 C CA . ASN B 1 43 ? -19.297 -9.352 -24.25 1 87.88 43 ASN B CA 1
ATOM 2686 C C . ASN B 1 43 ? -18.766 -9.711 -25.641 1 87.88 43 ASN B C 1
ATOM 2688 O O . ASN B 1 43 ? -19.109 -10.773 -26.172 1 87.88 43 ASN B O 1
ATOM 2692 N N . ASP B 1 44 ? -17.953 -8.828 -26.141 1 83.44 44 ASP B N 1
ATOM 2693 C CA . ASP B 1 44 ? -17.359 -9.109 -27.438 1 83.44 44 ASP B CA 1
ATOM 2694 C C . ASP B 1 44 ? -16.484 -10.359 -27.391 1 83.44 44 ASP B C 1
ATOM 2696 O O . ASP B 1 44 ? -16.531 -11.195 -28.297 1 83.44 44 ASP B O 1
ATOM 2700 N N . ALA B 1 45 ? -15.758 -10.422 -26.344 1 86.94 45 ALA B N 1
ATOM 2701 C CA . ALA B 1 45 ? -14.867 -11.562 -26.156 1 86.94 45 ALA B CA 1
ATOM 2702 C C . ALA B 1 45 ? -15.664 -12.852 -25.984 1 86.94 45 ALA B C 1
ATOM 2704 O O . ALA B 1 45 ? -15.305 -13.891 -26.531 1 86.94 45 ALA B O 1
ATOM 2705 N N . LEU B 1 46 ? -16.703 -12.75 -25.25 1 91.88 46 LEU B N 1
ATOM 2706 C CA . LEU B 1 46 ? -17.547 -13.914 -25.016 1 91.88 46 LEU B CA 1
ATOM 2707 C C . LEU B 1 46 ? -18.156 -14.414 -26.328 1 91.88 46 LEU B C 1
ATOM 2709 O O . LEU B 1 46 ? -18.203 -15.617 -26.562 1 91.88 46 LEU B O 1
ATOM 2713 N N . GLN B 1 47 ? -18.594 -13.523 -27.141 1 87.94 47 GLN B N 1
ATOM 2714 C CA . GLN B 1 47 ? -19.141 -13.859 -28.453 1 87.94 47 GLN B CA 1
ATOM 2715 C C . GLN B 1 47 ? -18.094 -14.547 -29.328 1 87.94 47 GLN B C 1
ATOM 2717 O O . GLN B 1 47 ? -18.391 -15.531 -30 1 87.94 47 GLN B O 1
ATOM 2722 N N . GLU B 1 48 ? -16.906 -13.992 -29.25 1 85.12 48 GLU B N 1
ATOM 2723 C CA . GLU B 1 48 ? -15.812 -14.562 -30.047 1 85.12 48 GLU B CA 1
ATOM 2724 C C . GLU B 1 48 ? -15.5 -15.984 -29.594 1 85.12 48 GLU B C 1
ATOM 2726 O O . GLU B 1 48 ? -15.336 -16.875 -30.422 1 85.12 48 GLU B O 1
ATOM 2731 N N . LEU B 1 49 ? -15.414 -16.125 -28.391 1 87.88 49 LEU B N 1
ATOM 2732 C CA . LEU B 1 49 ? -15.086 -17.438 -27.844 1 87.88 49 LEU B CA 1
ATOM 2733 C C . LEU B 1 49 ? -16.188 -18.453 -28.141 1 87.88 49 LEU B C 1
ATOM 2735 O O . LEU B 1 49 ? -15.898 -19.609 -28.422 1 87.88 49 LEU B O 1
ATOM 2739 N N . ALA B 1 50 ? -17.422 -18.016 -28.109 1 91.25 50 ALA B N 1
ATOM 2740 C CA . ALA B 1 50 ? -18.531 -18.875 -28.484 1 91.25 50 ALA B CA 1
ATOM 2741 C C . ALA B 1 50 ? -18.469 -19.266 -29.953 1 91.25 50 ALA B C 1
ATOM 2743 O O . ALA B 1 50 ? -18.734 -20.422 -30.312 1 91.25 50 ALA B O 1
ATOM 2744 N N . ALA B 1 51 ? -18.094 -18.328 -30.719 1 86.38 51 ALA B N 1
ATOM 2745 C CA . ALA B 1 51 ? -17.969 -18.578 -32.156 1 86.38 51 ALA B CA 1
ATOM 2746 C C . ALA B 1 51 ? -16.891 -19.625 -32.438 1 86.38 51 ALA B C 1
ATOM 2748 O O . ALA B 1 51 ? -16.984 -20.375 -33.438 1 86.38 51 ALA B O 1
ATOM 2749 N N . GLN B 1 52 ? -15.906 -19.625 -31.516 1 83.31 52 GLN B N 1
ATOM 2750 C CA . GLN B 1 52 ? -14.797 -20.547 -31.703 1 83.31 52 GLN B CA 1
ATOM 2751 C C . GLN B 1 52 ? -15.094 -21.906 -31.062 1 83.31 52 GLN B C 1
ATOM 2753 O O . GLN B 1 52 ? -14.266 -22.812 -31.094 1 83.31 52 GLN B O 1
ATOM 2758 N N . GLY B 1 53 ? -16.266 -21.969 -30.422 1 85.19 53 GLY B N 1
ATOM 2759 C CA . GLY B 1 53 ? -16.672 -23.234 -29.828 1 85.19 53 GLY B CA 1
ATOM 2760 C C . GLY B 1 53 ? -16.094 -23.453 -28.438 1 85.19 53 GLY B C 1
ATOM 2761 O O . GLY B 1 53 ? -16.203 -24.531 -27.875 1 85.19 53 GLY B O 1
ATOM 2762 N N . LEU B 1 54 ? -15.445 -22.438 -27.922 1 87 54 LEU B N 1
ATOM 2763 C CA . LEU B 1 54 ? -14.789 -22.562 -26.625 1 87 54 LEU B CA 1
ATOM 2764 C C . LEU B 1 54 ? -15.766 -22.281 -25.484 1 87 54 LEU B C 1
ATOM 2766 O O . LEU B 1 54 ? -15.555 -22.719 -24.359 1 87 54 LEU B O 1
ATOM 2770 N N . LEU B 1 55 ? -16.781 -21.547 -25.797 1 92.12 55 LEU B N 1
ATOM 2771 C CA . LEU B 1 55 ? -17.922 -21.328 -24.906 1 92.12 55 LEU B CA 1
ATOM 2772 C C . LEU B 1 55 ? -19.219 -21.719 -25.578 1 92.12 55 LEU B C 1
ATOM 2774 O O . LEU B 1 55 ? -19.297 -21.766 -26.812 1 92.12 55 LEU B O 1
ATOM 2778 N N . LEU B 1 56 ? -20.188 -22.047 -24.797 1 92.31 56 LEU B N 1
ATOM 2779 C CA . LEU B 1 56 ? -21.531 -22.328 -25.297 1 92.31 56 LEU B CA 1
ATOM 2780 C C . LEU B 1 56 ? -22.469 -21.172 -25.016 1 92.31 56 LEU B C 1
ATOM 2782 O O . LEU B 1 56 ? -22.594 -20.75 -23.859 1 92.31 56 LEU B O 1
ATOM 2786 N N . ARG B 1 57 ? -23 -20.594 -26.016 1 92.19 57 ARG B N 1
ATOM 2787 C CA . ARG B 1 57 ? -24.031 -19.578 -25.828 1 92.19 57 ARG B CA 1
ATOM 2788 C C . ARG B 1 57 ? -25.422 -20.188 -25.797 1 92.19 57 ARG B C 1
ATOM 2790 O O . ARG B 1 57 ? -25.812 -20.906 -26.719 1 92.19 57 ARG B O 1
ATOM 2797 N N . GLN B 1 58 ? -26.141 -20.031 -24.734 1 87.5 58 GLN B N 1
ATOM 2798 C CA . GLN B 1 58 ? -27.531 -20.438 -24.656 1 87.5 58 GLN B CA 1
ATOM 2799 C C . GLN B 1 58 ? -28.469 -19.234 -24.703 1 87.5 58 GLN B C 1
ATOM 2801 O O . GLN B 1 58 ? -28.281 -18.266 -23.984 1 87.5 58 GLN B O 1
ATOM 2806 N N . PRO B 1 59 ? -29.438 -19.312 -25.562 1 82 59 PRO B N 1
ATOM 2807 C CA . PRO B 1 59 ? -30.375 -18.203 -25.688 1 82 59 PRO B CA 1
ATOM 2808 C C . PRO B 1 59 ? -31.047 -17.844 -24.359 1 82 59 PRO B C 1
ATOM 2810 O O . PRO B 1 59 ? -31.516 -18.719 -23.625 1 82 59 PRO B O 1
ATOM 2813 N N . ASN B 1 60 ? -30.969 -16.562 -23.891 1 81.75 60 ASN B N 1
ATOM 2814 C CA . ASN B 1 60 ? -31.594 -15.945 -22.734 1 81.75 60 ASN B CA 1
ATOM 2815 C C . ASN B 1 60 ? -30.969 -16.438 -21.422 1 81.75 60 ASN B C 1
ATOM 2817 O O . ASN B 1 60 ? -31.516 -16.203 -20.344 1 81.75 60 ASN B O 1
ATOM 2821 N N . ARG B 1 61 ? -29.828 -17.297 -21.516 1 86.75 61 ARG B N 1
ATOM 2822 C CA . ARG B 1 61 ? -29.188 -17.812 -20.297 1 86.75 61 ARG B CA 1
ATOM 2823 C C . ARG B 1 61 ? -27.75 -17.344 -20.188 1 86.75 61 ARG B C 1
ATOM 2825 O O . ARG B 1 61 ? -27.172 -17.312 -19.109 1 86.75 61 ARG B O 1
ATOM 2832 N N . GLY B 1 62 ? -27.125 -17.016 -21.328 1 90.38 62 GLY B N 1
ATOM 2833 C CA . GLY B 1 62 ? -25.781 -16.484 -21.297 1 90.38 62 GLY B CA 1
ATOM 2834 C C . GLY B 1 62 ? -24.734 -17.453 -21.797 1 90.38 62 GLY B C 1
ATOM 2835 O O . GLY B 1 62 ? -25 -18.219 -22.734 1 90.38 62 GLY B O 1
ATOM 2836 N N . TYR B 1 63 ? -23.469 -17.375 -21.312 1 93.12 63 TYR B N 1
ATOM 2837 C CA . TYR B 1 63 ? -22.344 -18.156 -21.781 1 93.12 63 TYR B CA 1
ATOM 2838 C C . TYR B 1 63 ? -21.891 -19.172 -20.734 1 93.12 63 TYR B C 1
ATOM 2840 O O . TYR B 1 63 ? -21.938 -18.891 -19.547 1 93.12 63 TYR B O 1
ATOM 2848 N N . PHE B 1 64 ? -21.516 -20.344 -21.188 1 92.94 64 PHE B N 1
ATOM 2849 C CA . PHE B 1 64 ? -21.109 -21.438 -20.312 1 92.94 64 PHE B CA 1
ATOM 2850 C C . PHE B 1 64 ? -19.797 -22.031 -20.781 1 92.94 64 PHE B C 1
ATOM 2852 O O . PHE B 1 64 ? -19.516 -22.078 -21.984 1 92.94 64 PHE B O 1
ATOM 2859 N N . VAL B 1 65 ? -19 -22.469 -19.875 1 92.06 65 VAL B N 1
ATOM 2860 C CA . VAL B 1 65 ? -17.688 -23.047 -20.156 1 92.06 65 VAL B CA 1
ATOM 2861 C C . VAL B 1 65 ? -17.859 -24.406 -20.828 1 92.06 65 VAL B C 1
ATOM 2863 O O . VAL B 1 65 ? -18.703 -25.203 -20.422 1 92.06 65 VAL B O 1
ATOM 2866 N N . THR B 1 66 ? -17.062 -24.672 -21.906 1 89.19 66 THR B N 1
ATOM 2867 C CA . THR B 1 66 ? -17 -26 -22.531 1 89.19 66 THR B CA 1
ATOM 2868 C C . THR B 1 66 ? -15.695 -26.703 -22.156 1 89.19 66 THR B C 1
ATOM 2870 O O . THR B 1 66 ? -14.766 -26.078 -21.656 1 89.19 66 THR B O 1
ATOM 2873 N N . ALA B 1 67 ? -15.641 -28 -22.422 1 83.25 67 ALA B N 1
ATOM 2874 C CA . ALA B 1 67 ? -14.43 -28.766 -22.172 1 83.25 67 ALA B CA 1
ATOM 2875 C C . ALA B 1 67 ? -13.273 -28.266 -23.031 1 83.25 67 ALA B C 1
ATOM 2877 O O . ALA B 1 67 ? -12.109 -28.312 -22.609 1 83.25 67 ALA B O 1
ATOM 2878 N N . ALA B 1 68 ? -13.656 -27.719 -24.188 1 82.31 68 ALA B N 1
ATOM 2879 C CA . ALA B 1 68 ? -12.641 -27.25 -25.125 1 82.31 68 ALA B CA 1
ATOM 2880 C C . ALA B 1 68 ? -11.883 -26.062 -24.562 1 82.31 68 ALA B C 1
ATOM 2882 O O . ALA B 1 68 ? -10.703 -25.859 -24.875 1 82.31 68 ALA B O 1
ATOM 2883 N N . ALA B 1 69 ? -12.562 -25.328 -23.766 1 80.81 69 ALA B N 1
ATOM 2884 C CA . ALA B 1 69 ? -11.938 -24.141 -23.188 1 80.81 69 ALA B CA 1
ATOM 2885 C C . ALA B 1 69 ? -10.758 -24.516 -22.297 1 80.81 69 ALA B C 1
ATOM 2887 O O . ALA B 1 69 ? -9.812 -23.734 -22.141 1 80.81 69 ALA B O 1
ATOM 2888 N N . HIS B 1 70 ? -10.914 -25.703 -21.797 1 75.12 70 HIS B N 1
ATOM 2889 C CA . HIS B 1 70 ? -9.844 -26.172 -20.922 1 75.12 70 HIS B CA 1
ATOM 2890 C C . HIS B 1 70 ? -8.664 -26.703 -21.734 1 75.12 70 HIS B C 1
ATOM 2892 O O . HIS B 1 70 ? -7.543 -26.766 -21.234 1 75.12 70 HIS B O 1
ATOM 2898 N N . GLN B 1 71 ? -9.047 -27.094 -22.984 1 65.75 71 GLN B N 1
ATOM 2899 C CA . GLN B 1 71 ? -8.047 -27.781 -23.797 1 65.75 71 GLN B CA 1
ATOM 2900 C C . GLN B 1 71 ? -7.355 -26.812 -24.75 1 65.75 71 GLN B C 1
ATOM 2902 O O . GLN B 1 71 ? -6.328 -27.156 -25.359 1 65.75 71 GLN B O 1
ATOM 2907 N N . VAL B 1 72 ? -8.133 -25.844 -25.078 1 61.09 72 VAL B N 1
ATOM 2908 C CA . VAL B 1 72 ? -7.551 -24.891 -26.016 1 61.09 72 VAL B CA 1
ATOM 2909 C C . VAL B 1 72 ? -6.195 -24.406 -25.516 1 61.09 72 VAL B C 1
ATOM 2911 O O . VAL B 1 72 ? -6.074 -24 -24.359 1 61.09 72 VAL B O 1
ATOM 2914 N N . THR B 1 73 ? -5.195 -24.891 -26.25 1 49.03 73 THR B N 1
ATOM 2915 C CA . THR B 1 73 ? -3.893 -24.281 -26.016 1 49.03 73 THR B CA 1
ATOM 2916 C C . THR B 1 73 ? -3.873 -22.844 -26.516 1 49.03 73 THR B C 1
ATOM 2918 O O . THR B 1 73 ? -4.188 -22.562 -27.672 1 49.03 73 THR B O 1
ATOM 2921 N N . LEU B 1 74 ? -4.426 -21.969 -25.922 1 46.97 74 LEU B N 1
ATOM 2922 C CA . LEU B 1 74 ? -4.238 -20.609 -26.391 1 46.97 74 LEU B CA 1
ATOM 2923 C C . LEU B 1 74 ? -2.895 -20.453 -27.094 1 46.97 74 LEU B C 1
ATOM 2925 O O . LEU B 1 74 ? -1.852 -20.781 -26.531 1 46.97 74 LEU B O 1
ATOM 2929 N N . ASN B 1 75 ? -2.875 -20.828 -28.312 1 39.56 75 ASN B N 1
ATOM 2930 C CA . ASN B 1 75 ? -1.655 -20.703 -29.109 1 39.56 75 ASN B CA 1
ATOM 2931 C C . ASN B 1 75 ? -0.65 -19.766 -28.453 1 39.56 75 ASN B C 1
ATOM 2933 O O . ASN B 1 75 ? -1.02 -18.953 -27.594 1 39.56 75 ASN B O 1
ATOM 2937 N N . ALA B 1 76 ? 0.643 -19.703 -29.203 1 36.47 76 ALA B N 1
ATOM 2938 C CA . ALA B 1 76 ? 2.027 -19.281 -29.016 1 36.47 76 ALA B CA 1
ATOM 2939 C C . ALA B 1 76 ? 2.102 -17.844 -28.531 1 36.47 76 ALA B C 1
ATOM 2941 O O . ALA B 1 76 ? 3.182 -17.344 -28.203 1 36.47 76 ALA B O 1
ATOM 2942 N N . PRO B 1 77 ? 1.31 -17.047 -29.125 1 38.53 77 PRO B N 1
ATOM 2943 C CA . PRO B 1 77 ? 1.734 -15.672 -28.859 1 38.53 77 PRO B CA 1
ATOM 2944 C C . PRO B 1 77 ? 1.68 -15.32 -27.375 1 38.53 77 PRO B C 1
ATOM 2946 O O . PRO B 1 77 ? 2.438 -14.461 -26.906 1 38.53 77 PRO B O 1
ATOM 2949 N N . ALA B 1 78 ? 0.78 -15.844 -26.656 1 43.97 78 ALA B N 1
ATOM 2950 C CA . ALA B 1 78 ? 0.572 -15.727 -25.203 1 43.97 78 ALA B CA 1
ATOM 2951 C C . ALA B 1 78 ? 1.617 -16.531 -24.438 1 43.97 78 ALA B C 1
ATOM 2953 O O . ALA B 1 78 ? 2.102 -16.078 -23.391 1 43.97 78 ALA B O 1
ATOM 2954 N N . ALA B 1 79 ? 1.811 -17.781 -24.953 1 44.84 79 ALA B N 1
ATOM 2955 C CA . ALA B 1 79 ? 2.936 -18.578 -24.469 1 44.84 79 ALA B CA 1
ATOM 2956 C C . ALA B 1 79 ? 4.262 -17.859 -24.703 1 44.84 79 ALA B C 1
ATOM 2958 O O . ALA B 1 79 ? 5.129 -17.844 -23.828 1 44.84 79 ALA B O 1
ATOM 2959 N N . THR B 1 80 ? 4.262 -17.531 -26.031 1 46.81 80 THR B N 1
ATOM 2960 C CA . THR B 1 80 ? 5.461 -16.781 -26.359 1 46.81 80 THR B CA 1
ATOM 2961 C C . THR B 1 80 ? 5.5 -15.453 -25.625 1 46.81 80 THR B C 1
ATOM 2963 O O . THR B 1 80 ? 6.555 -15.031 -25.141 1 46.81 80 THR B O 1
ATOM 2966 N N . GLY B 1 81 ? 4.285 -14.867 -25.484 1 52.91 81 GLY B N 1
ATOM 2967 C CA . GLY B 1 81 ? 4.172 -13.664 -24.672 1 52.91 81 GLY B CA 1
ATOM 2968 C C . GLY B 1 81 ? 4.465 -13.906 -23.203 1 52.91 81 GLY B C 1
ATOM 2969 O O . GLY B 1 81 ? 5.137 -13.102 -22.547 1 52.91 81 GLY B O 1
ATOM 2970 N N . ASP B 1 82 ? 3.984 -15.086 -22.844 1 58.5 82 ASP B N 1
ATOM 2971 C CA . ASP B 1 82 ? 4.32 -15.477 -21.469 1 58.5 82 ASP B CA 1
ATOM 2972 C C . ASP B 1 82 ? 5.812 -15.758 -21.344 1 58.5 82 ASP B C 1
ATOM 2974 O O . ASP B 1 82 ? 6.441 -15.352 -20.359 1 58.5 82 ASP B O 1
ATOM 2978 N N . GLN B 1 83 ? 6.262 -16.5 -22.438 1 65.81 83 GLN B N 1
ATOM 2979 C CA . GLN B 1 83 ? 7.699 -16.734 -22.406 1 65.81 83 GLN B CA 1
ATOM 2980 C C . GLN B 1 83 ? 8.477 -15.43 -22.469 1 65.81 83 GLN B C 1
ATOM 2982 O O . GLN B 1 83 ? 9.484 -15.266 -21.781 1 65.81 83 GLN B O 1
ATOM 2987 N N . ALA B 1 84 ? 7.953 -14.617 -23.453 1 77.94 84 ALA B N 1
ATOM 2988 C CA . ALA B 1 84 ? 8.625 -13.328 -23.547 1 77.94 84 ALA B CA 1
ATOM 2989 C C . ALA B 1 84 ? 8.523 -12.555 -22.234 1 77.94 84 ALA B C 1
ATOM 2991 O O . ALA B 1 84 ? 9.484 -11.898 -21.812 1 77.94 84 ALA B O 1
ATOM 2992 N N . TYR B 1 85 ? 7.375 -12.672 -21.625 1 75.69 85 TYR B N 1
ATOM 2993 C CA . TYR B 1 85 ? 7.168 -12.047 -20.312 1 75.69 85 TYR B CA 1
ATOM 2994 C C . TYR B 1 85 ? 8.227 -12.5 -19.312 1 75.69 85 TYR B C 1
ATOM 2996 O O . TYR B 1 85 ? 8.891 -11.672 -18.688 1 75.69 85 TYR B O 1
ATOM 3004 N N . PHE B 1 86 ? 8.453 -13.734 -19.297 1 70.12 86 PHE B N 1
ATOM 3005 C CA . PHE B 1 86 ? 9.391 -14.289 -18.328 1 70.12 86 PHE B CA 1
ATOM 3006 C C . PHE B 1 86 ? 10.828 -13.953 -18.703 1 70.12 86 PHE B C 1
ATOM 3008 O O . PHE B 1 86 ? 11.664 -13.688 -17.844 1 70.12 86 PHE B O 1
ATOM 3015 N N . ARG B 1 87 ? 11.102 -13.977 -19.984 1 76.31 87 ARG B N 1
ATOM 3016 C CA . ARG B 1 87 ? 12.438 -13.625 -20.438 1 76.31 87 ARG B CA 1
ATOM 3017 C C . ARG B 1 87 ? 12.758 -12.164 -20.125 1 76.31 87 ARG B C 1
ATOM 3019 O O . ARG B 1 87 ? 13.859 -11.844 -19.688 1 76.31 87 ARG B O 1
ATOM 3026 N N . ILE B 1 88 ? 11.758 -11.359 -20.297 1 80.44 88 ILE B N 1
ATOM 3027 C CA . ILE B 1 88 ? 11.938 -9.945 -20 1 80.44 88 ILE B CA 1
ATOM 3028 C C . ILE B 1 88 ? 12.133 -9.766 -18.5 1 80.44 88 ILE B C 1
ATOM 3030 O O . ILE B 1 88 ? 13.031 -9.031 -18.062 1 80.44 88 ILE B O 1
ATOM 3034 N N . ALA B 1 89 ? 11.359 -10.461 -17.781 1 73.88 89 ALA B N 1
ATOM 3035 C CA . ALA B 1 89 ? 11.484 -10.391 -16.328 1 73.88 89 ALA B CA 1
ATOM 3036 C C . ALA B 1 89 ? 12.859 -10.867 -15.859 1 73.88 89 ALA B C 1
ATOM 3038 O O . ALA B 1 89 ? 13.5 -10.211 -15.039 1 73.88 89 ALA B O 1
ATOM 3039 N N . ASP B 1 90 ? 13.273 -11.938 -16.438 1 69.75 90 ASP B N 1
ATOM 3040 C CA . ASP B 1 90 ? 14.578 -12.492 -16.078 1 69.75 90 ASP B CA 1
ATOM 3041 C C . ASP B 1 90 ? 15.703 -11.523 -16.453 1 69.75 90 ASP B C 1
ATOM 3043 O O . ASP B 1 90 ? 16.609 -11.281 -15.641 1 69.75 90 ASP B O 1
ATOM 3047 N N . ASP B 1 91 ? 15.586 -11 -17.656 1 77.69 91 ASP B N 1
ATOM 3048 C CA . ASP B 1 91 ? 16.609 -10.07 -18.109 1 77.69 91 ASP B CA 1
ATOM 3049 C C . ASP B 1 91 ? 16.625 -8.805 -17.266 1 77.69 91 ASP B C 1
ATOM 3051 O O . ASP B 1 91 ? 17.688 -8.25 -16.984 1 77.69 91 ASP B O 1
ATOM 3055 N N . LEU B 1 92 ? 15.438 -8.406 -16.859 1 76.75 92 LEU B N 1
ATOM 3056 C CA . LEU B 1 92 ? 15.328 -7.223 -16.016 1 76.75 92 LEU B CA 1
ATOM 3057 C C . LEU B 1 92 ? 15.953 -7.465 -14.648 1 76.75 92 LEU B C 1
ATOM 3059 O O . LEU B 1 92 ? 16.719 -6.637 -14.156 1 76.75 92 LEU B O 1
ATOM 3063 N N . LEU B 1 93 ? 15.695 -8.562 -14.156 1 68.25 93 LEU B N 1
ATOM 3064 C CA . LEU B 1 93 ? 16.172 -8.898 -12.82 1 68.25 93 LEU B CA 1
ATOM 3065 C C . LEU B 1 93 ? 17.688 -9.117 -12.828 1 68.25 93 LEU B C 1
ATOM 3067 O O . LEU B 1 93 ? 18.359 -8.844 -11.836 1 68.25 93 LEU B O 1
ATOM 3071 N N . ARG B 1 94 ? 18.141 -9.562 -13.945 1 68.5 94 ARG B N 1
ATOM 3072 C CA . ARG B 1 94 ? 19.578 -9.797 -14.086 1 68.5 94 ARG B CA 1
ATOM 3073 C C . ARG B 1 94 ? 20.312 -8.508 -14.445 1 68.5 94 ARG B C 1
ATOM 3075 O O . ARG B 1 94 ? 21.531 -8.484 -14.5 1 68.5 94 ARG B O 1
ATOM 3082 N N . GLY B 1 95 ? 19.469 -7.504 -14.703 1 73.06 95 GLY B N 1
ATOM 3083 C CA . GLY B 1 95 ? 20.094 -6.238 -15.07 1 73.06 95 GLY B CA 1
ATOM 3084 C C . GLY B 1 95 ? 20.5 -6.176 -16.531 1 73.06 95 GLY B C 1
ATOM 3085 O O . GLY B 1 95 ? 21.297 -5.312 -16.922 1 73.06 95 GLY B O 1
ATOM 3086 N N . ASP B 1 96 ? 20.031 -7.086 -17.328 1 78.56 96 ASP B N 1
ATOM 3087 C CA . ASP B 1 96 ? 20.422 -7.168 -18.734 1 78.56 96 ASP B CA 1
ATOM 3088 C C . ASP B 1 96 ? 19.594 -6.219 -19.594 1 78.56 96 ASP B C 1
ATOM 3090 O O . ASP B 1 96 ? 19.812 -6.102 -20.797 1 78.56 96 ASP B O 1
ATOM 3094 N N . LEU B 1 97 ? 18.609 -5.609 -18.984 1 82.75 97 LEU B N 1
ATOM 3095 C CA . LEU B 1 97 ? 17.781 -4.629 -19.688 1 82.75 97 LEU B CA 1
ATOM 3096 C C . LEU B 1 97 ? 18 -3.232 -19.109 1 82.75 97 LEU B C 1
ATOM 3098 O O . LEU B 1 97 ? 18.109 -3.072 -17.891 1 82.75 97 LEU B O 1
ATOM 3102 N N . PRO B 1 98 ? 18.109 -2.309 -20.016 1 82.75 98 PRO B N 1
ATOM 3103 C CA . PRO B 1 98 ? 18.203 -0.938 -19.5 1 82.75 98 PRO B CA 1
ATOM 3104 C C . PRO B 1 98 ? 16.906 -0.469 -18.844 1 82.75 98 PRO B C 1
ATOM 3106 O O . PRO B 1 98 ? 15.852 -1.089 -19.031 1 82.75 98 PRO B O 1
ATOM 3109 N N . ASP B 1 99 ? 17 0.612 -18.016 1 80.69 99 ASP B N 1
ATOM 3110 C CA . ASP B 1 99 ? 15.852 1.167 -17.312 1 80.69 99 ASP B CA 1
ATOM 3111 C C . ASP B 1 99 ? 14.789 1.655 -18.297 1 80.69 99 ASP B C 1
ATOM 3113 O O . ASP B 1 99 ? 13.594 1.562 -18.016 1 80.69 99 ASP B O 1
ATOM 3117 N N . ALA B 1 100 ? 15.289 2.26 -19.359 1 86.62 100 ALA B N 1
ATOM 3118 C CA . ALA B 1 100 ? 14.406 2.723 -20.438 1 86.62 100 ALA B CA 1
ATOM 3119 C C . ALA B 1 100 ? 14.633 1.928 -21.719 1 86.62 100 ALA B C 1
ATOM 3121 O O . ALA B 1 100 ? 15.766 1.61 -22.062 1 86.62 100 ALA B O 1
ATOM 3122 N N . VAL B 1 101 ? 13.492 1.491 -22.312 1 89.62 101 VAL B N 1
ATOM 3123 C CA . VAL B 1 101 ? 13.594 0.671 -23.516 1 89.62 101 VAL B CA 1
ATOM 3124 C C . VAL B 1 101 ? 12.578 1.147 -24.547 1 89.62 101 VAL B C 1
ATOM 3126 O O . VAL B 1 101 ? 11.547 1.719 -24.188 1 89.62 101 VAL B O 1
ATOM 3129 N N . THR B 1 102 ? 12.969 1.051 -25.781 1 88.06 102 THR B N 1
ATOM 3130 C CA . THR B 1 102 ? 12.023 1.294 -26.859 1 88.06 102 THR B CA 1
ATOM 3131 C C . THR B 1 102 ? 11.344 -0.005 -27.281 1 88.06 102 THR B C 1
ATOM 3133 O O . THR B 1 102 ? 11.867 -1.094 -27.047 1 88.06 102 THR B O 1
ATOM 3136 N N . GLU B 1 103 ? 10.156 0.155 -27.891 1 89.44 103 GLU B N 1
ATOM 3137 C CA . GLU B 1 103 ? 9.453 -1.02 -28.406 1 89.44 103 GLU B CA 1
ATOM 3138 C C . GLU B 1 103 ? 10.281 -1.757 -29.453 1 89.44 103 GLU B C 1
ATOM 3140 O O . GLU B 1 103 ? 10.266 -2.988 -29.5 1 89.44 103 GLU B O 1
ATOM 3145 N N . ALA B 1 104 ? 11.008 -1.042 -30.266 1 89.44 104 ALA B N 1
ATOM 3146 C CA . ALA B 1 104 ? 11.852 -1.634 -31.297 1 89.44 104 ALA B CA 1
ATOM 3147 C C . ALA B 1 104 ? 12.953 -2.494 -30.688 1 89.44 104 ALA B C 1
ATOM 3149 O O . ALA B 1 104 ? 13.227 -3.596 -31.156 1 89.44 104 ALA B O 1
ATOM 3150 N N . GLN B 1 105 ? 13.578 -2.059 -29.656 1 91.81 105 GLN B N 1
ATOM 3151 C CA . GLN B 1 105 ? 14.625 -2.799 -28.953 1 91.81 105 GLN B CA 1
ATOM 3152 C C . GLN B 1 105 ? 14.094 -4.117 -28.406 1 91.81 105 GLN B C 1
ATOM 3154 O O . GLN B 1 105 ? 14.742 -5.156 -28.531 1 91.81 105 GLN B O 1
ATOM 3159 N N . LEU B 1 106 ? 12.953 -4.047 -27.781 1 91.44 106 LEU B N 1
ATOM 3160 C CA . LEU B 1 106 ? 12.367 -5.234 -27.172 1 91.44 106 LEU B CA 1
ATOM 3161 C C . LEU B 1 106 ? 11.953 -6.242 -28.25 1 91.44 106 LEU B C 1
ATOM 3163 O O . LEU B 1 106 ? 12.141 -7.449 -28.078 1 91.44 106 LEU B O 1
ATOM 3167 N N . ARG B 1 107 ? 11.461 -5.742 -29.359 1 90.81 107 ARG B N 1
ATOM 3168 C CA . ARG B 1 107 ? 11.07 -6.617 -30.469 1 90.81 107 ARG B CA 1
ATOM 3169 C C . ARG B 1 107 ? 12.273 -7.363 -31.031 1 90.81 107 ARG B C 1
ATOM 3171 O O . ARG B 1 107 ? 12.203 -8.57 -31.281 1 90.81 107 ARG B O 1
ATOM 3178 N N . GLN B 1 108 ? 13.305 -6.645 -31.219 1 92.06 108 GLN B N 1
ATOM 3179 C CA . GLN B 1 108 ? 14.516 -7.234 -31.766 1 92.06 108 GLN B CA 1
ATOM 3180 C C . GLN B 1 108 ? 15.125 -8.242 -30.797 1 92.06 108 GLN B C 1
ATOM 3182 O O . GLN B 1 108 ? 15.484 -9.359 -31.203 1 92.06 108 GLN B O 1
ATOM 3187 N N . ARG B 1 109 ? 15.125 -7.875 -29.531 1 91.56 109 ARG B N 1
ATOM 3188 C CA . ARG B 1 109 ? 15.797 -8.703 -28.531 1 91.56 109 ARG B CA 1
ATOM 3189 C C . ARG B 1 109 ? 15.023 -10 -28.297 1 91.56 109 ARG B C 1
ATOM 3191 O O . ARG B 1 109 ? 15.625 -11.062 -28.125 1 91.56 109 ARG B O 1
ATOM 3198 N N . TYR B 1 110 ? 13.812 -9.852 -28.312 1 90.5 110 TYR B N 1
ATOM 3199 C CA . TYR B 1 110 ? 13.023 -11.008 -27.906 1 90.5 110 TYR B CA 1
ATOM 3200 C C . TYR B 1 110 ? 12.305 -11.625 -29.094 1 90.5 110 TYR B C 1
ATOM 3202 O O . TYR B 1 110 ? 11.516 -12.555 -28.938 1 90.5 110 TYR B O 1
ATOM 3210 N N . LYS B 1 111 ? 12.555 -11.102 -30.297 1 89.75 111 LYS B N 1
ATOM 3211 C CA . LYS B 1 111 ? 12.023 -11.617 -31.562 1 89.75 111 LYS B CA 1
ATOM 3212 C C . LYS B 1 111 ? 10.5 -11.75 -31.5 1 89.75 111 LYS B C 1
ATOM 3214 O O . LYS B 1 111 ? 9.961 -12.812 -31.781 1 89.75 111 LYS B O 1
ATOM 3219 N N . LEU B 1 112 ? 9.938 -10.703 -31.125 1 88.25 112 LEU B N 1
ATOM 3220 C CA . LEU B 1 112 ? 8.484 -10.656 -30.969 1 88.25 112 LEU B CA 1
ATOM 3221 C C . LEU B 1 112 ? 7.84 -9.844 -32.094 1 88.25 112 LEU B C 1
ATOM 3223 O O . LEU B 1 112 ? 8.445 -8.898 -32.594 1 88.25 112 LEU B O 1
ATOM 3227 N N . THR B 1 113 ? 6.66 -10.297 -32.469 1 84.5 113 THR B N 1
ATOM 3228 C CA . THR B 1 113 ? 5.844 -9.461 -33.344 1 84.5 113 THR B CA 1
ATOM 3229 C C . THR B 1 113 ? 5.312 -8.25 -32.594 1 84.5 113 THR B C 1
ATOM 3231 O O . THR B 1 113 ? 5.395 -8.203 -31.359 1 84.5 113 THR B O 1
ATOM 3234 N N . VAL B 1 114 ? 4.809 -7.258 -33.344 1 82.31 114 VAL B N 1
ATOM 3235 C CA . VAL B 1 114 ? 4.238 -6.059 -32.75 1 82.31 114 VAL B CA 1
ATOM 3236 C C . VAL B 1 114 ? 3.1 -6.441 -31.797 1 82.31 114 VAL B C 1
ATOM 3238 O O . VAL B 1 114 ? 3.025 -5.949 -30.672 1 82.31 114 VAL B O 1
ATOM 3241 N N . ALA B 1 115 ? 2.27 -7.305 -32.219 1 79.06 115 ALA B N 1
ATOM 3242 C CA . ALA B 1 115 ? 1.111 -7.73 -31.438 1 79.06 115 ALA B CA 1
ATOM 3243 C C . ALA B 1 115 ? 1.545 -8.445 -30.172 1 79.06 115 ALA B C 1
ATOM 3245 O O . ALA B 1 115 ? 0.98 -8.211 -29.094 1 79.06 115 ALA B O 1
ATOM 3246 N N . GLN B 1 116 ? 2.551 -9.258 -30.281 1 79.56 116 GLN B N 1
ATOM 3247 C CA . GLN B 1 116 ? 3.064 -10 -29.141 1 79.56 116 GLN B CA 1
ATOM 3248 C C . GLN B 1 116 ? 3.676 -9.062 -28.109 1 79.56 116 GLN B C 1
ATOM 3250 O O . GLN B 1 116 ? 3.436 -9.211 -26.906 1 79.56 116 GLN B O 1
ATOM 3255 N N . LEU B 1 117 ? 4.441 -8.117 -28.578 1 86.62 117 LEU B N 1
ATOM 3256 C CA . LEU B 1 117 ? 5.09 -7.176 -27.672 1 86.62 117 LEU B CA 1
ATOM 3257 C C . LEU B 1 117 ? 4.059 -6.312 -26.953 1 86.62 117 LEU B C 1
ATOM 3259 O O . LEU B 1 117 ? 4.152 -6.102 -25.734 1 86.62 117 LEU B O 1
ATOM 3263 N N . ASN B 1 118 ? 3.104 -5.883 -27.688 1 80.75 118 ASN B N 1
ATOM 3264 C CA . ASN B 1 118 ? 2.076 -5.039 -27.094 1 80.75 118 ASN B CA 1
ATOM 3265 C C . ASN B 1 118 ? 1.32 -5.781 -25.984 1 80.75 118 ASN B C 1
ATOM 3267 O O . ASN B 1 118 ? 1.04 -5.211 -24.938 1 80.75 118 ASN B O 1
ATOM 3271 N N . ALA B 1 119 ? 1.11 -6.988 -26.234 1 77.75 119 ALA B N 1
ATOM 3272 C CA . ALA B 1 119 ? 0.419 -7.797 -25.234 1 77.75 119 ALA B CA 1
ATOM 3273 C C . ALA B 1 119 ? 1.253 -7.926 -23.953 1 77.75 119 ALA B C 1
ATOM 3275 O O . ALA B 1 119 ? 0.732 -7.781 -22.859 1 77.75 119 ALA B O 1
ATOM 3276 N N . VAL B 1 120 ? 2.547 -8.188 -24.203 1 81.06 120 VAL B N 1
ATOM 3277 C CA . VAL B 1 120 ? 3.451 -8.375 -23.062 1 81.06 120 VAL B CA 1
ATOM 3278 C C . VAL B 1 120 ? 3.619 -7.055 -22.312 1 81.06 120 VAL B C 1
ATOM 3280 O O . VAL B 1 120 ? 3.586 -7.023 -21.078 1 81.06 120 VAL B O 1
ATOM 3283 N N . LEU B 1 121 ? 3.721 -5.988 -23.062 1 81.38 121 LEU B N 1
ATOM 3284 C CA . LEU B 1 121 ? 3.924 -4.684 -22.438 1 81.38 121 LEU B CA 1
ATOM 3285 C C . LEU B 1 121 ? 2.674 -4.238 -21.688 1 81.38 121 LEU B C 1
ATOM 3287 O O . LEU B 1 121 ? 2.77 -3.656 -20.609 1 81.38 121 LEU B O 1
ATOM 3291 N N . ASP B 1 122 ? 1.572 -4.551 -22.234 1 73.19 122 ASP B N 1
ATOM 3292 C CA . ASP B 1 122 ? 0.323 -4.219 -21.562 1 73.19 122 ASP B CA 1
ATOM 3293 C C . ASP B 1 122 ? 0.197 -4.973 -20.234 1 73.19 122 ASP B C 1
ATOM 3295 O O . ASP B 1 122 ? -0.223 -4.402 -19.234 1 73.19 122 ASP B O 1
ATOM 3299 N N . ARG B 1 123 ? 0.593 -6.137 -20.297 1 69.69 123 ARG B N 1
ATOM 3300 C CA . ARG B 1 123 ? 0.551 -6.961 -19.094 1 69.69 123 ARG B CA 1
ATOM 3301 C C . ARG B 1 123 ? 1.5 -6.418 -18.031 1 69.69 123 ARG B C 1
ATOM 3303 O O . ARG B 1 123 ? 1.107 -6.242 -16.875 1 69.69 123 ARG B O 1
ATOM 3310 N N . ILE B 1 124 ? 2.727 -6.188 -18.453 1 75.56 124 ILE B N 1
ATOM 3311 C CA . ILE B 1 124 ? 3.746 -5.719 -17.516 1 75.56 124 ILE B CA 1
ATOM 3312 C C . ILE B 1 124 ? 3.354 -4.352 -16.969 1 75.56 124 ILE B C 1
ATOM 3314 O O . ILE B 1 124 ? 3.553 -4.074 -15.781 1 75.56 124 ILE B O 1
ATOM 3318 N N . ALA B 1 125 ? 2.719 -3.557 -17.797 1 72.56 125 ALA B N 1
ATOM 3319 C CA . ALA B 1 125 ? 2.262 -2.238 -17.359 1 72.56 125 ALA B CA 1
ATOM 3320 C C . ALA B 1 125 ? 1.128 -2.355 -16.344 1 72.56 125 ALA B C 1
ATOM 3322 O O . ALA B 1 125 ? 1.097 -1.627 -15.352 1 72.56 125 ALA B O 1
ATOM 3323 N N . ALA B 1 126 ? 0.302 -3.244 -16.578 1 62.5 126 ALA B N 1
ATOM 3324 C CA . ALA B 1 126 ? -0.809 -3.477 -15.656 1 62.5 126 ALA B CA 1
ATOM 3325 C C . ALA B 1 126 ? -0.303 -3.92 -14.289 1 62.5 126 ALA B C 1
ATOM 3327 O O . ALA B 1 126 ? -0.918 -3.613 -13.266 1 62.5 126 ALA B O 1
ATOM 3328 N N . GLU B 1 127 ? 0.837 -4.617 -14.438 1 60.44 127 GLU B N 1
ATOM 3329 C CA . GLU B 1 127 ? 1.427 -5.113 -13.203 1 60.44 127 GLU B CA 1
ATOM 3330 C C . GLU B 1 127 ? 2.293 -4.047 -12.539 1 60.44 127 GLU B C 1
ATOM 3332 O O . GLU B 1 127 ? 2.768 -4.238 -11.414 1 60.44 127 GLU B O 1
ATOM 3337 N N . GLY B 1 128 ? 2.531 -2.977 -13.227 1 61.78 128 GLY B N 1
ATOM 3338 C CA . GLY B 1 128 ? 3.135 -1.797 -12.633 1 61.78 128 GLY B CA 1
ATOM 3339 C C . GLY B 1 128 ? 4.645 -1.767 -12.766 1 61.78 128 GLY B C 1
ATOM 3340 O O . GLY B 1 128 ? 5.305 -0.878 -12.219 1 61.78 128 GLY B O 1
ATOM 3341 N N . TRP B 1 129 ? 5.223 -2.807 -13.367 1 69.06 129 TRP B N 1
ATOM 3342 C CA . TRP B 1 129 ? 6.684 -2.777 -13.328 1 69.06 129 TRP B CA 1
ATOM 3343 C C . TRP B 1 129 ? 7.246 -2.107 -14.578 1 69.06 129 TRP B C 1
ATOM 3345 O O . TRP B 1 129 ? 8.461 -1.915 -14.695 1 69.06 129 TRP B O 1
ATOM 3355 N N . ILE B 1 130 ? 6.305 -1.691 -15.547 1 77.19 130 ILE B N 1
ATOM 3356 C CA . ILE B 1 130 ? 6.734 -0.837 -16.641 1 77.19 130 ILE B CA 1
ATOM 3357 C C . ILE B 1 130 ? 5.73 0.294 -16.844 1 77.19 130 ILE B C 1
ATOM 3359 O O . ILE B 1 130 ? 4.551 0.151 -16.516 1 77.19 130 ILE B O 1
ATOM 3363 N N . SER B 1 131 ? 6.188 1.48 -17.094 1 79.94 131 SER B N 1
ATOM 3364 C CA . SER B 1 131 ? 5.305 2.6 -17.406 1 79.94 131 SER B CA 1
ATOM 3365 C C . SER B 1 131 ? 5.73 3.299 -18.703 1 79.94 131 SER B C 1
ATOM 3367 O O . SER B 1 131 ? 6.906 3.264 -19.078 1 79.94 131 SER B O 1
ATOM 3369 N N . ARG B 1 132 ? 4.684 3.9 -19.391 1 77.12 132 ARG B N 1
ATOM 3370 C CA . ARG B 1 132 ? 4.98 4.645 -20.609 1 77.12 132 ARG B CA 1
ATOM 3371 C C . ARG B 1 132 ? 5.664 5.973 -20.281 1 77.12 132 ARG B C 1
ATOM 3373 O O . ARG B 1 132 ? 5.266 6.672 -19.344 1 77.12 132 ARG B O 1
ATOM 3380 N N . ARG B 1 133 ? 6.812 6.266 -20.891 1 73.06 133 ARG B N 1
ATOM 3381 C CA . ARG B 1 133 ? 7.508 7.539 -20.734 1 73.06 133 ARG B CA 1
ATOM 3382 C C . ARG B 1 133 ? 6.836 8.625 -21.562 1 73.06 133 ARG B C 1
ATOM 3384 O O . ARG B 1 133 ? 6.199 8.336 -22.578 1 73.06 133 ARG B O 1
ATOM 3391 N N . PRO B 1 134 ? 7.062 9.969 -20.875 1 66.25 134 PRO B N 1
ATOM 3392 C CA . PRO B 1 134 ? 6.645 11.055 -21.75 1 66.25 134 PRO B CA 1
ATOM 3393 C C . PRO B 1 134 ? 7.406 11.07 -23.078 1 66.25 134 PRO B C 1
ATOM 3395 O O . PRO B 1 134 ? 8.641 10.992 -23.094 1 66.25 134 PRO B O 1
ATOM 3398 N N . GLY B 1 135 ? 6.637 10.859 -24.203 1 58.69 135 GLY B N 1
ATOM 3399 C CA . GLY B 1 135 ? 7.219 10.781 -25.531 1 58.69 135 GLY B CA 1
ATOM 3400 C C . GLY B 1 135 ? 7.203 9.383 -26.125 1 58.69 135 GLY B C 1
ATOM 3401 O O . GLY B 1 135 ? 6.141 8.766 -26.234 1 58.69 135 GLY B O 1
ATOM 3402 N N . TYR B 1 136 ? 8.609 8.859 -26.188 1 69.38 136 TYR B N 1
ATOM 3403 C CA . TYR B 1 136 ? 8.695 7.547 -26.812 1 69.38 136 TYR B CA 1
ATOM 3404 C C . TYR B 1 136 ? 9.336 6.535 -25.875 1 69.38 136 TYR B C 1
ATOM 3406 O O . TYR B 1 136 ? 10.25 6.879 -25.109 1 69.38 136 TYR B O 1
ATOM 3414 N N . GLY B 1 137 ? 8.641 5.383 -25.688 1 79.5 137 GLY B N 1
ATOM 3415 C CA . GLY B 1 137 ? 9.289 4.277 -25 1 79.5 137 GLY B CA 1
ATOM 3416 C C . GLY B 1 137 ? 8.656 3.947 -23.656 1 79.5 137 GLY B C 1
ATOM 3417 O O . GLY B 1 137 ? 7.562 4.418 -23.359 1 79.5 137 GLY B O 1
ATOM 3418 N N . TRP B 1 138 ? 9.25 2.963 -23.062 1 87.12 138 TRP B N 1
ATOM 3419 C CA . TRP B 1 138 ? 8.789 2.418 -21.781 1 87.12 138 TRP B CA 1
ATOM 3420 C C . TRP B 1 138 ? 9.891 2.51 -20.734 1 87.12 138 TRP B C 1
ATOM 3422 O O . TRP B 1 138 ? 11.078 2.533 -21.062 1 87.12 138 TRP B O 1
ATOM 3432 N N . GLU B 1 139 ? 9.516 2.662 -19.484 1 85.5 139 GLU B N 1
ATOM 3433 C CA . GLU B 1 139 ? 10.453 2.658 -18.359 1 85.5 139 GLU B CA 1
ATOM 3434 C C . GLU B 1 139 ? 10.062 1.607 -17.328 1 85.5 139 GLU B C 1
ATOM 3436 O O . GLU B 1 139 ? 8.914 1.556 -16.891 1 85.5 139 GLU B O 1
ATOM 3441 N N . PHE B 1 140 ? 11.125 0.718 -17.062 1 79.31 140 PHE B N 1
ATOM 3442 C CA . PHE B 1 140 ? 10.914 -0.27 -16 1 79.31 140 PHE B CA 1
ATOM 3443 C C . PHE B 1 140 ? 10.961 0.386 -14.633 1 79.31 140 PHE B C 1
ATOM 3445 O O . PHE B 1 140 ? 11.734 1.316 -14.406 1 79.31 140 PHE B O 1
ATOM 3452 N N . SER B 1 141 ? 10.148 -0.142 -13.773 1 69.94 141 SER B N 1
ATOM 3453 C CA . SER B 1 141 ? 10.172 0.355 -12.398 1 69.94 141 SER B CA 1
ATOM 3454 C C . SER B 1 141 ? 11.461 -0.035 -11.688 1 69.94 141 SER B C 1
ATOM 3456 O O . SER B 1 141 ? 11.898 -1.187 -11.766 1 69.94 141 SER B O 1
ATOM 3458 N N . PRO B 1 142 ? 12.148 0.834 -11.18 1 62.69 142 PRO B N 1
ATOM 3459 C CA . PRO B 1 142 ? 13.398 0.532 -10.469 1 62.69 142 PRO B CA 1
ATOM 3460 C C . PRO B 1 142 ? 13.188 -0.413 -9.289 1 62.69 142 PRO B C 1
ATOM 3462 O O . PRO B 1 142 ? 14.148 -1.021 -8.805 1 62.69 142 PRO B O 1
ATOM 3465 N N . MET B 1 143 ? 12.031 -0.532 -8.836 1 57.53 143 MET B N 1
ATOM 3466 C CA . MET B 1 143 ? 11.766 -1.278 -7.613 1 57.53 143 MET B CA 1
ATOM 3467 C C . MET B 1 143 ? 12.062 -2.762 -7.805 1 57.53 143 MET B C 1
ATOM 3469 O O . MET B 1 143 ? 12.289 -3.484 -6.832 1 57.53 143 MET B O 1
ATOM 3473 N N . LEU B 1 144 ? 12.148 -3.268 -9.016 1 57.03 144 LEU B N 1
ATOM 3474 C CA . LEU B 1 144 ? 12.031 -4.703 -9.266 1 57.03 144 LEU B CA 1
ATOM 3475 C C . LEU B 1 144 ? 13.406 -5.312 -9.539 1 57.03 144 LEU B C 1
ATOM 3477 O O . LEU B 1 144 ? 13.5 -6.473 -9.945 1 57.03 144 LEU B O 1
ATOM 3481 N N . ARG B 1 145 ? 14.469 -4.715 -9.188 1 57.12 145 ARG B N 1
ATOM 3482 C CA . ARG B 1 145 ? 15.633 -5.242 -9.883 1 57.12 145 ARG B CA 1
ATOM 3483 C C . ARG B 1 145 ? 16.531 -6.035 -8.938 1 57.12 145 ARG B C 1
ATOM 3485 O O . ARG B 1 145 ? 17.531 -6.613 -9.359 1 57.12 145 ARG B O 1
ATOM 3492 N N . THR B 1 146 ? 16 -6.148 -7.625 1 63.28 146 THR B N 1
ATOM 3493 C CA . THR B 1 146 ? 17.062 -6.746 -6.812 1 63.28 146 THR B CA 1
ATOM 3494 C C . THR B 1 146 ? 16.484 -7.754 -5.828 1 63.28 146 THR B C 1
ATOM 3496 O O . THR B 1 146 ? 15.312 -7.656 -5.449 1 63.28 146 THR B O 1
ATOM 3499 N N . PRO B 1 147 ? 17.141 -8.93 -5.633 1 67.69 147 PRO B N 1
ATOM 3500 C CA . PRO B 1 147 ? 16.766 -9.828 -4.535 1 67.69 147 PRO B CA 1
ATOM 3501 C C . PRO B 1 147 ? 16.375 -9.07 -3.268 1 67.69 147 PRO B C 1
ATOM 3503 O O . PRO B 1 147 ? 15.508 -9.531 -2.518 1 67.69 147 PRO B O 1
ATOM 3506 N N . ASP B 1 148 ? 16.938 -7.992 -3.154 1 79 148 ASP B N 1
ATOM 3507 C CA . ASP B 1 148 ? 16.625 -7.172 -1.99 1 79 148 ASP B CA 1
ATOM 3508 C C . ASP B 1 148 ? 15.164 -6.703 -2.023 1 79 148 ASP B C 1
ATOM 3510 O O . ASP B 1 148 ? 14.5 -6.66 -0.989 1 79 148 ASP B O 1
ATOM 3514 N N . ALA B 1 149 ? 14.734 -6.488 -3.178 1 79.94 149 ALA B N 1
ATOM 3515 C CA . ALA B 1 149 ? 13.344 -6.062 -3.316 1 79.94 149 ALA B CA 1
ATOM 3516 C C . ALA B 1 149 ? 12.391 -7.188 -2.939 1 79.94 149 ALA B C 1
ATOM 3518 O O . ALA B 1 149 ? 11.336 -6.941 -2.348 1 79.94 149 ALA B O 1
ATOM 3519 N N . LEU B 1 150 ? 12.781 -8.383 -3.285 1 81.88 150 LEU B N 1
ATOM 3520 C CA . LEU B 1 150 ? 11.953 -9.531 -2.918 1 81.88 150 LEU B CA 1
ATOM 3521 C C . LEU B 1 150 ? 11.883 -9.688 -1.403 1 81.88 150 LEU B C 1
ATOM 3523 O O . LEU B 1 150 ? 10.805 -9.891 -0.846 1 81.88 150 LEU B O 1
ATOM 3527 N N . LEU B 1 151 ? 13.023 -9.586 -0.781 1 88.25 151 LEU B N 1
ATOM 3528 C CA . LEU B 1 151 ? 13.062 -9.672 0.674 1 88.25 151 LEU B CA 1
ATOM 3529 C C . LEU B 1 151 ? 12.234 -8.562 1.312 1 88.25 151 LEU B C 1
ATOM 3531 O O . LEU B 1 151 ? 11.484 -8.812 2.258 1 88.25 151 LEU B O 1
ATOM 3535 N N . GLN B 1 152 ? 12.398 -7.402 0.792 1 91.06 152 GLN B N 1
ATOM 3536 C CA . GLN B 1 152 ? 11.641 -6.262 1.284 1 91.06 152 GLN B CA 1
ATOM 3537 C C . GLN B 1 152 ? 10.133 -6.5 1.144 1 91.06 152 GLN B C 1
ATOM 3539 O O . GLN B 1 152 ? 9.359 -6.148 2.035 1 91.06 152 GLN B O 1
ATOM 3544 N N . SER B 1 153 ? 9.695 -7.066 0.067 1 90.12 153 SER B N 1
ATOM 3545 C CA . SER B 1 153 ? 8.281 -7.348 -0.155 1 90.12 153 SER B CA 1
ATOM 3546 C C . SER B 1 153 ? 7.75 -8.352 0.866 1 90.12 153 SER B C 1
ATOM 3548 O O . SER B 1 153 ? 6.633 -8.203 1.368 1 90.12 153 SER B O 1
ATOM 3550 N N . TYR B 1 154 ? 8.539 -9.336 1.206 1 91.81 154 TYR B N 1
ATOM 3551 C CA . TYR B 1 154 ? 8.109 -10.344 2.176 1 91.81 154 TYR B CA 1
ATOM 3552 C C . TYR B 1 154 ? 8.039 -9.75 3.578 1 91.81 154 TYR B C 1
ATOM 3554 O O . TYR B 1 154 ? 7.184 -10.133 4.379 1 91.81 154 TYR B O 1
ATOM 3562 N N . ARG B 1 155 ? 8.945 -8.852 3.869 1 95.44 155 ARG B N 1
ATOM 3563 C CA . ARG B 1 155 ? 8.891 -8.219 5.18 1 95.44 155 ARG B CA 1
ATOM 3564 C C . ARG B 1 155 ? 7.668 -7.32 5.312 1 95.44 155 ARG B C 1
ATOM 3566 O O . ARG B 1 155 ? 7.098 -7.191 6.398 1 95.44 155 ARG B O 1
ATOM 3573 N N . LEU B 1 156 ? 7.234 -6.68 4.23 1 95.81 156 LEU B N 1
ATOM 3574 C CA . LEU B 1 156 ? 5.949 -5.984 4.266 1 95.81 156 LEU B CA 1
ATOM 3575 C C . LEU B 1 156 ? 4.809 -6.969 4.52 1 95.81 156 LEU B C 1
ATOM 3577 O O . LEU B 1 156 ? 3.926 -6.703 5.336 1 95.81 156 LEU B O 1
ATOM 3581 N N . ARG B 1 157 ? 4.805 -8.062 3.801 1 96.5 157 ARG B N 1
ATOM 3582 C CA . ARG B 1 157 ? 3.77 -9.07 3.998 1 96.5 157 ARG B CA 1
ATOM 3583 C C . ARG B 1 157 ? 3.74 -9.555 5.445 1 96.5 157 ARG B C 1
ATOM 3585 O O . ARG B 1 157 ? 2.666 -9.734 6.023 1 96.5 157 ARG B O 1
ATOM 3592 N N . LEU B 1 158 ? 4.957 -9.75 5.977 1 97.56 158 LEU B N 1
ATOM 3593 C CA . LEU B 1 158 ? 5.078 -10.188 7.363 1 97.56 158 LEU B CA 1
ATOM 3594 C C . LEU B 1 158 ? 4.43 -9.188 8.312 1 97.56 158 LEU B C 1
ATOM 3596 O O . LEU B 1 158 ? 3.82 -9.578 9.312 1 97.56 158 LEU B O 1
ATOM 3600 N N . ALA B 1 159 ? 4.547 -7.973 8.016 1 97.5 159 ALA B N 1
ATOM 3601 C CA . ALA B 1 159 ? 3.959 -6.93 8.852 1 97.5 159 ALA B CA 1
ATOM 3602 C C . ALA B 1 159 ? 2.451 -6.84 8.641 1 97.5 159 ALA B C 1
ATOM 3604 O O . ALA B 1 159 ? 1.695 -6.645 9.594 1 97.5 159 ALA B O 1
ATOM 3605 N N . LEU B 1 160 ? 1.952 -7.047 7.508 1 97.5 160 LEU B N 1
ATOM 3606 C CA . LEU B 1 160 ? 0.609 -6.703 7.055 1 97.5 160 LEU B CA 1
ATOM 3607 C C . LEU B 1 160 ? -0.347 -7.875 7.246 1 97.5 160 LEU B C 1
ATOM 3609 O O . LEU B 1 160 ? -1.418 -7.719 7.836 1 97.5 160 LEU B O 1
ATOM 3613 N N . GLU B 1 161 ? 0.013 -9.047 6.777 1 98.44 161 GLU B N 1
ATOM 3614 C CA . GLU B 1 161 ? -0.944 -10.133 6.59 1 98.44 161 GLU B CA 1
ATOM 3615 C C . GLU B 1 161 ? -1.415 -10.695 7.93 1 98.44 161 GLU B C 1
ATOM 3617 O O . GLU B 1 161 ? -2.615 -10.875 8.141 1 98.44 161 GLU B O 1
ATOM 3622 N N . PRO B 1 162 ? -0.461 -10.945 8.875 1 98.75 162 PRO B N 1
ATOM 3623 C CA . PRO B 1 162 ? -0.966 -11.398 10.172 1 98.75 162 PRO B CA 1
ATOM 3624 C C . PRO B 1 162 ? -1.863 -10.367 10.844 1 98.75 162 PRO B C 1
ATOM 3626 O O . PRO B 1 162 ? -2.857 -10.727 11.484 1 98.75 162 PRO B O 1
ATOM 3629 N N . ALA B 1 163 ? -1.526 -9.102 10.719 1 98.31 163 ALA B N 1
ATOM 3630 C CA . ALA B 1 163 ? -2.332 -8.039 11.297 1 98.31 163 ALA B CA 1
ATOM 3631 C C . ALA B 1 163 ? -3.734 -8.016 10.695 1 98.31 163 ALA B C 1
ATOM 3633 O O . ALA B 1 163 ? -4.707 -7.703 11.391 1 98.31 163 ALA B O 1
ATOM 3634 N N . ALA B 1 164 ? -3.848 -8.297 9.438 1 98.38 164 ALA B N 1
ATOM 3635 C CA . ALA B 1 164 ? -5.137 -8.312 8.758 1 98.38 164 ALA B CA 1
ATOM 3636 C C . ALA B 1 164 ? -6.098 -9.297 9.414 1 98.38 164 ALA B C 1
ATOM 3638 O O . ALA B 1 164 ? -7.301 -9.047 9.492 1 98.38 164 ALA B O 1
ATOM 3639 N N . LEU B 1 165 ? -5.59 -10.406 9.938 1 98.56 165 LEU B N 1
ATOM 3640 C CA . LEU B 1 165 ? -6.422 -11.438 10.539 1 98.56 165 LEU B CA 1
ATOM 3641 C C . LEU B 1 165 ? -6.973 -10.977 11.883 1 98.56 165 LEU B C 1
ATOM 3643 O O . LEU B 1 165 ? -7.883 -11.602 12.43 1 98.56 165 LEU B O 1
ATOM 3647 N N . LEU B 1 166 ? -6.402 -9.898 12.422 1 98 166 LEU B N 1
ATOM 3648 C CA . LEU B 1 166 ? -6.801 -9.414 13.734 1 98 166 LEU B CA 1
ATOM 3649 C C . LEU B 1 166 ? -7.738 -8.219 13.617 1 98 166 LEU B C 1
ATOM 3651 O O . LEU B 1 166 ? -8.141 -7.641 14.625 1 98 166 LEU B O 1
ATOM 3655 N N . GLU B 1 167 ? -8.016 -7.82 12.359 1 97 167 GLU B N 1
ATOM 3656 C CA . GLU B 1 167 ? -8.953 -6.723 12.133 1 97 167 GLU B CA 1
ATOM 3657 C C . GLU B 1 167 ? -10.289 -6.984 12.812 1 97 167 GLU B C 1
ATOM 3659 O O . GLU B 1 167 ? -10.789 -8.109 12.797 1 97 167 GLU B O 1
ATOM 3664 N N . PRO B 1 168 ? -10.906 -5.867 13.391 1 93.38 168 PRO B N 1
ATOM 3665 C CA . PRO B 1 168 ? -12.266 -6.035 13.922 1 93.38 168 PRO B CA 1
ATOM 3666 C C . PRO B 1 168 ? -13.25 -6.527 12.867 1 93.38 168 PRO B C 1
ATOM 3668 O O . PRO B 1 168 ? -13.281 -6.004 11.75 1 93.38 168 PRO B O 1
ATOM 3671 N N . GLY B 1 169 ? -13.969 -7.574 13.164 1 92.81 169 GLY B N 1
ATOM 3672 C CA . GLY B 1 169 ? -14.984 -8.094 12.266 1 92.81 169 GLY B CA 1
ATOM 3673 C C . GLY B 1 169 ? -14.43 -9.047 11.227 1 92.81 169 GLY B C 1
ATOM 3674 O O . GLY B 1 169 ? -15.117 -9.406 10.266 1 92.81 169 GLY B O 1
ATOM 3675 N N . TYR B 1 170 ? -13.195 -9.43 11.414 1 97.38 170 TYR B N 1
ATOM 3676 C CA . TYR B 1 170 ? -12.602 -10.367 10.469 1 97.38 170 TYR B CA 1
ATOM 3677 C C . TYR B 1 170 ? -13.453 -11.625 10.344 1 97.38 170 TYR B C 1
ATOM 3679 O O . TYR B 1 170 ? -13.812 -12.242 11.344 1 97.38 170 TYR B O 1
ATOM 3687 N N . ARG B 1 171 ? -13.711 -12 9.164 1 95.19 171 ARG B N 1
ATOM 3688 C CA . ARG B 1 171 ? -14.461 -13.219 8.875 1 95.19 171 ARG B CA 1
ATOM 3689 C C . ARG B 1 171 ? -14.164 -13.734 7.473 1 95.19 171 ARG B C 1
ATOM 3691 O O . ARG B 1 171 ? -14.422 -13.039 6.484 1 95.19 171 ARG B O 1
ATOM 3698 N N . LEU B 1 172 ? -13.688 -14.898 7.449 1 97.31 172 LEU B N 1
ATOM 3699 C CA . LEU B 1 172 ? -13.453 -15.531 6.156 1 97.31 172 LEU B CA 1
ATOM 3700 C C . LEU B 1 172 ? -14.703 -16.281 5.688 1 97.31 172 LEU B C 1
ATOM 3702 O O . LEU B 1 172 ? -15.195 -17.172 6.379 1 97.31 172 LEU B O 1
ATOM 3706 N N . ASP B 1 173 ? -15.219 -15.891 4.52 1 96.94 173 ASP B N 1
ATOM 3707 C CA . ASP B 1 173 ? -16.375 -16.547 3.934 1 96.94 173 ASP B CA 1
ATOM 3708 C C . ASP B 1 173 ? -16.141 -18.047 3.77 1 96.94 173 ASP B C 1
ATOM 3710 O O . ASP B 1 173 ? -15.125 -18.469 3.207 1 96.94 173 ASP B O 1
ATOM 3714 N N . PRO B 1 174 ? -17.047 -18.859 4.242 1 97.06 174 PRO B N 1
ATOM 3715 C CA . PRO B 1 174 ? -16.875 -20.312 4.152 1 97.06 174 PRO B CA 1
ATOM 3716 C C . PRO B 1 174 ? -16.656 -20.781 2.717 1 97.06 174 PRO B C 1
ATOM 3718 O O . PRO B 1 174 ? -15.922 -21.75 2.492 1 97.06 174 PRO B O 1
ATOM 3721 N N . VAL B 1 175 ? -17.266 -20.156 1.785 1 97.25 175 VAL B N 1
ATOM 3722 C CA . VAL B 1 175 ? -17.094 -20.547 0.386 1 97.25 175 VAL B CA 1
ATOM 3723 C C . VAL B 1 175 ? -15.656 -20.266 -0.047 1 97.25 175 VAL B C 1
ATOM 3725 O O . VAL B 1 175 ? -15.039 -21.094 -0.729 1 97.25 175 VAL B O 1
ATOM 3728 N N . VAL B 1 176 ? -15.188 -19.094 0.398 1 97.19 176 VAL B N 1
ATOM 3729 C CA . VAL B 1 176 ? -13.812 -18.734 0.072 1 97.19 176 VAL B CA 1
ATOM 3730 C C . VAL B 1 176 ? -12.844 -19.672 0.777 1 97.19 176 VAL B C 1
ATOM 3732 O O . VAL B 1 176 ? -11.867 -20.125 0.182 1 97.19 176 VAL B O 1
ATOM 3735 N N . LEU B 1 177 ? -13.102 -20.016 2.027 1 98.19 177 LEU B N 1
ATOM 3736 C CA . LEU B 1 177 ? -12.289 -20.953 2.795 1 98.19 177 LEU B CA 1
ATOM 3737 C C . LEU B 1 177 ? -12.211 -22.312 2.096 1 98.19 177 LEU B C 1
ATOM 3739 O O . LEU B 1 177 ? -11.125 -22.875 1.949 1 98.19 177 LEU B O 1
ATOM 3743 N N . ALA B 1 178 ? -13.336 -22.766 1.622 1 97.44 178 ALA B N 1
ATOM 3744 C CA . ALA B 1 178 ? -13.398 -24.062 0.944 1 97.44 178 ALA B CA 1
ATOM 3745 C C . ALA B 1 178 ? -12.602 -24.047 -0.354 1 97.44 178 ALA B C 1
ATOM 3747 O O . ALA B 1 178 ? -11.922 -25.016 -0.69 1 97.44 178 ALA B O 1
ATOM 3748 N N . ARG B 1 179 ? -12.703 -22.953 -1.02 1 96.62 179 ARG B N 1
ATOM 3749 C CA . ARG B 1 179 ? -11.961 -22.812 -2.268 1 96.62 179 ARG B CA 1
ATOM 3750 C C . ARG B 1 179 ? -10.461 -22.828 -2.016 1 96.62 179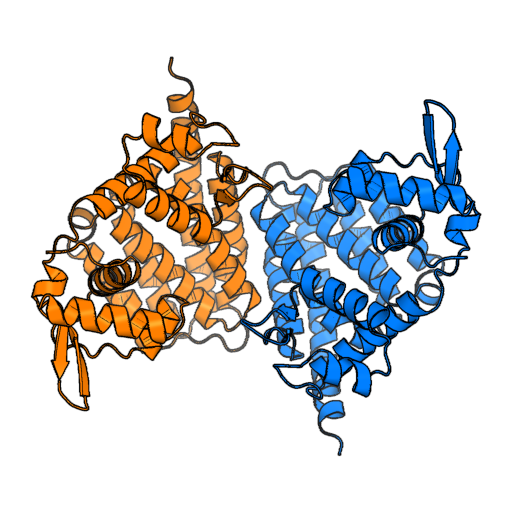 ARG B C 1
ATOM 3752 O O . ARG B 1 179 ? -9.711 -23.484 -2.74 1 96.62 179 ARG B O 1
ATOM 3759 N N . CYS B 1 180 ? -10.008 -22.141 -1.007 1 97.5 180 CYS B N 1
ATOM 3760 C CA . CYS B 1 180 ? -8.594 -22.125 -0.649 1 97.5 180 CYS B CA 1
ATOM 3761 C C . CYS B 1 180 ? -8.125 -23.516 -0.243 1 97.5 180 CYS B C 1
ATOM 3763 O O . CYS B 1 180 ? -7.047 -23.969 -0.65 1 97.5 180 CYS B O 1
ATOM 3765 N N . ARG B 1 181 ? -8.938 -24.188 0.528 1 97.94 181 ARG B N 1
ATOM 3766 C CA . ARG B 1 181 ? -8.602 -25.531 0.985 1 97.94 181 ARG B CA 1
ATOM 3767 C C . ARG B 1 181 ? -8.469 -26.484 -0.191 1 97.94 181 ARG B C 1
ATOM 3769 O O . ARG B 1 181 ? -7.523 -27.281 -0.245 1 97.94 181 ARG B O 1
ATOM 3776 N N . GLN B 1 182 ? -9.375 -26.406 -1.109 1 97.38 182 GLN B N 1
ATOM 3777 C CA . GLN B 1 182 ? -9.344 -27.266 -2.289 1 97.38 182 GLN B CA 1
ATOM 3778 C C . GLN B 1 182 ? -8.086 -27.016 -3.115 1 97.38 182 GLN B C 1
ATOM 3780 O O . GLN B 1 182 ? -7.504 -27.969 -3.654 1 97.38 182 GLN B O 1
ATOM 3785 N N . ALA B 1 183 ? -7.703 -25.812 -3.238 1 96.19 183 ALA B N 1
ATOM 3786 C CA . ALA B 1 183 ? -6.504 -25.469 -4.004 1 96.19 183 ALA B CA 1
ATOM 3787 C C . ALA B 1 183 ? -5.258 -26.062 -3.361 1 96.19 183 ALA B C 1
ATOM 3789 O O . ALA B 1 183 ? -4.383 -26.594 -4.059 1 96.19 183 ALA B O 1
ATOM 3790 N N . GLU B 1 184 ? -5.156 -26 -2.02 1 96.75 184 GLU B N 1
ATOM 3791 C CA . GLU B 1 184 ? -4.02 -26.594 -1.315 1 96.75 184 GLU B CA 1
ATOM 3792 C C . GLU B 1 184 ? -4.016 -28.109 -1.442 1 96.75 184 GLU B C 1
ATOM 3794 O O . GLU B 1 184 ? -2.967 -28.719 -1.656 1 96.75 184 GLU B O 1
ATOM 3799 N N . GLN B 1 185 ? -5.176 -28.703 -1.337 1 96.81 185 GLN B N 1
ATOM 3800 C CA . GLN B 1 185 ? -5.293 -30.156 -1.439 1 96.81 185 GLN B CA 1
ATOM 3801 C C . GLN B 1 185 ? -4.922 -30.641 -2.838 1 96.81 185 GLN B C 1
ATOM 3803 O O . GLN B 1 185 ? -4.297 -31.703 -2.992 1 96.81 185 GLN B O 1
ATOM 3808 N N . HIS B 1 186 ? -5.328 -29.875 -3.812 1 95.5 186 HIS B N 1
ATOM 3809 C CA . HIS B 1 186 ? -4.957 -30.203 -5.184 1 95.5 186 HIS B CA 1
ATOM 3810 C C . HIS B 1 186 ? -3.441 -30.297 -5.34 1 95.5 186 HIS B C 1
ATOM 3812 O O . HIS B 1 186 ? -2.936 -31.219 -5.984 1 95.5 186 HIS B O 1
ATOM 3818 N N . LEU B 1 187 ? -2.729 -29.422 -4.773 1 94.25 187 LEU B N 1
ATOM 3819 C CA . LEU B 1 187 ? -1.273 -29.438 -4.855 1 94.25 187 LEU B CA 1
ATOM 3820 C C . LEU B 1 187 ? -0.706 -30.672 -4.164 1 94.25 187 LEU B C 1
ATOM 3822 O O . LEU B 1 187 ? 0.17 -31.344 -4.707 1 94.25 187 LEU B O 1
ATOM 3826 N N . LEU B 1 188 ? -1.252 -30.984 -3.016 1 94.81 188 LEU B N 1
ATOM 3827 C CA . LEU B 1 188 ? -0.77 -32.125 -2.256 1 94.81 188 LEU B CA 1
ATOM 3828 C C . LEU B 1 188 ? -1.082 -33.438 -2.984 1 94.81 188 LEU B C 1
ATOM 3830 O O . LEU B 1 188 ? -0.348 -34.438 -2.852 1 94.81 188 LEU B O 1
ATOM 3834 N N . ASP B 1 189 ? -2.098 -33.375 -3.791 1 95.38 189 ASP B N 1
ATOM 3835 C CA . ASP B 1 189 ? -2.545 -34.562 -4.492 1 95.38 189 ASP B CA 1
ATOM 3836 C C . ASP B 1 189 ? -1.839 -34.719 -5.836 1 95.38 189 ASP B C 1
ATOM 3838 O O . ASP B 1 189 ? -2.291 -35.469 -6.703 1 95.38 189 ASP B O 1
ATOM 3842 N N . GLY B 1 190 ? -0.728 -33.906 -6.055 1 92.56 190 GLY B N 1
ATOM 3843 C CA . GLY B 1 190 ? 0.063 -34.094 -7.262 1 92.56 190 GLY B CA 1
ATOM 3844 C C . GLY B 1 190 ? 0.281 -32.812 -8.031 1 92.56 190 GLY B C 1
ATOM 3845 O O . GLY B 1 190 ? 1.109 -32.75 -8.945 1 92.56 190 GLY B O 1
ATOM 3846 N N . GLY B 1 191 ? -0.474 -31.828 -7.754 1 91.38 191 GLY B N 1
ATOM 3847 C CA . GLY B 1 191 ? -0.365 -30.547 -8.445 1 91.38 191 GLY B CA 1
ATOM 3848 C C . GLY B 1 191 ? 1.008 -29.922 -8.32 1 91.38 191 GLY B C 1
ATOM 3849 O O . GLY B 1 191 ? 1.418 -29.141 -9.18 1 91.38 191 GLY B O 1
ATOM 3850 N N . ILE B 1 192 ? 1.736 -30.219 -7.262 1 90.12 192 ILE B N 1
ATOM 3851 C CA . ILE B 1 192 ? 3.08 -29.703 -7.059 1 90.12 192 ILE B CA 1
ATOM 3852 C C . ILE B 1 192 ? 3.975 -30.094 -8.227 1 90.12 192 ILE B C 1
ATOM 3854 O O . ILE B 1 192 ? 4.781 -29.297 -8.711 1 90.12 192 ILE B O 1
ATOM 3858 N N . ASP B 1 193 ? 3.789 -31.281 -8.703 1 86 193 ASP B N 1
ATOM 3859 C CA . ASP B 1 193 ? 4.617 -31.812 -9.781 1 86 193 ASP B CA 1
ATOM 3860 C C . ASP B 1 193 ? 4.039 -31.438 -11.148 1 86 193 ASP B C 1
ATOM 3862 O O . ASP B 1 193 ? 4.789 -31.172 -12.094 1 86 193 ASP B O 1
ATOM 3866 N N . SER B 1 194 ? 2.764 -31.391 -11.203 1 87.12 194 SER B N 1
ATOM 3867 C CA . SER B 1 194 ? 2.117 -31.281 -12.508 1 87.12 194 SER B CA 1
ATOM 3868 C C . SER B 1 194 ? 1.862 -29.828 -12.891 1 87.12 194 SER B C 1
ATOM 3870 O O . SER B 1 194 ? 1.833 -29.484 -14.07 1 87.12 194 SER B O 1
ATOM 3872 N N . ASP B 1 195 ? 1.636 -28.969 -11.953 1 81.62 195 ASP B N 1
ATOM 3873 C CA . ASP B 1 195 ? 1.261 -27.594 -12.25 1 81.62 195 ASP B CA 1
ATOM 3874 C C . ASP B 1 195 ? 2.471 -26.781 -12.711 1 81.62 195 ASP B C 1
ATOM 3876 O O . ASP B 1 195 ? 3.605 -27.094 -12.336 1 81.62 195 ASP B O 1
ATOM 3880 N N . SER B 1 196 ? 2.139 -25.828 -13.547 1 75.06 196 SER B N 1
ATOM 3881 C CA . SER B 1 196 ? 3.189 -24.906 -13.969 1 75.06 196 SER B CA 1
ATOM 3882 C C . SER B 1 196 ? 3.6 -23.969 -12.828 1 75.06 196 SER B C 1
ATOM 3884 O O . SER B 1 196 ? 2.863 -23.812 -11.859 1 75.06 196 SER B O 1
ATOM 3886 N N . ALA B 1 197 ? 4.762 -23.406 -12.906 1 72.5 197 ALA B N 1
ATOM 3887 C CA . ALA B 1 197 ? 5.254 -22.438 -11.93 1 72.5 197 ALA B CA 1
ATOM 3888 C C . ALA B 1 197 ? 4.266 -21.297 -11.75 1 72.5 197 ALA B C 1
ATOM 3890 O O . ALA B 1 197 ? 4.051 -20.812 -10.633 1 72.5 197 ALA B O 1
ATOM 3891 N N . ASP B 1 198 ? 3.643 -20.938 -12.789 1 72.19 198 ASP B N 1
ATOM 3892 C CA . ASP B 1 198 ? 2.676 -19.844 -12.758 1 72.19 198 ASP B CA 1
ATOM 3893 C C . ASP B 1 198 ? 1.43 -20.234 -11.969 1 72.19 198 ASP B C 1
ATOM 3895 O O . ASP B 1 198 ? 0.915 -19.438 -11.18 1 72.19 198 ASP B O 1
ATOM 3899 N N . GLN B 1 199 ? 1.051 -21.391 -12.234 1 79.12 199 GLN B N 1
ATOM 3900 C CA . GLN B 1 199 ? -0.132 -21.875 -11.531 1 79.12 199 GLN B CA 1
ATOM 3901 C C . GLN B 1 199 ? 0.112 -21.953 -10.031 1 79.12 199 GLN B C 1
ATOM 3903 O O . GLN B 1 199 ? -0.747 -21.562 -9.234 1 79.12 199 GLN B O 1
ATOM 3908 N N . ILE B 1 200 ? 1.215 -22.422 -9.695 1 82.56 200 ILE B N 1
ATOM 3909 C CA . ILE B 1 200 ? 1.567 -22.547 -8.289 1 82.56 200 ILE B CA 1
ATOM 3910 C C . ILE B 1 200 ? 1.69 -21.156 -7.66 1 82.56 200 ILE B C 1
ATOM 3912 O O . ILE B 1 200 ? 1.205 -20.922 -6.551 1 82.56 200 ILE B O 1
ATOM 3916 N N . HIS B 1 201 ? 2.295 -20.25 -8.359 1 81.12 201 HIS B N 1
ATOM 3917 C CA . HIS B 1 201 ? 2.438 -18.875 -7.879 1 81.12 201 HIS B CA 1
ATOM 3918 C C . HIS B 1 201 ? 1.077 -18.234 -7.664 1 81.12 201 HIS B C 1
ATOM 3920 O O . HIS B 1 201 ? 0.834 -17.609 -6.625 1 81.12 201 HIS B O 1
ATOM 3926 N N . GLU B 1 202 ? 0.227 -18.359 -8.602 1 82.88 202 GLU B N 1
ATOM 3927 C CA . GLU B 1 202 ? -1.097 -17.734 -8.539 1 82.88 202 GLU B CA 1
ATOM 3928 C C . GLU B 1 202 ? -1.9 -18.266 -7.359 1 82.88 202 GLU B C 1
ATOM 3930 O O . GLU B 1 202 ? -2.629 -17.516 -6.707 1 82.88 202 GLU B O 1
ATOM 3935 N N . ARG B 1 203 ? -1.784 -19.562 -7.195 1 87 203 ARG B N 1
ATOM 3936 C CA . ARG B 1 203 ? -2.432 -20.172 -6.035 1 87 203 ARG B CA 1
ATOM 3937 C C . ARG B 1 203 ? -1.968 -19.5 -4.742 1 87 203 ARG B C 1
ATOM 3939 O O . ARG B 1 203 ? -2.785 -19.172 -3.885 1 87 203 ARG B O 1
ATOM 3946 N N . GLY B 1 204 ? -0.68 -19.328 -4.574 1 91.19 204 GLY B N 1
ATOM 3947 C CA . GLY B 1 204 ? -0.148 -18.672 -3.396 1 91.19 204 GLY B CA 1
ATOM 3948 C C . GLY B 1 204 ? -0.64 -17.234 -3.244 1 91.19 204 GLY B C 1
ATOM 3949 O O . GLY B 1 204 ? -1.023 -16.828 -2.148 1 91.19 204 GLY B O 1
ATOM 3950 N N . VAL B 1 205 ? -0.679 -16.547 -4.312 1 90.12 205 VAL B N 1
ATOM 3951 C CA . VAL B 1 205 ? -1.141 -15.164 -4.324 1 90.12 205 VAL B CA 1
ATOM 3952 C C . VAL B 1 205 ? -2.604 -15.102 -3.893 1 90.12 205 VAL B C 1
ATOM 3954 O O . VAL B 1 205 ? -2.959 -14.328 -2.994 1 90.12 205 VAL B O 1
ATOM 3957 N N . ARG B 1 206 ? -3.371 -15.953 -4.402 1 92 206 ARG B N 1
ATOM 3958 C CA . ARG B 1 206 ? -4.805 -15.953 -4.121 1 92 206 ARG B CA 1
ATOM 3959 C C . ARG B 1 206 ? -5.078 -16.328 -2.666 1 92 206 ARG B C 1
ATOM 3961 O O . ARG B 1 206 ? -5.992 -15.781 -2.045 1 92 206 ARG B O 1
ATOM 3968 N N . PHE B 1 207 ? -4.301 -17.312 -2.195 1 97.56 207 PHE B N 1
ATOM 3969 C CA . PHE B 1 207 ? -4.449 -17.719 -0.8 1 97.56 207 PHE B CA 1
ATOM 3970 C C . PHE B 1 207 ? -4.285 -16.516 0.126 1 97.56 207 PHE B C 1
ATOM 3972 O O . PHE B 1 207 ? -5.184 -16.203 0.915 1 97.56 207 PHE B O 1
ATOM 3979 N N . HIS B 1 208 ? -3.244 -15.75 0.002 1 97.69 208 HIS B N 1
ATOM 3980 C CA . HIS B 1 208 ? -2.904 -14.648 0.897 1 97.69 208 HIS B CA 1
ATOM 3981 C C . HIS B 1 208 ? -3.828 -13.453 0.674 1 97.69 208 HIS B C 1
ATOM 3983 O O . HIS B 1 208 ? -4.25 -12.805 1.633 1 97.69 208 HIS B O 1
ATOM 3989 N N . GLU B 1 209 ? -4.156 -13.195 -0.569 1 95.94 209 GLU B N 1
ATOM 3990 C CA . GLU B 1 209 ? -5.09 -12.109 -0.845 1 95.94 209 GLU B CA 1
ATOM 3991 C C . GLU B 1 209 ? -6.465 -12.406 -0.25 1 95.94 209 GLU B C 1
ATOM 3993 O O . GLU B 1 209 ? -7.109 -11.508 0.304 1 95.94 209 GLU B O 1
ATOM 3998 N N . SER B 1 210 ? -6.883 -13.688 -0.37 1 97.5 210 SER B N 1
ATOM 3999 C CA . SER B 1 210 ? -8.18 -14.07 0.183 1 97.5 210 SER B CA 1
ATOM 4000 C C . SER B 1 210 ? -8.234 -13.828 1.688 1 97.5 210 SER B C 1
ATOM 4002 O O . SER B 1 210 ? -9.227 -13.305 2.201 1 97.5 210 SER B O 1
ATOM 4004 N N . LEU B 1 211 ? -7.164 -14.219 2.338 1 98.5 211 LEU B N 1
ATOM 4005 C CA . LEU B 1 211 ? -7.105 -14.016 3.781 1 98.5 211 LEU B CA 1
ATOM 4006 C C . LEU B 1 211 ? -7.168 -12.531 4.125 1 98.5 211 LEU B C 1
ATOM 4008 O O . LEU B 1 211 ? -7.914 -12.125 5.02 1 98.5 211 LEU B O 1
ATOM 4012 N N . VAL B 1 212 ? -6.438 -11.727 3.418 1 98.38 212 VAL B N 1
ATOM 4013 C CA . VAL B 1 212 ? -6.367 -10.297 3.713 1 98.38 212 VAL B CA 1
ATOM 4014 C C . VAL B 1 212 ? -7.68 -9.625 3.322 1 98.38 212 VAL B C 1
ATOM 4016 O O . VAL B 1 212 ? -8.156 -8.734 4.023 1 98.38 212 VAL B O 1
ATOM 4019 N N . GLU B 1 213 ? -8.297 -10.047 2.252 1 96.31 213 GLU B N 1
ATOM 4020 C CA . GLU B 1 213 ? -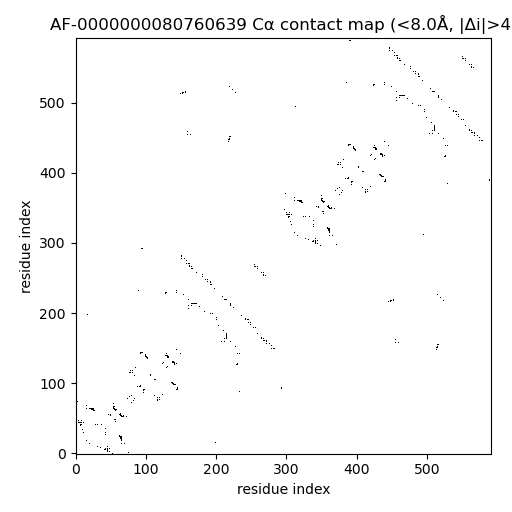9.57 -9.492 1.807 1 96.31 213 GLU B CA 1
ATOM 4021 C C . GLU B 1 213 ? -10.656 -9.672 2.865 1 96.31 213 GLU B C 1
ATOM 4023 O O . GLU B 1 213 ? -11.523 -8.805 3.029 1 96.31 213 GLU B O 1
ATOM 4028 N N . ALA B 1 214 ? -10.562 -10.727 3.527 1 97.69 214 ALA B N 1
ATOM 4029 C CA . ALA B 1 214 ? -11.562 -11.047 4.547 1 97.69 214 ALA B CA 1
ATOM 4030 C C . ALA B 1 214 ? -11.477 -10.07 5.719 1 97.69 214 ALA B C 1
ATOM 4032 O O . ALA B 1 214 ? -12.383 -10.008 6.551 1 97.69 214 ALA B O 1
ATOM 4033 N N . SER B 1 215 ? -10.398 -9.312 5.844 1 96.62 215 SER B N 1
ATOM 4034 C CA . SER B 1 215 ? -10.258 -8.297 6.887 1 96.62 215 SER B CA 1
ATOM 4035 C C . SER B 1 215 ? -11.211 -7.133 6.656 1 96.62 215 SER B C 1
ATOM 4037 O O . SER B 1 215 ? -11.523 -6.383 7.586 1 96.62 215 SER B O 1
ATOM 4039 N N . GLY B 1 216 ? -11.57 -6.906 5.371 1 93.06 216 GLY B N 1
ATOM 4040 C CA . GLY B 1 216 ? -12.414 -5.777 5.016 1 93.06 216 GLY B CA 1
ATOM 4041 C C . GLY B 1 216 ? -11.688 -4.449 5.07 1 93.06 216 GLY B C 1
ATOM 4042 O O . GLY B 1 216 ? -12.281 -3.4 4.805 1 93.06 216 GLY B O 1
ATOM 4043 N N . ASN B 1 217 ? -10.531 -4.434 5.477 1 93 217 ASN B N 1
ATOM 4044 C CA . ASN B 1 217 ? -9.734 -3.211 5.52 1 93 217 ASN B CA 1
ATOM 4045 C C . ASN B 1 217 ? -9.188 -2.85 4.137 1 93 217 ASN B C 1
ATOM 4047 O O . ASN B 1 217 ? -8.289 -3.514 3.629 1 93 217 ASN B O 1
ATOM 4051 N N . VAL B 1 218 ? -9.672 -1.817 3.596 1 86.62 218 VAL B N 1
ATOM 4052 C CA . VAL B 1 218 ? -9.422 -1.484 2.195 1 86.62 218 VAL B CA 1
ATOM 4053 C C . VAL B 1 218 ? -7.945 -1.15 1.999 1 86.62 218 VAL B C 1
ATOM 4055 O O . VAL B 1 218 ? -7.391 -1.381 0.922 1 86.62 218 VAL B O 1
ATOM 4058 N N . PHE B 1 219 ? -7.285 -0.661 2.969 1 88.94 219 PHE B N 1
ATOM 4059 C CA . PHE B 1 219 ? -5.875 -0.303 2.855 1 88.94 219 PHE B CA 1
ATOM 4060 C C . PHE B 1 219 ? -5 -1.549 2.871 1 88.94 219 PHE B C 1
ATOM 4062 O O . PHE B 1 219 ? -4.023 -1.639 2.119 1 88.94 219 PHE B O 1
ATOM 4069 N N . PHE B 1 220 ? -5.332 -2.516 3.783 1 94.5 220 PHE B N 1
ATOM 4070 C CA . PHE B 1 220 ? -4.633 -3.795 3.77 1 94.5 220 PHE B CA 1
ATOM 4071 C C . PHE B 1 220 ? -4.77 -4.473 2.41 1 94.5 220 PHE B C 1
ATOM 4073 O O . PHE B 1 220 ? -3.787 -4.973 1.858 1 94.5 220 PHE B O 1
ATOM 4080 N N . ILE B 1 221 ? -5.984 -4.449 1.905 1 91.56 221 ILE B N 1
ATOM 4081 C CA . ILE B 1 221 ? -6.305 -5.125 0.651 1 91.56 221 ILE B CA 1
ATOM 4082 C C . ILE B 1 221 ? -5.527 -4.48 -0.494 1 91.56 221 ILE B C 1
ATOM 4084 O O . ILE B 1 221 ? -4.898 -5.176 -1.297 1 91.56 221 ILE B O 1
ATOM 4088 N N . ASP B 1 222 ? -5.508 -3.23 -0.504 1 84.5 222 ASP B N 1
ATOM 4089 C CA . ASP B 1 222 ? -4.781 -2.51 -1.544 1 84.5 222 ASP B CA 1
ATOM 4090 C C . ASP B 1 222 ? -3.283 -2.795 -1.463 1 84.5 222 ASP B C 1
ATOM 4092 O O . ASP B 1 222 ? -2.633 -3.027 -2.484 1 84.5 222 ASP B O 1
ATOM 4096 N N . ALA B 1 223 ? -2.738 -2.789 -0.293 1 89.38 223 ALA B N 1
ATOM 4097 C CA . ALA B 1 223 ? -1.307 -2.99 -0.09 1 89.38 223 ALA B CA 1
ATOM 4098 C C . ALA B 1 223 ? -0.879 -4.383 -0.541 1 89.38 223 ALA B C 1
ATOM 4100 O O . ALA B 1 223 ? 0.129 -4.535 -1.235 1 89.38 223 ALA B O 1
ATOM 4101 N N . ILE B 1 224 ? -1.623 -5.418 -0.162 1 92.38 224 ILE B N 1
ATOM 4102 C CA . ILE B 1 224 ? -1.229 -6.781 -0.499 1 92.38 224 ILE B CA 1
ATOM 4103 C C . ILE B 1 224 ? -1.329 -6.988 -2.008 1 92.38 224 ILE B C 1
ATOM 4105 O O . ILE B 1 224 ? -0.499 -7.68 -2.604 1 92.38 224 ILE B O 1
ATOM 4109 N N . ARG B 1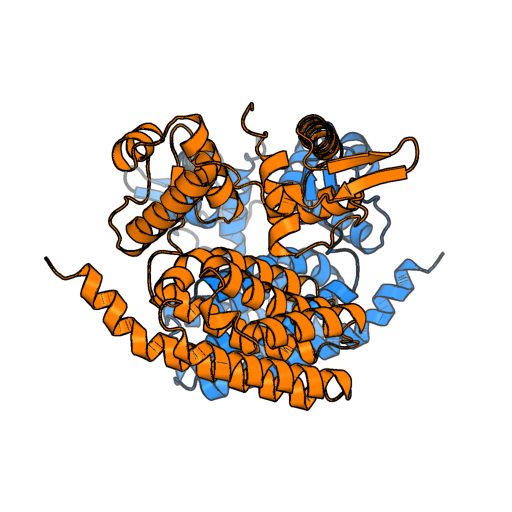 225 ? -2.311 -6.41 -2.648 1 84.19 225 ARG B N 1
ATOM 4110 C CA . ARG B 1 225 ? -2.465 -6.539 -4.094 1 84.19 225 ARG B CA 1
ATOM 4111 C C . ARG B 1 225 ? -1.307 -5.879 -4.832 1 84.19 225 ARG B C 1
ATOM 4113 O O . ARG B 1 225 ? -0.794 -6.426 -5.809 1 84.19 225 ARG B O 1
ATOM 4120 N N . ARG B 1 226 ? -0.906 -4.816 -4.344 1 77.38 226 ARG B N 1
ATOM 4121 C CA . ARG B 1 226 ? 0.207 -4.102 -4.961 1 77.38 226 ARG B CA 1
ATOM 4122 C C . ARG B 1 226 ? 1.504 -4.895 -4.832 1 77.38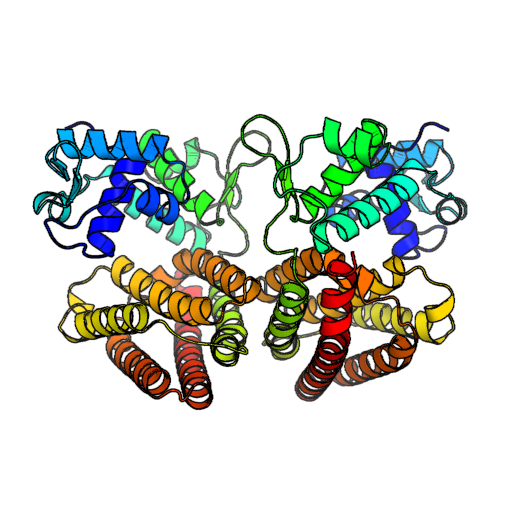 226 ARG B C 1
ATOM 4124 O O . ARG B 1 226 ? 2.262 -5.016 -5.797 1 77.38 226 ARG B O 1
ATOM 4131 N N . VAL B 1 227 ? 1.753 -5.402 -3.641 1 84.56 227 VAL B N 1
ATOM 4132 C CA . VAL B 1 227 ? 2.975 -6.164 -3.408 1 84.56 227 VAL B CA 1
ATOM 4133 C C . VAL B 1 227 ? 2.971 -7.426 -4.27 1 84.56 227 VAL B C 1
ATOM 4135 O O . VAL B 1 227 ? 4.004 -7.812 -4.82 1 84.56 227 VAL B O 1
ATOM 4138 N N . ASN B 1 228 ? 1.816 -8.055 -4.348 1 81.25 228 ASN B N 1
ATOM 4139 C CA . ASN B 1 228 ? 1.73 -9.312 -5.09 1 81.25 228 ASN B CA 1
ATOM 4140 C C . ASN B 1 228 ? 1.943 -9.094 -6.586 1 81.25 228 ASN B C 1
ATOM 4142 O O . ASN B 1 228 ? 2.471 -9.961 -7.277 1 81.25 228 ASN B O 1
ATOM 4146 N N . ARG B 1 229 ? 1.606 -7.973 -7 1 69.5 229 ARG B N 1
ATOM 4147 C CA . ARG B 1 229 ? 1.833 -7.652 -8.406 1 69.5 229 ARG B CA 1
ATOM 4148 C C . ARG B 1 229 ? 3.324 -7.555 -8.711 1 69.5 229 ARG B C 1
ATOM 4150 O O . ARG B 1 229 ? 3.783 -8.039 -9.742 1 69.5 229 ARG B O 1
ATOM 4157 N N . VAL B 1 230 ? 4.059 -7.043 -7.848 1 66.56 230 VAL B N 1
ATOM 4158 C CA . VAL B 1 230 ? 5.484 -6.828 -8.07 1 66.56 230 VAL B CA 1
ATOM 4159 C C . VAL B 1 230 ? 6.254 -8.117 -7.801 1 66.56 230 VAL B C 1
ATOM 4161 O O . VAL B 1 230 ? 7.227 -8.422 -8.492 1 66.56 230 VAL B O 1
ATOM 4164 N N . ARG B 1 231 ? 5.773 -8.852 -6.863 1 73.31 231 ARG B N 1
ATOM 4165 C CA . ARG B 1 231 ? 6.465 -10.07 -6.453 1 73.31 231 ARG B CA 1
ATOM 4166 C C . ARG B 1 231 ? 6.434 -11.117 -7.559 1 73.31 231 ARG B C 1
ATOM 4168 O O . ARG B 1 231 ? 7.344 -11.945 -7.664 1 73.31 231 ARG B O 1
ATOM 4175 N N . ARG B 1 232 ? 5.414 -11.055 -8.336 1 66.5 232 ARG B N 1
ATOM 4176 C CA . ARG B 1 232 ? 5.293 -12.047 -9.398 1 66.5 232 ARG B CA 1
ATOM 4177 C C . ARG B 1 232 ? 6.559 -12.094 -10.25 1 66.5 232 ARG B C 1
ATOM 4179 O O . ARG B 1 232 ? 7.055 -13.172 -10.578 1 66.5 232 ARG B O 1
ATOM 4186 N N . LEU B 1 233 ? 7.086 -11.055 -10.5 1 62.56 233 LEU B N 1
ATOM 4187 C CA . LEU B 1 233 ? 8.281 -10.953 -11.328 1 62.56 233 LEU B CA 1
ATOM 4188 C C . LEU B 1 233 ? 9.484 -11.57 -10.625 1 62.56 233 LEU B C 1
ATOM 4190 O O . LEU B 1 233 ? 10.273 -12.281 -11.242 1 62.56 233 LEU B O 1
ATOM 4194 N N . LEU B 1 234 ? 9.523 -11.367 -9.344 1 63.56 234 LEU B N 1
ATOM 4195 C CA . LEU B 1 234 ? 10.703 -11.742 -8.578 1 63.56 234 LEU B CA 1
ATOM 4196 C C . LEU B 1 234 ? 10.672 -13.219 -8.211 1 63.56 234 LEU B C 1
ATOM 4198 O O . LEU B 1 234 ? 11.719 -13.859 -8.086 1 63.56 234 LEU B O 1
ATOM 4202 N N . SER B 1 235 ? 9.422 -13.711 -7.98 1 64.62 235 SER B N 1
ATOM 4203 C CA . SER B 1 235 ? 9.227 -15.039 -7.406 1 64.62 235 SER B CA 1
ATOM 4204 C C . SER B 1 235 ? 9.516 -16.125 -8.43 1 64.62 235 SER B C 1
ATOM 4206 O O . SER B 1 235 ? 9.828 -17.266 -8.07 1 64.62 235 SER B O 1
ATOM 4208 N N . TYR B 1 236 ? 9.391 -15.805 -9.672 1 60.34 236 TYR B N 1
ATOM 4209 C CA . TYR B 1 236 ? 9.57 -16.844 -10.68 1 60.34 236 TYR B CA 1
ATOM 4210 C C . TYR B 1 236 ? 10.93 -17.516 -10.531 1 60.34 236 TYR B C 1
ATOM 4212 O O . TYR B 1 236 ? 11.039 -18.734 -10.672 1 60.34 236 TYR B O 1
ATOM 4220 N N . ARG B 1 237 ? 11.836 -16.859 -10.148 1 58.53 237 ARG B N 1
ATOM 4221 C CA . ARG B 1 237 ? 13.18 -17.422 -10.016 1 58.53 237 ARG B CA 1
ATOM 4222 C C . ARG B 1 237 ? 13.273 -18.328 -8.797 1 58.53 237 ARG B C 1
ATOM 4224 O O . ARG B 1 237 ? 14.047 -19.297 -8.789 1 58.53 237 ARG B O 1
ATOM 4231 N N . PHE B 1 238 ? 12.484 -17.969 -7.922 1 60.06 238 PHE B N 1
ATOM 4232 C CA . PHE B 1 238 ? 12.586 -18.656 -6.641 1 60.06 238 PHE B CA 1
ATOM 4233 C C . PHE B 1 238 ? 11.711 -19.891 -6.617 1 60.06 238 PHE B C 1
ATOM 4235 O O . PHE B 1 238 ? 11.898 -20.781 -5.781 1 60.06 238 PHE B O 1
ATOM 4242 N N . MET B 1 239 ? 10.875 -20 -7.539 1 59.97 239 MET B N 1
ATOM 4243 C CA . MET B 1 239 ? 9.867 -21.062 -7.508 1 59.97 239 MET B CA 1
ATOM 4244 C C . MET B 1 239 ? 10.422 -22.344 -8.102 1 59.97 239 MET B C 1
ATOM 4246 O O . MET B 1 239 ? 9.719 -23.359 -8.156 1 59.97 239 MET B O 1
ATOM 4250 N N . ARG B 1 240 ? 11.617 -22.406 -8.305 1 60.75 240 ARG B N 1
ATOM 4251 C CA . ARG B 1 240 ? 12.156 -23.578 -8.977 1 60.75 240 ARG B CA 1
ATOM 4252 C C . ARG B 1 240 ? 12.297 -24.75 -8.008 1 60.75 240 ARG B C 1
ATOM 4254 O O . ARG B 1 240 ? 12.242 -25.906 -8.406 1 60.75 240 ARG B O 1
ATOM 4261 N N . ASP B 1 241 ? 12.445 -24.438 -6.762 1 66.81 241 ASP B N 1
ATOM 4262 C CA . ASP B 1 241 ? 12.547 -25.516 -5.797 1 66.81 241 ASP B CA 1
ATOM 4263 C C . ASP B 1 241 ? 11.172 -25.922 -5.27 1 66.81 241 ASP B C 1
ATOM 4265 O O . ASP B 1 241 ? 10.617 -25.266 -4.391 1 66.81 241 ASP B O 1
ATOM 4269 N N . ARG B 1 242 ? 10.672 -27.047 -5.777 1 75.88 242 ARG B N 1
ATOM 4270 C CA . ARG B 1 242 ? 9.297 -27.469 -5.527 1 75.88 242 ARG B CA 1
ATOM 4271 C C . ARG B 1 242 ? 9.188 -28.25 -4.227 1 75.88 242 ARG B C 1
ATOM 4273 O O . ARG B 1 242 ? 8.086 -28.547 -3.756 1 75.88 242 ARG B O 1
ATOM 4280 N N . THR B 1 243 ? 10.375 -28.594 -3.635 1 75.38 243 THR B N 1
ATOM 4281 C CA . THR B 1 243 ? 10.367 -29.406 -2.43 1 75.38 243 THR B CA 1
ATOM 4282 C C . THR B 1 243 ? 9.75 -28.656 -1.262 1 75.38 243 THR B C 1
ATOM 4284 O O . THR B 1 243 ? 9.227 -29.266 -0.324 1 75.38 243 THR B O 1
ATOM 4287 N N . ARG B 1 244 ? 9.703 -27.453 -1.43 1 81 244 ARG B N 1
ATOM 4288 C CA . ARG B 1 244 ? 9.25 -26.641 -0.306 1 81 244 ARG B CA 1
ATOM 4289 C C . ARG B 1 244 ? 7.734 -26.453 -0.337 1 81 244 ARG B C 1
ATOM 4291 O O . ARG B 1 244 ? 7.129 -26.062 0.663 1 81 244 ARG B O 1
ATOM 4298 N N . TYR B 1 245 ? 7.078 -26.891 -1.361 1 87.5 245 TYR B N 1
ATOM 4299 C CA . TYR B 1 245 ? 5.672 -26.531 -1.535 1 87.5 245 TYR B CA 1
ATOM 4300 C C . TYR B 1 245 ? 4.781 -27.422 -0.673 1 87.5 245 TYR B C 1
ATOM 4302 O O . TYR B 1 245 ? 3.719 -26.984 -0.219 1 87.5 245 TYR B O 1
ATOM 4310 N N . ARG B 1 246 ? 5.328 -28.688 -0.418 1 90.62 246 ARG B N 1
ATOM 4311 C CA . ARG B 1 246 ? 4.516 -29.547 0.434 1 90.62 246 ARG B CA 1
ATOM 4312 C C . ARG B 1 246 ? 4.336 -28.938 1.82 1 90.62 246 ARG B C 1
ATOM 4314 O O . ARG B 1 246 ? 3.213 -28.828 2.312 1 90.62 246 ARG B O 1
ATOM 4321 N N . SER B 1 247 ? 5.473 -28.578 2.387 1 92.44 247 SER B N 1
ATOM 4322 C CA . SER B 1 247 ? 5.414 -27.938 3.701 1 92.44 247 SER B CA 1
ATOM 4323 C C . SER B 1 247 ? 4.578 -26.672 3.666 1 92.44 247 SER B C 1
ATOM 4325 O O . SER B 1 247 ? 3.818 -26.391 4.598 1 92.44 247 SER B O 1
ATOM 4327 N N . HIS B 1 248 ? 4.617 -25.891 2.641 1 92.44 248 HIS B N 1
ATOM 4328 C CA . HIS B 1 248 ? 3.832 -24.672 2.484 1 92.44 248 HIS B CA 1
ATOM 4329 C C . HIS B 1 248 ? 2.336 -24.969 2.484 1 92.44 248 HIS B C 1
ATOM 4331 O O . HIS B 1 248 ? 1.56 -24.297 3.154 1 92.44 248 HIS B O 1
ATOM 4337 N N . CYS B 1 249 ? 1.999 -26 1.761 1 95.62 249 CYS B N 1
ATOM 4338 C CA . CYS B 1 249 ? 0.598 -26.406 1.683 1 95.62 249 CYS B CA 1
ATOM 4339 C C . CYS B 1 249 ? 0.07 -26.812 3.051 1 95.62 249 CYS B C 1
ATOM 4341 O O . CYS B 1 249 ? -1.034 -26.422 3.438 1 95.62 249 CYS B O 1
ATOM 4343 N N . GLU B 1 250 ? 0.871 -27.594 3.758 1 96.5 250 GLU B N 1
ATOM 4344 C CA . GLU B 1 250 ? 0.47 -28.047 5.086 1 96.5 250 GLU B CA 1
ATOM 4345 C C . GLU B 1 250 ? 0.286 -26.875 6.039 1 96.5 250 GLU B C 1
ATOM 4347 O O . GLU B 1 250 ? -0.657 -26.844 6.832 1 96.5 250 GLU B O 1
ATOM 4352 N N . GLN B 1 251 ? 1.164 -25.953 5.969 1 97.5 251 GLN B N 1
ATOM 4353 C CA . GLN B 1 251 ? 1.053 -24.75 6.789 1 97.5 251 GLN B CA 1
ATOM 4354 C C . GLN B 1 251 ? -0.203 -23.953 6.438 1 97.5 251 GLN B C 1
ATOM 4356 O O . GLN B 1 251 ? -0.91 -23.469 7.324 1 97.5 251 GLN B O 1
ATOM 4361 N N . HIS B 1 252 ? -0.506 -23.781 5.133 1 98.31 252 HIS B N 1
ATOM 4362 C CA . HIS B 1 252 ? -1.711 -23.078 4.699 1 98.31 252 HIS B CA 1
ATOM 4363 C C . HIS B 1 252 ? -2.967 -23.766 5.227 1 98.31 252 HIS B C 1
ATOM 4365 O O . HIS B 1 252 ? -3.881 -23.109 5.719 1 98.31 252 HIS B O 1
ATOM 4371 N N . LEU B 1 253 ? -2.953 -25.094 5.133 1 98.5 253 LEU B N 1
ATOM 4372 C CA . LEU B 1 253 ? -4.109 -25.859 5.602 1 98.5 253 LEU B CA 1
ATOM 4373 C C . LEU B 1 253 ? -4.297 -25.672 7.105 1 98.5 253 LEU B C 1
ATOM 4375 O O . LEU B 1 253 ? -5.43 -25.562 7.582 1 98.5 253 LEU B O 1
ATOM 4379 N N . HIS B 1 254 ? -3.203 -25.672 7.824 1 98.62 254 HIS B N 1
ATOM 4380 C CA . HIS B 1 254 ? -3.264 -25.438 9.266 1 98.62 254 HIS B CA 1
ATOM 4381 C C . HIS B 1 254 ? -3.871 -24.078 9.586 1 98.62 254 HIS B C 1
ATOM 4383 O O . HIS B 1 254 ? -4.715 -23.969 10.477 1 98.62 254 HIS B O 1
ATOM 4389 N N . ILE B 1 255 ? -3.49 -23.031 8.883 1 98.75 255 ILE B N 1
ATOM 4390 C CA . ILE B 1 255 ? -4.023 -21.688 9.055 1 98.75 255 ILE B CA 1
ATOM 4391 C C . ILE B 1 255 ? -5.527 -21.688 8.789 1 98.75 255 ILE B C 1
ATOM 4393 O O . ILE B 1 255 ? -6.305 -21.109 9.547 1 98.75 255 ILE B O 1
ATOM 4397 N N . LEU B 1 256 ? -5.941 -22.391 7.711 1 98.75 256 LEU B N 1
ATOM 4398 C CA . LEU B 1 256 ? -7.355 -22.469 7.371 1 98.75 256 LEU B CA 1
ATOM 4399 C C . LEU B 1 256 ? -8.141 -23.188 8.461 1 98.75 256 LEU B C 1
ATOM 4401 O O . LEU B 1 256 ? -9.266 -22.797 8.789 1 98.75 256 LEU B O 1
ATOM 4405 N N . ASP B 1 257 ? -7.547 -24.25 9.023 1 98.69 257 ASP B N 1
ATOM 4406 C CA . ASP B 1 257 ? -8.188 -24.969 10.117 1 98.69 257 ASP B CA 1
ATOM 4407 C C . ASP B 1 257 ? -8.445 -24.031 11.305 1 98.69 257 ASP B C 1
ATOM 4409 O O . ASP B 1 257 ? -9.523 -24.062 11.898 1 98.69 257 ASP B O 1
ATOM 4413 N N . LEU B 1 258 ? -7.496 -23.266 11.625 1 98.75 258 LEU B N 1
ATOM 4414 C CA . LEU B 1 258 ? -7.609 -22.328 12.734 1 98.75 258 LEU B CA 1
ATOM 4415 C C . LEU B 1 258 ? -8.688 -21.281 12.461 1 98.75 258 LEU B C 1
ATOM 4417 O O . LEU B 1 258 ? -9.484 -20.953 13.344 1 98.75 258 LEU B O 1
ATOM 4421 N N . LEU B 1 259 ? -8.703 -20.797 11.219 1 98.5 259 LEU B N 1
ATOM 4422 C CA . LEU B 1 259 ? -9.695 -19.797 10.859 1 98.5 259 LEU B CA 1
ATOM 4423 C C . LEU B 1 259 ? -11.102 -20.391 10.875 1 98.5 259 LEU B C 1
ATOM 4425 O O . LEU B 1 259 ? -12.055 -19.734 11.305 1 98.5 259 LEU B O 1
ATOM 4429 N N . GLU B 1 260 ? -11.227 -21.547 10.406 1 97.69 260 GLU B N 1
ATOM 4430 C CA . GLU B 1 260 ? -12.516 -22.25 10.43 1 97.69 260 GLU B CA 1
ATOM 4431 C C . GLU B 1 260 ? -13.023 -22.406 11.852 1 97.69 260 GLU B C 1
ATOM 4433 O O . GLU B 1 260 ? -14.234 -22.344 12.102 1 97.69 260 GLU B O 1
ATOM 4438 N N . ALA B 1 261 ? -12.148 -22.609 12.781 1 97.56 261 ALA B N 1
ATOM 4439 C CA . ALA B 1 261 ? -12.484 -22.781 14.188 1 97.56 261 ALA B CA 1
ATOM 4440 C C . ALA B 1 261 ? -12.672 -21.438 14.883 1 97.56 261 ALA B C 1
ATOM 4442 O O . ALA B 1 261 ? -12.891 -21.391 16.094 1 97.56 261 ALA B O 1
ATOM 4443 N N . GLY B 1 262 ? -12.453 -20.359 14.211 1 96.25 262 GLY B N 1
ATOM 4444 C CA . GLY B 1 262 ? -12.664 -19.031 14.758 1 96.25 262 GLY B CA 1
ATOM 4445 C C . GLY B 1 262 ? -11.508 -18.547 15.617 1 96.25 262 GLY B C 1
ATOM 4446 O O . GLY B 1 262 ? -11.664 -17.625 16.422 1 96.25 262 GLY B O 1
ATOM 4447 N N . ARG B 1 263 ? -10.406 -19.172 15.461 1 97.75 263 ARG B N 1
ATOM 4448 C CA . ARG B 1 263 ? -9.227 -18.828 16.25 1 97.75 263 ARG B CA 1
ATOM 4449 C C . ARG B 1 263 ? -8.312 -17.875 15.484 1 97.75 263 ARG B C 1
ATOM 4451 O O . ARG B 1 263 ? -7.172 -18.219 15.18 1 97.75 263 ARG B O 1
ATOM 4458 N N . CYS B 1 264 ? -8.742 -16.656 15.336 1 97.88 264 CYS B N 1
ATOM 4459 C CA . CYS B 1 264 ? -8.055 -15.672 14.5 1 97.88 264 CYS B CA 1
ATOM 4460 C C . CYS B 1 264 ? -6.691 -15.32 15.078 1 97.88 264 CYS B C 1
ATOM 4462 O O . CYS B 1 264 ? -5.727 -15.141 14.328 1 97.88 264 CYS B O 1
ATOM 4464 N N . GLY B 1 265 ? -6.617 -15.219 16.391 1 98.19 265 GLY B N 1
ATOM 4465 C CA . GLY B 1 265 ? -5.332 -14.945 17.016 1 98.19 265 GLY B CA 1
ATOM 4466 C C . GLY B 1 265 ? -4.289 -16.016 16.719 1 98.19 265 GLY B C 1
ATOM 4467 O O . GLY B 1 265 ? -3.158 -15.688 16.344 1 98.19 265 GLY B O 1
ATOM 4468 N N . ALA B 1 266 ? -4.664 -17.25 16.875 1 98.62 266 ALA B N 1
ATOM 4469 C CA . ALA B 1 266 ? -3.768 -18.359 16.578 1 98.62 266 ALA B CA 1
ATOM 4470 C C . ALA B 1 266 ? -3.428 -18.422 15.094 1 98.62 266 ALA B C 1
ATOM 4472 O O . ALA B 1 266 ? -2.289 -18.719 14.719 1 98.62 266 ALA B O 1
ATOM 4473 N N . ALA B 1 267 ? -4.391 -18.172 14.234 1 98.81 267 ALA B N 1
ATOM 4474 C CA . ALA B 1 267 ? -4.164 -18.141 12.789 1 98.81 267 ALA B CA 1
ATOM 4475 C C . ALA B 1 267 ? -3.162 -17.047 12.406 1 98.81 267 ALA B C 1
ATOM 4477 O O . ALA B 1 267 ? -2.314 -17.266 11.539 1 98.81 267 ALA B O 1
ATOM 4478 N N . SER B 1 268 ? -3.322 -15.906 13.07 1 98.75 268 SER B N 1
ATOM 4479 C CA . SER B 1 268 ? -2.391 -14.805 12.852 1 98.75 268 SER B CA 1
ATOM 4480 C C . SER B 1 268 ? -0.959 -15.211 13.172 1 98.75 268 SER B C 1
ATOM 4482 O O . SER B 1 268 ? -0.043 -14.961 12.391 1 98.75 268 SER B O 1
ATOM 4484 N N . ARG B 1 269 ? -0.799 -15.883 14.297 1 98.56 269 ARG B N 1
ATOM 4485 C CA . ARG B 1 269 ? 0.528 -16.359 14.688 1 98.56 269 ARG B CA 1
ATOM 4486 C C . ARG B 1 269 ? 1.054 -17.391 13.703 1 98.56 269 ARG B C 1
ATOM 4488 O O . ARG B 1 269 ? 2.23 -17.375 13.336 1 98.56 269 ARG B O 1
ATOM 4495 N N . ALA B 1 270 ? 0.225 -18.281 13.32 1 98.75 270 ALA B N 1
ATOM 4496 C CA . ALA B 1 270 ? 0.617 -19.312 12.359 1 98.75 270 ALA B CA 1
ATOM 4497 C C . ALA B 1 270 ? 1.021 -18.703 11.023 1 98.75 270 ALA B C 1
ATOM 4499 O O . ALA B 1 270 ? 1.985 -19.141 10.391 1 98.75 270 ALA B O 1
ATOM 4500 N N . LEU B 1 271 ? 0.272 -17.719 10.555 1 98.69 271 LEU B N 1
ATOM 4501 C CA . LEU B 1 271 ? 0.595 -17.016 9.305 1 98.69 271 LEU B CA 1
ATOM 4502 C C . LEU B 1 271 ? 1.935 -16.297 9.422 1 98.69 271 LEU B C 1
ATOM 4504 O O . LEU B 1 271 ? 2.73 -16.312 8.477 1 98.69 271 LEU B O 1
ATOM 4508 N N . ARG B 1 272 ? 2.16 -15.688 10.562 1 98.44 272 ARG B N 1
ATOM 4509 C CA . ARG B 1 272 ? 3.445 -15.039 10.805 1 98.44 272 ARG B CA 1
ATOM 4510 C C . ARG B 1 272 ? 4.59 -16.047 10.695 1 98.44 272 ARG B C 1
ATOM 4512 O O . ARG B 1 272 ? 5.605 -15.758 10.055 1 98.44 272 ARG B O 1
ATOM 4519 N N . GLU B 1 273 ? 4.43 -17.156 11.312 1 97.94 273 GLU B N 1
ATOM 4520 C CA . GLU B 1 273 ? 5.453 -18.188 11.266 1 97.94 273 GLU B CA 1
ATOM 4521 C C . GLU B 1 273 ? 5.684 -18.672 9.836 1 97.94 273 GLU B C 1
ATOM 4523 O O . GLU B 1 273 ? 6.828 -18.875 9.414 1 97.94 273 GLU B O 1
ATOM 4528 N N . HIS B 1 274 ? 4.656 -18.859 9.109 1 97.19 274 HIS B N 1
ATOM 4529 C CA . HIS B 1 274 ? 4.738 -19.266 7.715 1 97.19 274 HIS B CA 1
ATOM 4530 C C . HIS B 1 274 ? 5.539 -18.266 6.891 1 97.19 274 HIS B C 1
ATOM 4532 O O . HIS B 1 274 ? 6.438 -18.656 6.141 1 97.19 274 HIS B O 1
ATOM 4538 N N . LEU B 1 275 ? 5.223 -16.984 7.039 1 96.62 275 LEU B N 1
ATOM 4539 C CA . LEU B 1 275 ? 5.891 -15.938 6.273 1 96.62 275 LEU B CA 1
ATOM 4540 C C . LEU B 1 275 ? 7.352 -15.805 6.691 1 96.62 275 LEU B C 1
ATOM 4542 O O . LEU B 1 275 ? 8.227 -15.555 5.855 1 96.62 275 LEU B O 1
ATOM 4546 N N . GLN B 1 276 ? 7.586 -15.977 8.008 1 95.62 276 GLN B N 1
ATOM 4547 C CA . GLN B 1 276 ? 8.961 -15.945 8.492 1 95.62 276 GLN B CA 1
ATOM 4548 C C . GLN B 1 276 ? 9.781 -17.094 7.906 1 95.62 276 GLN B C 1
ATOM 4550 O O . GLN B 1 276 ? 10.938 -16.906 7.531 1 95.62 276 GLN B O 1
ATOM 4555 N N . HIS B 1 277 ? 9.203 -18.234 7.828 1 91.94 277 HIS B N 1
ATOM 4556 C CA . HIS B 1 277 ? 9.859 -19.391 7.227 1 91.94 277 HIS B CA 1
ATOM 4557 C C . HIS B 1 277 ? 10.195 -19.141 5.762 1 91.94 277 HIS B C 1
ATOM 4559 O O . HIS B 1 277 ? 11.305 -19.438 5.312 1 91.94 277 HIS B O 1
ATOM 4565 N N . THR B 1 278 ? 9.234 -18.609 5.027 1 89.12 278 THR B N 1
ATOM 4566 C CA . THR B 1 278 ? 9.438 -18.297 3.617 1 89.12 278 THR B CA 1
ATOM 4567 C C . THR B 1 278 ? 10.547 -17.266 3.447 1 89.12 278 THR B C 1
ATOM 4569 O O . THR B 1 278 ? 11.414 -17.406 2.586 1 89.12 278 THR B O 1
ATOM 4572 N N . LEU B 1 279 ? 10.477 -16.25 4.289 1 90.06 279 LEU B N 1
ATOM 4573 C CA . LEU B 1 279 ? 11.484 -15.195 4.242 1 90.06 279 LEU B CA 1
ATOM 4574 C C . LEU B 1 279 ? 12.875 -15.758 4.469 1 90.06 279 LEU B C 1
ATOM 4576 O O . LEU B 1 279 ? 13.82 -15.414 3.752 1 90.06 279 LEU B O 1
ATOM 4580 N N . ARG B 1 280 ? 13.039 -16.641 5.398 1 88 280 ARG B N 1
ATOM 4581 C CA . ARG B 1 280 ? 14.32 -17.281 5.664 1 88 280 ARG B CA 1
ATOM 4582 C C . ARG B 1 280 ? 14.789 -18.094 4.457 1 88 280 ARG B C 1
ATOM 4584 O O . ARG B 1 280 ? 15.977 -18.094 4.137 1 88 280 ARG B O 1
ATOM 4591 N N . GLY B 1 281 ? 13.875 -18.766 3.844 1 81.75 281 GLY B N 1
ATOM 4592 C CA . GLY B 1 281 ? 14.211 -19.5 2.637 1 81.75 281 GLY B CA 1
ATOM 4593 C C . GLY B 1 281 ? 14.758 -18.625 1.529 1 81.75 281 GLY B C 1
ATOM 4594 O O . GLY B 1 281 ? 15.734 -18.984 0.868 1 81.75 281 GLY B O 1
ATOM 4595 N N . ILE B 1 282 ? 14.156 -17.516 1.297 1 80.44 282 ILE B N 1
ATOM 4596 C CA . ILE B 1 282 ? 14.586 -16.594 0.258 1 80.44 282 ILE B CA 1
ATOM 4597 C C . ILE B 1 282 ? 15.953 -16.016 0.614 1 80.44 282 ILE B C 1
ATOM 4599 O O . ILE B 1 282 ? 16.812 -15.852 -0.254 1 80.44 282 ILE B O 1
ATOM 4603 N N . GLU B 1 283 ? 16.141 -15.664 1.861 1 82.19 283 GLU B N 1
ATOM 4604 C CA . GLU B 1 283 ? 17.406 -15.109 2.316 1 82.19 283 GLU B CA 1
ATOM 4605 C C . GLU B 1 283 ? 18.562 -16.078 2.059 1 82.19 283 GLU B C 1
ATOM 4607 O O . GLU B 1 283 ? 19.672 -15.648 1.746 1 82.19 283 GLU B O 1
ATOM 4612 N N . GLN B 1 284 ? 18.281 -17.25 2.178 1 76.62 284 GLN B N 1
ATOM 4613 C CA . GLN B 1 284 ? 19.297 -18.281 1.968 1 76.62 284 GLN B CA 1
ATOM 4614 C C . GLN B 1 284 ? 19.625 -18.438 0.485 1 76.62 284 GLN B C 1
ATOM 4616 O O . GLN B 1 284 ? 20.75 -18.781 0.126 1 76.62 284 GLN B O 1
ATOM 4621 N N . LEU B 1 285 ? 18.672 -18.109 -0.335 1 69.06 285 LEU B N 1
ATOM 4622 C CA . LEU B 1 285 ? 18.859 -18.281 -1.771 1 69.06 285 LEU B CA 1
ATOM 4623 C C . LEU B 1 285 ? 19.406 -17 -2.402 1 69.06 285 LEU B C 1
ATOM 4625 O O . LEU B 1 285 ? 19.953 -17.031 -3.506 1 69.06 285 LEU B O 1
ATOM 4629 N N . ALA B 1 286 ? 19.281 -15.93 -1.745 1 68.19 286 ALA B N 1
ATOM 4630 C CA . ALA B 1 286 ? 19.625 -14.609 -2.266 1 68.19 286 ALA B CA 1
ATOM 4631 C C . ALA B 1 286 ? 21.078 -14.555 -2.719 1 68.19 286 ALA B C 1
ATOM 4633 O O . ALA B 1 286 ? 21.375 -14.031 -3.791 1 68.19 286 ALA B O 1
ATOM 4634 N N . PRO B 1 287 ? 21.953 -15.094 -1.942 1 59.16 287 PRO B N 1
ATOM 4635 C CA . PRO B 1 287 ? 23.328 -15.07 -2.455 1 59.16 287 PRO B CA 1
ATOM 4636 C C . PRO B 1 287 ? 23.469 -15.805 -3.785 1 59.16 287 PRO B C 1
ATOM 4638 O O . PRO B 1 287 ? 24.328 -15.453 -4.602 1 59.16 287 PRO B O 1
ATOM 4641 N N . LEU B 1 288 ? 22.703 -16.75 -3.98 1 54.88 288 LEU B N 1
ATOM 4642 C CA . LEU B 1 288 ? 22.766 -17.516 -5.215 1 54.88 288 LEU B CA 1
ATOM 4643 C C . LEU B 1 288 ? 22.234 -16.703 -6.391 1 54.88 288 LEU B C 1
ATOM 4645 O O . LEU B 1 288 ? 22.672 -16.891 -7.527 1 54.88 288 LEU B O 1
ATOM 4649 N N . LEU B 1 289 ? 21.422 -15.867 -6.078 1 56.53 289 LEU B N 1
ATOM 4650 C CA . LEU B 1 289 ? 20.812 -15.047 -7.117 1 56.53 289 LEU B CA 1
ATOM 4651 C C . LEU B 1 289 ? 21.719 -13.883 -7.508 1 56.53 289 LEU B C 1
ATOM 4653 O O . LEU B 1 289 ? 21.703 -13.438 -8.656 1 56.53 289 LEU B O 1
ATOM 4657 N N . HIS B 1 290 ? 22.359 -13.312 -6.434 1 55.38 290 HIS B N 1
ATOM 4658 C CA . HIS B 1 290 ? 23.344 -12.281 -6.758 1 55.38 290 HIS B CA 1
ATOM 4659 C C . HIS B 1 290 ? 24.5 -12.852 -7.57 1 55.38 290 HIS B C 1
ATOM 4661 O O . HIS B 1 290 ? 25 -12.195 -8.477 1 55.38 290 HIS B O 1
ATOM 4667 N N . ALA B 1 291 ? 24.969 -14.086 -7.316 1 47.44 291 ALA B N 1
ATOM 4668 C CA . ALA B 1 291 ? 26.141 -14.695 -7.949 1 47.44 291 ALA B CA 1
ATOM 4669 C C . ALA B 1 291 ? 25.859 -15 -9.422 1 47.44 291 ALA B C 1
ATOM 4671 O O . ALA B 1 291 ? 26.75 -14.867 -10.266 1 47.44 291 ALA B O 1
ATOM 4672 N N . GLU B 1 292 ? 24.797 -15.492 -9.766 1 45.66 292 GLU B N 1
ATOM 4673 C CA . GLU B 1 292 ? 24.609 -15.844 -11.164 1 45.66 292 GLU B CA 1
ATOM 4674 C C . GLU B 1 292 ? 24.656 -14.602 -12.055 1 45.66 292 GLU B C 1
ATOM 4676 O O . GLU B 1 292 ? 24.906 -14.695 -13.258 1 45.66 292 GLU B O 1
ATOM 4681 N N . THR B 1 293 ? 24.344 -13.484 -11.531 1 41.72 293 THR B N 1
ATOM 4682 C CA . THR B 1 293 ? 24.406 -12.273 -12.336 1 41.72 293 THR B CA 1
ATOM 4683 C C . THR B 1 293 ? 25.844 -11.852 -12.578 1 41.72 293 THR B C 1
ATOM 4685 O O . THR B 1 293 ? 26.125 -11.062 -13.477 1 41.72 293 THR B O 1
ATOM 4688 N N . LEU B 1 294 ? 26.797 -12.312 -11.656 1 36.06 294 LEU B N 1
ATOM 4689 C CA . LEU B 1 294 ? 28.188 -11.891 -11.812 1 36.06 294 LEU B CA 1
ATOM 4690 C C . LEU B 1 294 ? 28.969 -12.93 -12.602 1 36.06 294 LEU B C 1
ATOM 4692 O O . LEU B 1 294 ? 30.188 -12.781 -12.789 1 36.06 294 LEU B O 1
ATOM 4696 N N . SER B 1 295 ? 28.438 -14.109 -12.906 1 31.42 295 SER B N 1
ATOM 4697 C CA . SER B 1 295 ? 29.391 -14.891 -13.68 1 31.42 295 SER B CA 1
ATOM 4698 C C . SER B 1 295 ? 29.594 -14.305 -15.07 1 31.42 295 SER B C 1
ATOM 4700 O O . SER B 1 295 ? 28.625 -14.039 -15.781 1 31.42 295 SER B O 1
ATOM 4702 N N . PRO B 1 296 ? 30.797 -13.945 -15.375 1 33.31 296 PRO B N 1
ATOM 4703 C CA . PRO B 1 296 ? 31.156 -13.68 -16.781 1 33.31 296 PRO B CA 1
ATOM 4704 C C . PRO B 1 296 ? 30.828 -14.859 -17.703 1 33.31 296 PRO B C 1
ATOM 4706 O O . PRO B 1 296 ? 30.812 -16 -17.25 1 33.31 296 PRO B O 1
#